Protein AF-0000000077139525 (afdb_homodimer)

InterPro domains:
  IPR000878 Tetrapyrrole methylase [PF00590] (3-203)
  IPR008189 rRNA small subunit methyltransferase I [PIRSF005917] (2-225)
  IPR008189 rRNA small subunit methyltransferase I [PTHR46111] (3-226)
  IPR014776 Tetrapyrrole methylase, subdomain 2 [G3DSA:3.30.950.10] (112-227)
  IPR014777 Tetrapyrrole methylase, subdomain 1 [G3DSA:3.40.1010.10] (1-111)
  IPR035996 Tetrapyrrole methylase superfamily [SSF53790] (2-219)

Sequence (456 aa):
MNRLYLVSNSIGNDLDLPPRTKQLLEDADWILGEEQRTTSTLLKKLGISKPFDLLNEHTTKSEMDEIGMKLAMTKRTCLISDSGSPGLEDPGKWLVPLAWDMGVEVRSAPGPTALISALTSSGFATSPFLFLGFLPREEKERERTLKQYIGLGITIAFYETPYRAKHCLETLAKLLPHDRRIFLSLGISFAHETSFRGSAKEVQKKFPQGMKLPPVFVIEEKKERHKRMNRLYLVSNSIGNDLDLPPRTKQLLEDADWILGEEQRTTSTLLKKLGISKPFDLLNEHTTKSEMDEIGMKLAMTKRTCLISDSGSPGLEDPGKWLVPLAWDMGVEVRSAPGPTALISALTSSGFATSPFLFLGFLPREEKERERTLKQYIGLGITIAFYETPYRAKHCLETLAKLLPHDRRIFLSLGISFAHETSFRGSAKEVQKKFPQGMKLPPVFVIEEKKERHKR

pLDDT: mean 94.89, std 8.0, range [27.72, 98.88]

Structure (mmCIF, N/CA/C/O backbone):
data_AF-0000000077139525-model_v1
#
loop_
_entity.id
_entity.type
_entity.pdbx_description
1 polymer 'Putative uroporphyrin-III C/tetrapyrrole (Corrin/Porphyrin) methyltransferase'
#
loop_
_atom_site.group_PDB
_atom_site.id
_atom_site.type_symbol
_atom_site.label_atom_id
_atom_site.label_alt_id
_atom_site.label_comp_id
_atom_site.label_asym_id
_atom_site.label_entity_id
_atom_site.label_seq_id
_atom_site.pdbx_PDB_ins_code
_atom_site.Cartn_x
_atom_site.Cartn_y
_atom_site.Cartn_z
_atom_site.occupancy
_atom_site.B_iso_or_equiv
_atom_site.auth_seq_id
_atom_site.auth_comp_id
_atom_site.auth_asym_id
_atom_site.auth_atom_id
_atom_site.pdbx_PDB_model_num
ATOM 1 N N . MET A 1 1 ? -7.668 -26.016 -6.645 1 87.75 1 MET A N 1
ATOM 2 C CA . MET A 1 1 ? -6.371 -25.359 -6.691 1 87.75 1 MET A CA 1
ATOM 3 C C . MET A 1 1 ? -5.969 -24.844 -5.312 1 87.75 1 MET A C 1
ATOM 5 O O . MET A 1 1 ? -6.809 -24.344 -4.566 1 87.75 1 MET A O 1
ATOM 9 N N . ASN A 1 2 ? -4.762 -25.219 -4.973 1 96.62 2 ASN A N 1
ATOM 10 C CA . ASN A 1 2 ? -4.25 -24.766 -3.68 1 96.62 2 ASN A CA 1
ATOM 11 C C . ASN A 1 2 ? -3.912 -23.281 -3.695 1 96.62 2 ASN A C 1
ATOM 13 O O . ASN A 1 2 ? -3.422 -22.766 -4.699 1 96.62 2 ASN A O 1
ATOM 17 N N . ARG A 1 3 ? -4.27 -22.625 -2.564 1 97.62 3 ARG A N 1
ATOM 18 C CA . ARG A 1 3 ? -4.074 -21.172 -2.551 1 97.62 3 ARG A CA 1
ATOM 19 C C . ARG A 1 3 ? -3.426 -20.719 -1.248 1 97.62 3 ARG A C 1
ATOM 21 O O . ARG A 1 3 ? -3.75 -21.234 -0.175 1 97.62 3 ARG A O 1
ATOM 28 N N . LEU A 1 4 ? -2.562 -19.875 -1.409 1 98.12 4 LEU A N 1
ATOM 29 C CA . LEU A 1 4 ? -2 -19.125 -0.294 1 98.12 4 LEU A CA 1
ATOM 30 C C . LEU A 1 4 ? -2.613 -17.734 -0.218 1 98.12 4 LEU A C 1
ATOM 32 O O . LEU A 1 4 ? -2.496 -16.938 -1.161 1 98.12 4 LEU A O 1
ATOM 36 N N . TYR A 1 5 ? -3.242 -17.438 0.911 1 98.06 5 TYR A N 1
ATOM 37 C CA . TYR A 1 5 ? -3.779 -16.094 1.152 1 98.06 5 TYR A CA 1
ATOM 38 C C . TYR A 1 5 ? -2.859 -15.297 2.066 1 98.06 5 TYR A C 1
ATOM 40 O O . TYR A 1 5 ? -2.512 -15.75 3.158 1 98.06 5 TYR A O 1
ATOM 48 N N . LEU A 1 6 ? -2.463 -14.18 1.555 1 98.12 6 LEU A N 1
ATOM 49 C CA . LEU A 1 6 ? -1.793 -13.203 2.406 1 98.12 6 LEU A CA 1
ATOM 50 C C . LEU A 1 6 ? -2.809 -12.344 3.145 1 98.12 6 LEU A C 1
ATOM 52 O O . LEU A 1 6 ? -3.463 -11.492 2.537 1 98.12 6 LEU A O 1
ATOM 56 N N . VAL A 1 7 ? -2.881 -12.508 4.402 1 97.62 7 VAL A N 1
ATOM 57 C CA . VAL A 1 7 ? -3.971 -11.93 5.184 1 97.62 7 VAL A CA 1
ATOM 58 C C . VAL A 1 7 ? -3.445 -10.773 6.031 1 97.62 7 VAL A C 1
ATOM 60 O O . VAL A 1 7 ? -2.445 -10.914 6.738 1 97.62 7 VAL A O 1
ATOM 63 N N . SER A 1 8 ? -4.164 -9.688 6 1 97.06 8 SER A N 1
ATOM 64 C CA . SER A 1 8 ? -3.686 -8.453 6.617 1 97.06 8 SER A CA 1
ATOM 65 C C . SER A 1 8 ? -4.125 -8.359 8.078 1 97.06 8 SER A C 1
ATOM 67 O O . SER A 1 8 ? -5.168 -8.898 8.453 1 97.06 8 SER A O 1
ATOM 69 N N . ASN A 1 9 ? -3.283 -7.734 8.828 1 96.81 9 ASN A N 1
ATOM 70 C CA . ASN A 1 9 ? -3.588 -7.301 10.188 1 96.81 9 ASN A CA 1
ATOM 71 C C . ASN A 1 9 ? -3.646 -5.781 10.289 1 96.81 9 ASN A C 1
ATOM 73 O O . ASN A 1 9 ? -3.334 -5.074 9.336 1 96.81 9 ASN A O 1
ATOM 77 N N . SER A 1 10 ? -4.113 -5.277 11.43 1 97.12 10 SER A N 1
ATOM 78 C CA . SER A 1 10 ? -4.074 -3.838 11.672 1 97.12 10 SER A CA 1
ATOM 79 C C . SER A 1 10 ? -2.654 -3.367 11.969 1 97.12 10 SER A C 1
ATOM 81 O O . SER A 1 10 ? -1.751 -4.184 12.164 1 97.12 10 SER A O 1
ATOM 83 N N . ILE A 1 11 ? -2.357 -2.086 12 1 96.5 11 ILE A N 1
ATOM 84 C CA . ILE A 1 11 ? -1.005 -1.604 12.258 1 96.5 11 ILE A CA 1
ATOM 85 C C . ILE A 1 11 ? -0.982 -0.79 13.547 1 96.5 11 ILE A C 1
ATOM 87 O O . ILE A 1 11 ? 0.089 -0.468 14.062 1 96.5 11 ILE A O 1
ATOM 91 N N . GLY A 1 12 ? -2.119 -0.398 14.094 1 94.75 12 GLY A N 1
ATOM 92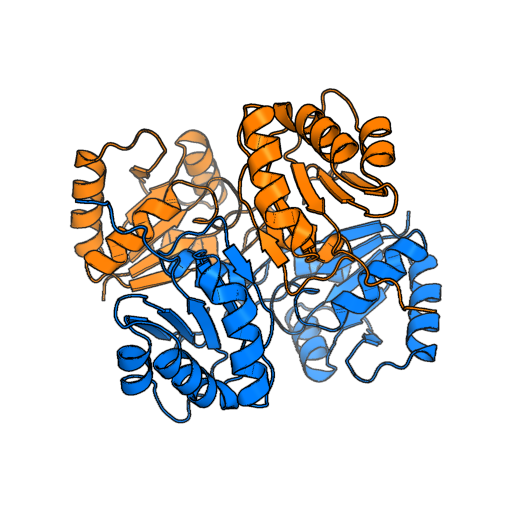 C CA . GLY A 1 12 ? -2.119 0.384 15.32 1 94.75 12 GLY A CA 1
ATOM 93 C C . GLY A 1 12 ? -3.5 0.537 15.93 1 94.75 12 GLY A C 1
ATOM 94 O O . GLY A 1 12 ? -3.629 0.8 17.125 1 94.75 12 GLY A O 1
ATOM 95 N N . ASN A 1 13 ? -4.453 0.509 15.141 1 97.25 13 ASN A N 1
ATOM 96 C CA . ASN A 1 13 ? -5.859 0.604 15.523 1 97.25 13 ASN A CA 1
ATOM 97 C C . ASN A 1 13 ? -6.637 -0.645 15.117 1 97.25 13 ASN A C 1
ATOM 99 O O . ASN A 1 13 ? -6.727 -0.968 13.93 1 97.25 13 ASN A O 1
ATOM 103 N N . ASP A 1 14 ? -7.219 -1.271 16 1 96.25 14 ASP A N 1
ATOM 104 C CA . ASP A 1 14 ? -7.918 -2.527 15.766 1 96.25 14 ASP A CA 1
ATOM 105 C C . ASP A 1 14 ? -9.047 -2.342 14.75 1 96.25 14 ASP A C 1
ATOM 107 O O . ASP A 1 14 ? -9.398 -3.273 14.023 1 96.25 14 ASP A O 1
ATOM 111 N N . LEU A 1 15 ? -9.539 -1.215 14.688 1 97.38 15 LEU A N 1
ATOM 112 C CA . LEU A 1 15 ? -10.664 -0.946 13.797 1 97.38 15 LEU A CA 1
ATOM 113 C C . LEU A 1 15 ? -10.188 -0.861 12.344 1 97.38 15 LEU A C 1
ATOM 115 O O . LEU A 1 15 ? -11.008 -0.752 11.43 1 97.38 15 LEU A O 1
ATOM 119 N N . ASP A 1 16 ? -8.891 -0.964 12.18 1 97.94 16 ASP A N 1
ATOM 120 C CA . ASP A 1 16 ? -8.352 -0.997 10.82 1 97.94 16 ASP A CA 1
ATOM 121 C C . ASP A 1 16 ? -8.25 -2.43 10.305 1 97.94 16 ASP A C 1
ATOM 123 O O . ASP A 1 16 ? -7.879 -2.656 9.156 1 97.94 16 ASP A O 1
ATOM 127 N N . LEU A 1 17 ? -8.555 -3.402 11.102 1 97.62 17 LEU A N 1
ATOM 128 C CA . LEU A 1 17 ? -8.562 -4.805 10.703 1 97.62 17 LEU A CA 1
ATOM 129 C C . LEU A 1 17 ? -9.773 -5.113 9.828 1 97.62 17 LEU A C 1
ATOM 131 O O . LEU A 1 17 ? -10.914 -5.043 10.289 1 97.62 17 LEU A O 1
ATOM 135 N N . PRO A 1 18 ? -9.523 -5.477 8.555 1 97.06 18 PRO A N 1
ATOM 136 C CA . PRO A 1 18 ? -10.672 -5.789 7.703 1 97.06 18 PRO A CA 1
ATOM 137 C C . PRO A 1 18 ? -11.438 -7.027 8.172 1 97.06 18 PRO A C 1
ATOM 139 O O . PRO A 1 18 ? -10.82 -8.008 8.602 1 97.06 18 PRO A O 1
ATOM 142 N N . PRO A 1 19 ? -12.734 -7.023 8.047 1 97.75 19 PRO A N 1
ATOM 143 C CA . PRO A 1 19 ? -13.555 -8.18 8.438 1 97.75 19 PRO A CA 1
ATOM 144 C C . PRO A 1 19 ? -13.172 -9.453 7.68 1 97.75 19 PRO A C 1
ATOM 146 O O . PRO A 1 19 ? -13.297 -10.555 8.219 1 97.75 19 PRO A O 1
ATOM 149 N N . ARG A 1 20 ? -12.688 -9.336 6.539 1 97.94 20 ARG A N 1
ATOM 150 C CA . ARG A 1 20 ? -12.336 -10.484 5.715 1 97.94 20 ARG A CA 1
ATOM 151 C C . ARG A 1 20 ? -11.219 -11.297 6.355 1 97.94 20 ARG A C 1
ATOM 153 O O . ARG A 1 20 ? -11.078 -12.492 6.082 1 97.94 20 ARG A O 1
ATOM 160 N N . THR A 1 21 ? -10.383 -10.609 7.152 1 98 21 THR A N 1
ATOM 161 C CA . THR A 1 21 ? -9.312 -11.305 7.855 1 98 21 THR A CA 1
ATOM 162 C C . THR A 1 21 ? -9.867 -12.445 8.695 1 98 21 THR A C 1
ATOM 164 O O . THR A 1 21 ? -9.398 -13.586 8.594 1 98 21 THR A O 1
ATOM 167 N N . LYS A 1 22 ? -10.852 -12.133 9.492 1 97.94 22 LYS A N 1
ATOM 168 C CA . LYS A 1 22 ? -11.461 -13.156 10.32 1 97.94 22 LYS A CA 1
ATOM 169 C C . LYS A 1 22 ? -12.031 -14.289 9.469 1 97.94 22 LYS A C 1
ATOM 171 O O . LYS A 1 22 ? -11.82 -15.469 9.773 1 97.94 22 LYS A O 1
ATOM 176 N N . GLN A 1 23 ? -12.727 -13.945 8.469 1 98.12 23 GLN A N 1
ATOM 177 C CA . GLN A 1 23 ? -13.352 -14.93 7.594 1 98.12 23 GLN A CA 1
ATOM 178 C C . GLN A 1 23 ? -12.312 -15.875 6.996 1 98.12 23 GLN A C 1
ATOM 180 O O . GLN A 1 23 ? -12.492 -17.094 7.02 1 98.12 23 GLN A O 1
ATOM 185 N N . LEU A 1 24 ? -11.266 -15.328 6.453 1 98.25 24 LEU A N 1
ATOM 186 C CA . LEU A 1 24 ? -10.234 -16.125 5.809 1 98.25 24 LEU A CA 1
ATOM 187 C C . LEU A 1 24 ? -9.555 -17.047 6.816 1 98.25 24 LEU A C 1
ATOM 189 O O . LEU A 1 24 ? -9.297 -18.219 6.523 1 98.25 24 LEU A O 1
ATOM 193 N N . LEU A 1 25 ? -9.258 -16.516 7.969 1 98.5 25 LEU A N 1
ATOM 194 C CA . LEU A 1 25 ? -8.578 -17.312 8.992 1 98.5 25 LEU A CA 1
ATOM 195 C C . LEU A 1 25 ? -9.484 -18.438 9.492 1 98.5 25 LEU A C 1
ATOM 197 O O . LEU A 1 25 ? -9.008 -19.547 9.734 1 98.5 25 LEU A O 1
ATOM 201 N N . GLU A 1 26 ? -10.734 -18.141 9.625 1 98.19 26 GLU A N 1
ATOM 202 C CA . GLU A 1 26 ? -11.695 -19.172 10.031 1 98.19 26 GLU A CA 1
ATOM 203 C C . GLU A 1 26 ? -11.781 -20.281 9 1 98.19 26 GLU A C 1
ATOM 205 O O . GLU A 1 26 ? -11.891 -21.469 9.352 1 98.19 26 GLU A O 1
ATOM 210 N N . ASP A 1 27 ? -11.695 -19.938 7.781 1 97.75 27 ASP A N 1
ATOM 211 C CA . ASP A 1 27 ? -11.883 -20.891 6.688 1 97.75 27 ASP A CA 1
ATOM 212 C C . ASP A 1 27 ? -10.57 -21.578 6.34 1 97.75 27 ASP A C 1
ATOM 214 O O . ASP A 1 27 ? -10.555 -22.547 5.566 1 97.75 27 ASP A O 1
ATOM 218 N N . ALA A 1 28 ? -9.484 -21.172 6.898 1 98.44 28 ALA A N 1
ATOM 219 C CA . ALA A 1 28 ? -8.164 -21.672 6.527 1 98.44 28 ALA A CA 1
ATOM 220 C C . ALA A 1 28 ? -7.988 -23.125 6.957 1 98.44 28 ALA A C 1
ATOM 222 O O . ALA A 1 28 ? -8.422 -23.516 8.047 1 98.44 28 ALA A O 1
ATOM 223 N N . ASP A 1 29 ? -7.348 -23.875 6.066 1 98.62 29 ASP A N 1
ATOM 224 C CA . ASP A 1 29 ? -6.926 -25.219 6.43 1 98.62 29 ASP A CA 1
ATOM 225 C C . ASP A 1 29 ? -5.605 -25.203 7.203 1 98.62 29 ASP A C 1
ATOM 227 O O . ASP A 1 29 ? -5.32 -26.109 7.984 1 98.62 29 ASP A O 1
ATOM 231 N N . TRP A 1 30 ? -4.852 -24.234 6.957 1 98.62 30 TRP A N 1
ATOM 232 C CA . TRP A 1 30 ? -3.545 -24.062 7.574 1 98.62 30 TRP A CA 1
ATOM 233 C C . TRP A 1 30 ? -3.232 -22.578 7.758 1 98.62 30 TRP A C 1
ATOM 235 O O . TRP A 1 30 ? -3.391 -21.781 6.828 1 98.62 30 TRP A O 1
ATOM 245 N N . ILE A 1 31 ? -2.865 -22.203 8.984 1 98.5 31 ILE A N 1
ATOM 246 C CA . ILE A 1 31 ? -2.516 -20.828 9.297 1 98.5 31 ILE A CA 1
ATOM 247 C C . ILE A 1 31 ? -1.024 -20.734 9.617 1 98.5 31 ILE A C 1
ATOM 249 O O . ILE A 1 31 ? -0.492 -21.547 10.375 1 98.5 31 ILE A O 1
ATOM 253 N N . LEU A 1 32 ? -0.367 -19.797 8.977 1 97.94 32 LEU A N 1
ATOM 254 C CA . LEU A 1 32 ? 1.02 -19.453 9.258 1 97.94 32 LEU A CA 1
ATOM 255 C C . LEU A 1 32 ? 1.111 -18.062 9.867 1 97.94 32 LEU A C 1
ATOM 257 O O . LEU A 1 32 ? 0.51 -17.109 9.352 1 97.94 32 LEU A O 1
ATOM 261 N N . GLY A 1 33 ? 1.811 -17.938 11.008 1 96.75 33 GLY A N 1
ATOM 262 C CA . GLY A 1 33 ? 2.082 -16.656 11.641 1 96.75 33 GLY A CA 1
ATOM 263 C C . GLY A 1 33 ? 3.562 -16.359 11.789 1 96.75 33 GLY A C 1
ATOM 264 O O . GLY A 1 33 ? 4.402 -17.219 11.484 1 96.75 33 GLY A O 1
ATOM 265 N N . GLU A 1 34 ? 3.889 -15.156 12.164 1 94.5 34 GLU A N 1
ATOM 266 C CA . GLU A 1 34 ? 5.285 -14.742 12.297 1 94.5 34 GLU A CA 1
ATOM 267 C C . GLU A 1 34 ? 5.773 -14.906 13.734 1 94.5 34 GLU A C 1
ATOM 269 O O . GLU A 1 34 ? 6.883 -15.383 13.961 1 94.5 34 GLU A O 1
ATOM 274 N N . GLU A 1 35 ? 4.977 -14.445 14.68 1 95.06 35 GLU A N 1
ATOM 275 C CA . GLU A 1 35 ? 5.324 -14.469 16.094 1 95.06 35 GLU A CA 1
ATOM 276 C C . GLU A 1 35 ? 4.246 -15.18 16.922 1 95.06 35 GLU A C 1
ATOM 278 O O . GLU A 1 35 ? 3.053 -14.945 16.703 1 95.06 35 GLU A O 1
ATOM 283 N N . GLN A 1 36 ? 4.664 -15.977 17.875 1 96.19 36 GLN A N 1
ATOM 284 C CA . GLN A 1 36 ? 3.752 -16.797 18.656 1 96.19 36 GLN A CA 1
ATOM 285 C C . GLN A 1 36 ? 2.744 -15.953 19.422 1 96.19 36 GLN A C 1
ATOM 287 O O . GLN A 1 36 ? 1.533 -16.125 19.266 1 96.19 36 GLN A O 1
ATOM 292 N N . ARG A 1 37 ? 3.244 -15.094 20.203 1 96.56 37 ARG A N 1
ATOM 293 C CA . ARG A 1 37 ? 2.379 -14.312 21.078 1 96.56 37 ARG A CA 1
ATOM 294 C C . ARG A 1 37 ? 1.438 -13.43 20.281 1 96.56 37 ARG A C 1
ATOM 296 O O . ARG A 1 37 ? 0.235 -13.383 20.547 1 96.56 37 ARG A O 1
ATOM 303 N N . THR A 1 38 ? 1.938 -12.742 19.328 1 95.38 38 THR A N 1
ATOM 304 C CA . THR A 1 38 ? 1.153 -11.82 18.516 1 95.38 38 THR A CA 1
ATOM 305 C C . THR A 1 38 ? 0.065 -12.562 17.75 1 95.38 38 THR A C 1
ATOM 307 O O . THR A 1 38 ? -1.094 -12.141 17.734 1 95.38 38 THR A O 1
ATOM 310 N N . THR A 1 39 ? 0.416 -13.664 17.156 1 97 39 THR A N 1
ATOM 311 C CA . THR A 1 39 ? -0.539 -14.43 16.359 1 97 39 THR A CA 1
ATOM 312 C C . THR A 1 39 ? -1.612 -15.047 17.25 1 97 39 THR A C 1
ATOM 314 O O . THR A 1 39 ? -2.803 -14.969 16.953 1 97 39 THR A O 1
ATOM 317 N N . SER A 1 40 ? -1.168 -15.578 18.359 1 97.75 40 SER A N 1
ATOM 318 C CA . SER A 1 40 ? -2.119 -16.203 19.281 1 97.75 40 SER A CA 1
ATOM 319 C C . SER A 1 40 ? -3.109 -15.172 19.828 1 97.75 40 SER A C 1
ATOM 321 O O . SER A 1 40 ? -4.309 -15.445 19.906 1 97.75 40 SER A O 1
ATOM 323 N N . THR A 1 41 ? -2.59 -14.047 20.188 1 96.94 41 THR A N 1
ATOM 324 C CA . THR A 1 41 ? -3.428 -12.977 20.734 1 96.94 41 THR A CA 1
ATOM 325 C C . THR A 1 41 ? -4.461 -12.531 19.703 1 96.94 41 THR A C 1
ATOM 327 O O . THR A 1 41 ? -5.629 -12.328 20.031 1 96.94 41 THR A O 1
ATOM 330 N N . LEU A 1 42 ? -4.023 -12.375 18.469 1 97 42 LEU A N 1
ATOM 331 C CA . LEU A 1 42 ? -4.938 -11.977 17.406 1 97 42 LEU A CA 1
ATOM 332 C C . LEU A 1 42 ? -6.031 -13.023 17.203 1 97 42 LEU A C 1
ATOM 334 O O . LEU A 1 42 ? -7.211 -12.68 17.109 1 97 42 LEU A O 1
ATOM 338 N N . LEU A 1 43 ? -5.629 -14.305 17.078 1 98 43 LEU A N 1
ATOM 339 C CA . LEU A 1 43 ? -6.602 -15.375 16.875 1 98 43 LEU A CA 1
ATOM 340 C C . LEU A 1 43 ? -7.621 -15.422 18 1 98 43 LEU A C 1
ATOM 342 O O . LEU A 1 43 ? -8.82 -15.562 17.766 1 98 43 LEU A O 1
ATOM 346 N N . LYS A 1 44 ? -7.152 -15.258 19.172 1 97.62 44 LYS A N 1
ATOM 347 C CA . LYS A 1 44 ? -8.047 -15.227 20.328 1 97.62 44 LYS A CA 1
ATOM 348 C C . LYS A 1 44 ? -9.031 -14.062 20.234 1 97.62 44 LYS A C 1
ATOM 350 O O . LYS A 1 44 ? -10.227 -14.242 20.469 1 97.62 44 LYS A O 1
ATOM 355 N N . LYS A 1 45 ? -8.492 -12.945 19.969 1 96.62 45 LYS A N 1
ATOM 356 C CA . LYS A 1 45 ? -9.328 -11.758 19.828 1 96.62 45 LYS A CA 1
ATOM 357 C C . LYS A 1 45 ? -10.422 -11.969 18.781 1 96.62 45 LYS A C 1
ATOM 359 O O . LYS A 1 45 ? -11.523 -11.438 18.906 1 96.62 45 LYS A O 1
ATOM 364 N N . LEU A 1 46 ? -10.102 -12.742 17.766 1 97.31 46 LEU A N 1
ATOM 365 C CA . LEU A 1 46 ? -11.023 -12.984 16.672 1 97.31 46 LEU A CA 1
ATOM 366 C C . LEU A 1 46 ? -11.938 -14.172 16.969 1 97.31 46 LEU A C 1
ATOM 368 O O . LEU A 1 46 ? -12.789 -14.531 16.156 1 97.31 46 LEU A O 1
ATOM 372 N N . GLY A 1 47 ? -11.695 -14.828 18.062 1 97.69 47 GLY A N 1
ATOM 373 C CA . GLY A 1 47 ? -12.484 -15.992 18.438 1 97.69 47 GLY A CA 1
ATOM 374 C C . GLY A 1 47 ? -12.125 -17.234 17.656 1 97.69 47 GLY A C 1
ATOM 375 O O . GLY A 1 47 ? -12.977 -18.094 17.422 1 97.69 47 GLY A O 1
ATOM 376 N N . ILE A 1 48 ? -10.945 -17.328 17.219 1 97.81 48 ILE A N 1
ATOM 377 C CA . ILE A 1 48 ? -10.484 -18.453 16.406 1 97.81 48 ILE A CA 1
ATOM 378 C C . ILE A 1 48 ? -9.57 -19.344 17.25 1 97.81 48 ILE A C 1
ATOM 380 O O . ILE A 1 48 ? -8.578 -18.875 17.812 1 97.81 48 ILE A O 1
ATOM 384 N N . SER A 1 49 ? -9.82 -20.656 17.328 1 95.38 49 SER A N 1
ATOM 385 C CA . SER A 1 49 ? -9.055 -21.594 18.156 1 95.38 49 SER A CA 1
ATOM 386 C C . SER A 1 49 ? -8.25 -22.547 17.281 1 95.38 49 SER A C 1
ATOM 388 O O . SER A 1 49 ? -7.645 -23.5 17.781 1 95.38 49 SER A O 1
ATOM 390 N N . LYS A 1 50 ? -7.914 -22.312 16.219 1 96.5 50 LYS A N 1
ATOM 391 C CA . LYS A 1 50 ? -7.148 -23.156 15.305 1 96.5 50 LYS A CA 1
ATOM 392 C C . LYS A 1 50 ? -5.652 -23.062 15.594 1 96.5 50 LYS A C 1
ATOM 394 O O . LYS A 1 50 ? -5.145 -22 15.945 1 96.5 50 LYS A O 1
ATOM 399 N N . PRO A 1 51 ? -5.031 -24.234 15.461 1 97.44 51 PRO A N 1
ATOM 400 C CA . PRO A 1 51 ? -3.574 -24.156 15.57 1 97.44 51 PRO A CA 1
ATOM 401 C C . PRO A 1 51 ? -2.924 -23.438 14.398 1 97.44 51 PRO A C 1
ATOM 403 O O . PRO A 1 51 ? -3.561 -23.234 13.367 1 97.44 51 PRO A O 1
ATOM 406 N N . PHE A 1 52 ? -1.731 -22.984 14.625 1 98 52 PHE A N 1
ATOM 407 C CA . PHE A 1 52 ? -0.958 -22.344 13.57 1 98 52 PHE A CA 1
ATOM 408 C C . PHE A 1 52 ? 0.524 -22.672 13.711 1 98 52 PHE A C 1
ATOM 410 O O . PHE A 1 52 ? 0.983 -23.047 14.797 1 98 52 PHE A O 1
ATOM 417 N N . ASP A 1 53 ? 1.244 -22.594 12.594 1 97.56 53 ASP A N 1
ATOM 418 C CA . ASP A 1 53 ? 2.695 -22.75 12.578 1 97.56 53 ASP A CA 1
ATOM 419 C C . ASP A 1 53 ? 3.391 -21.406 12.352 1 97.56 53 ASP A C 1
ATOM 421 O O . ASP A 1 53 ? 2.742 -20.422 12 1 97.56 53 ASP A O 1
ATOM 425 N N . LEU A 1 54 ? 4.664 -21.453 12.688 1 95.81 54 LEU A N 1
ATOM 426 C CA . LEU A 1 54 ? 5.398 -20.188 12.594 1 95.81 54 LEU A CA 1
ATOM 427 C C . LEU A 1 54 ? 6.301 -20.188 11.359 1 95.81 54 LEU A C 1
ATOM 429 O O . LEU A 1 54 ? 6.895 -21.203 11.016 1 95.81 54 LEU A O 1
ATOM 433 N N . LEU A 1 55 ? 6.355 -19.094 10.688 1 94.12 55 LEU A N 1
ATOM 434 C CA . LEU A 1 55 ? 7.32 -18.734 9.656 1 94.12 55 LEU A CA 1
ATOM 435 C C . LEU A 1 55 ? 7.969 -17.391 9.961 1 94.12 55 LEU A C 1
ATOM 437 O O . LEU A 1 55 ? 7.316 -16.344 9.883 1 94.12 55 LEU A O 1
ATOM 441 N N . ASN A 1 56 ? 9.242 -17.375 10.344 1 92 56 ASN A N 1
ATOM 442 C CA . ASN A 1 56 ? 9.922 -16.156 10.75 1 92 56 ASN A CA 1
ATOM 443 C C . ASN A 1 56 ? 11.383 -16.156 10.336 1 92 56 ASN A C 1
ATOM 445 O O . ASN A 1 56 ? 11.797 -16.969 9.5 1 92 56 ASN A O 1
ATOM 449 N N . GLU A 1 57 ? 12.109 -15.156 10.781 1 87.06 57 GLU A N 1
ATOM 450 C CA . GLU A 1 57 ? 13.492 -14.945 10.359 1 87.06 57 GLU A CA 1
ATOM 451 C C . GLU A 1 57 ? 14.383 -16.109 10.758 1 87.06 57 GLU A C 1
ATOM 453 O O . GLU A 1 57 ? 15.461 -16.297 10.195 1 87.06 57 GLU A O 1
ATOM 458 N N . HIS A 1 58 ? 13.938 -16.969 11.648 1 90.5 58 HIS A N 1
ATOM 459 C CA . HIS A 1 58 ? 14.727 -18.094 12.125 1 90.5 58 HIS A CA 1
ATOM 460 C C . HIS A 1 58 ? 14.375 -19.375 11.375 1 90.5 58 HIS A C 1
ATOM 462 O O . HIS A 1 58 ? 15.016 -20.406 11.578 1 90.5 58 HIS A O 1
ATOM 468 N N . THR A 1 59 ? 13.43 -19.297 10.531 1 91.56 59 THR A N 1
ATOM 469 C CA . THR A 1 59 ? 13.047 -20.453 9.742 1 91.56 59 THR A CA 1
ATOM 470 C C . THR A 1 59 ? 14.188 -20.891 8.828 1 91.56 59 THR A C 1
ATOM 472 O O . THR A 1 59 ? 14.68 -20.109 8.023 1 91.56 59 THR A O 1
ATOM 475 N N . THR A 1 60 ? 14.617 -22.156 8.922 1 92.44 60 THR A N 1
ATOM 476 C CA . THR A 1 60 ? 15.75 -22.672 8.172 1 92.44 60 THR A CA 1
ATOM 477 C C . THR A 1 60 ? 15.328 -23.047 6.75 1 92.44 60 THR A C 1
ATOM 479 O O . THR A 1 60 ? 14.133 -23.125 6.453 1 92.44 60 THR A O 1
ATOM 482 N N . LYS A 1 61 ? 16.344 -23.266 5.992 1 91.5 61 LYS A N 1
ATOM 483 C CA . LYS A 1 61 ? 16.078 -23.688 4.621 1 91.5 61 LYS A CA 1
ATOM 484 C C . LYS A 1 61 ? 15.305 -25.016 4.598 1 91.5 61 LYS A C 1
ATOM 486 O O . LYS A 1 61 ? 14.367 -25.172 3.811 1 91.5 61 LYS A O 1
ATOM 491 N N . SER A 1 62 ? 15.727 -25.922 5.426 1 94.62 62 SER A N 1
ATOM 492 C CA . SER A 1 62 ? 15.055 -27.203 5.508 1 94.62 62 SER A CA 1
ATOM 493 C C . SER A 1 62 ? 13.602 -27.047 5.934 1 94.62 62 SER A C 1
ATOM 495 O O . SER A 1 62 ? 12.711 -27.703 5.383 1 94.62 62 SER A O 1
ATOM 497 N N . GLU A 1 63 ? 13.359 -26.203 6.859 1 94.31 63 GLU A N 1
ATOM 498 C CA . GLU A 1 63 ? 11.992 -25.938 7.312 1 94.31 63 GLU A CA 1
ATOM 499 C C . GLU A 1 63 ? 11.164 -25.297 6.207 1 94.31 63 GLU A C 1
ATOM 501 O O . GLU A 1 63 ? 9.977 -25.609 6.062 1 94.31 63 GLU A O 1
ATOM 506 N N . MET A 1 64 ? 11.781 -24.469 5.496 1 94.06 64 MET A N 1
ATOM 507 C CA . MET A 1 64 ? 11.094 -23.812 4.387 1 94.06 64 MET A CA 1
ATOM 508 C C . MET A 1 64 ? 10.664 -24.828 3.334 1 94.06 64 MET A C 1
ATOM 510 O O . MET A 1 64 ? 9.586 -24.719 2.758 1 94.06 64 MET A O 1
ATOM 514 N N . ASP A 1 65 ? 11.547 -25.75 3.09 1 93.62 65 ASP A N 1
ATOM 515 C CA . ASP A 1 65 ? 11.219 -26.812 2.148 1 93.62 65 ASP A CA 1
ATOM 516 C C . ASP A 1 65 ? 10 -27.594 2.619 1 93.62 65 ASP A C 1
ATOM 518 O O . ASP A 1 65 ? 9.125 -27.938 1.818 1 93.62 65 ASP A O 1
ATOM 522 N N . GLU A 1 66 ? 9.992 -27.875 3.834 1 96.06 66 GLU A N 1
ATOM 523 C CA . GLU A 1 66 ? 8.852 -28.578 4.41 1 96.06 66 GLU A CA 1
ATOM 524 C C . GLU A 1 66 ? 7.574 -27.75 4.293 1 96.06 66 GLU A C 1
ATOM 526 O O . GLU A 1 66 ? 6.508 -28.297 3.984 1 96.06 66 GLU A O 1
ATOM 531 N N . ILE A 1 67 ? 7.723 -26.531 4.562 1 96.06 67 ILE A N 1
ATOM 532 C CA . ILE A 1 67 ? 6.59 -25.625 4.449 1 96.06 67 ILE A CA 1
ATOM 533 C C . ILE A 1 6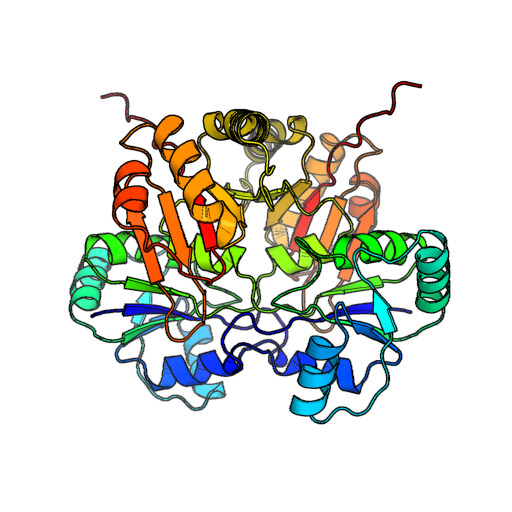7 ? 6.09 -25.594 3.008 1 96.06 67 ILE A C 1
ATOM 535 O O . ILE A 1 67 ? 4.879 -25.625 2.766 1 96.06 67 ILE A O 1
ATOM 539 N N . GLY A 1 68 ? 6.98 -25.562 2.119 1 95.19 68 GLY A N 1
ATOM 540 C CA . GLY A 1 68 ? 6.621 -25.594 0.711 1 95.19 68 GLY A CA 1
ATOM 541 C C . GLY A 1 68 ? 5.836 -26.828 0.321 1 95.19 68 GLY A C 1
ATOM 542 O O . GLY A 1 68 ? 4.832 -26.734 -0.384 1 95.19 68 GLY A O 1
ATOM 543 N N . MET A 1 69 ? 6.293 -27.938 0.762 1 96.06 69 MET A N 1
ATOM 544 C CA . MET A 1 69 ? 5.625 -29.203 0.451 1 96.06 69 MET A CA 1
ATOM 545 C C . MET A 1 69 ? 4.215 -29.219 1.023 1 96.06 69 MET A C 1
ATOM 547 O O . MET A 1 69 ? 3.273 -29.641 0.346 1 96.06 69 MET A O 1
ATOM 551 N N . LYS A 1 70 ? 4.094 -28.797 2.223 1 97.38 70 LYS A N 1
ATOM 552 C CA . LYS A 1 70 ? 2.775 -28.734 2.844 1 97.38 70 LYS A CA 1
ATOM 553 C C . LYS A 1 70 ? 1.865 -27.75 2.115 1 97.38 70 LYS A C 1
ATOM 555 O O . LYS A 1 70 ? 0.67 -28.016 1.955 1 97.38 70 LYS A O 1
ATOM 560 N N . LEU A 1 71 ? 2.422 -26.703 1.76 1 97 71 LEU A N 1
ATOM 561 C CA . LEU A 1 71 ? 1.688 -25.688 1.024 1 97 71 LEU A CA 1
ATOM 562 C C . LEU A 1 71 ? 1.062 -26.266 -0.239 1 97 71 LEU A C 1
ATOM 564 O O . LEU A 1 71 ? -0.091 -25.969 -0.559 1 97 71 LEU A O 1
ATOM 568 N N . ALA A 1 72 ? 1.788 -27.078 -0.889 1 97.12 72 ALA A N 1
ATOM 569 C CA . ALA A 1 72 ? 1.354 -27.672 -2.15 1 97.12 72 ALA A CA 1
ATOM 570 C C . ALA A 1 72 ? 0.237 -28.688 -1.925 1 97.12 72 ALA A C 1
ATOM 572 O O . ALA A 1 72 ? -0.456 -29.078 -2.867 1 97.12 72 ALA A O 1
ATOM 573 N N . MET A 1 73 ? 0.04 -29.062 -0.698 1 97.62 73 MET A N 1
ATOM 574 C CA . MET A 1 73 ? -0.954 -30.078 -0.383 1 97.62 73 MET A CA 1
ATOM 575 C C . MET A 1 73 ? -2.117 -29.484 0.402 1 97.62 73 MET A C 1
ATOM 577 O O . MET A 1 73 ? -3.037 -30.203 0.799 1 97.62 73 MET A O 1
ATOM 581 N N . THR A 1 74 ? -2.062 -28.25 0.649 1 98.12 74 THR A N 1
ATOM 582 C CA . THR A 1 74 ? -3.08 -27.594 1.457 1 98.12 74 THR A CA 1
ATOM 583 C C . THR A 1 74 ? -3.975 -26.719 0.586 1 98.12 74 THR A C 1
ATOM 585 O O . THR A 1 74 ? -3.48 -25.891 -0.192 1 98.12 74 THR A O 1
ATOM 588 N N . LYS A 1 75 ? -5.227 -26.938 0.744 1 97.94 75 LYS A N 1
ATOM 589 C CA . LYS A 1 75 ? -6.172 -26.234 -0.116 1 97.94 75 LYS A CA 1
ATOM 590 C C . LYS A 1 75 ? -6.164 -24.734 0.169 1 97.94 75 LYS A C 1
ATOM 592 O O . LYS A 1 75 ? -6.086 -23.922 -0.754 1 97.94 75 LYS A O 1
ATOM 597 N N . ARG A 1 76 ? -6.305 -24.375 1.419 1 98.25 76 ARG A N 1
ATOM 598 C CA . ARG A 1 76 ? -6.348 -22.969 1.811 1 98.25 76 ARG A CA 1
ATOM 599 C C . ARG A 1 76 ? -5.348 -22.688 2.926 1 98.25 76 ARG A C 1
ATOM 601 O O . ARG A 1 76 ? -5.59 -23.016 4.086 1 98.25 76 ARG A O 1
ATOM 608 N N . THR A 1 77 ? -4.293 -22.094 2.59 1 98.5 77 THR A N 1
ATOM 609 C CA . THR A 1 77 ? -3.311 -21.625 3.562 1 98.5 77 THR A CA 1
ATOM 610 C C . THR A 1 77 ? -3.41 -20.109 3.746 1 98.5 77 THR A C 1
ATOM 612 O O . THR A 1 77 ? -3.557 -19.375 2.771 1 98.5 77 THR A O 1
ATOM 615 N N . CYS A 1 78 ? -3.336 -19.688 5.004 1 98.44 78 CYS A N 1
ATOM 616 C CA . CYS A 1 78 ? -3.316 -18.25 5.305 1 98.44 78 CYS A CA 1
ATOM 617 C C . CYS A 1 78 ? -2.023 -17.859 6.012 1 98.44 78 CYS A C 1
ATOM 619 O O . CYS A 1 78 ? -1.626 -18.5 6.988 1 98.44 78 CYS A O 1
ATOM 621 N N . LEU A 1 79 ? -1.391 -16.906 5.445 1 98 79 LEU A N 1
ATOM 622 C CA . LEU A 1 79 ? -0.26 -16.281 6.113 1 98 79 LEU A CA 1
ATOM 623 C C . LEU A 1 79 ? -0.667 -14.945 6.723 1 98 79 LEU A C 1
ATOM 625 O O . LEU A 1 79 ? -1.12 -14.047 6.012 1 98 79 LEU A O 1
ATOM 629 N N . ILE A 1 80 ? -0.547 -14.773 8.008 1 96.56 80 ILE A N 1
ATOM 630 C CA . ILE A 1 80 ? -0.929 -13.539 8.68 1 96.56 80 ILE A CA 1
ATOM 631 C C . ILE A 1 80 ? 0.31 -12.875 9.273 1 96.56 80 ILE A C 1
ATOM 633 O O . ILE A 1 80 ? 1.157 -13.539 9.875 1 96.56 80 ILE A O 1
ATOM 637 N N . SER A 1 81 ? 0.433 -11.594 9.016 1 91.44 81 SER A N 1
ATOM 638 C CA . SER A 1 81 ? 1.558 -10.82 9.539 1 91.44 81 SER A CA 1
ATOM 639 C C . SER A 1 81 ? 1.268 -10.297 10.938 1 91.44 81 SER A C 1
ATOM 641 O O . SER A 1 81 ? 0.114 -10.281 11.375 1 91.44 81 SER A O 1
ATOM 643 N N . ASP A 1 82 ? 2.324 -9.852 11.586 1 91.62 82 ASP A N 1
ATOM 644 C CA . ASP A 1 82 ? 2.154 -9.258 12.906 1 91.62 82 ASP A CA 1
ATOM 645 C C . ASP A 1 82 ? 1.494 -7.883 12.812 1 91.62 82 ASP A C 1
ATOM 647 O O . ASP A 1 82 ? 0.804 -7.457 13.742 1 91.62 82 ASP A O 1
ATOM 651 N N . SER A 1 83 ? 1.809 -7.254 11.727 1 94 83 SER A N 1
ATOM 652 C CA . SER A 1 83 ? 1.272 -5.91 11.547 1 94 83 SER A CA 1
ATOM 653 C C . SER A 1 83 ? 1.09 -5.578 10.07 1 94 83 SER A C 1
ATOM 655 O O . SER A 1 83 ? 1.997 -5.793 9.266 1 94 83 SER A O 1
ATOM 657 N N . GLY A 1 84 ? -0.14 -5.109 9.789 1 95.81 84 GLY A N 1
ATOM 658 C CA . GLY A 1 84 ? -0.411 -4.648 8.438 1 95.81 84 GLY A CA 1
ATOM 659 C C . GLY A 1 84 ? -0.476 -5.773 7.422 1 95.81 84 GLY A C 1
ATOM 660 O O . GLY A 1 84 ? -0.773 -6.918 7.773 1 95.81 84 GLY A O 1
ATOM 661 N N . SER A 1 85 ? -0.293 -5.414 6.152 1 96.19 85 SER A N 1
ATOM 662 C CA . SER A 1 85 ? -0.302 -6.379 5.055 1 96.19 85 SER A CA 1
ATOM 663 C C . SER A 1 85 ? 1.001 -7.168 5 1 96.19 85 SER A C 1
ATOM 665 O O . SER A 1 85 ? 2.088 -6.59 5.062 1 96.19 85 SER A O 1
ATOM 667 N N . PRO A 1 86 ? 0.911 -8.492 4.801 1 95.19 86 PRO A N 1
ATOM 668 C CA . PRO A 1 86 ? 2.125 -9.305 4.766 1 95.19 86 PRO A CA 1
ATOM 669 C C . PRO A 1 86 ? 2.908 -9.141 3.463 1 95.19 86 PRO A C 1
ATOM 671 O O . PRO A 1 86 ? 2.33 -8.797 2.43 1 95.19 86 PRO A O 1
ATOM 674 N N . GLY A 1 87 ? 4.215 -9.352 3.6 1 93.06 87 GLY A N 1
ATOM 675 C CA . GLY A 1 87 ? 4.965 -9.625 2.383 1 93.06 87 GLY A CA 1
ATOM 676 C C . GLY A 1 87 ? 5.852 -8.469 1.96 1 93.06 87 GLY A C 1
ATOM 677 O O . GLY A 1 87 ? 6.68 -8.609 1.057 1 93.06 87 GLY A O 1
ATOM 678 N N . LEU A 1 88 ? 5.719 -7.258 2.58 1 93.62 88 LEU A N 1
ATOM 679 C CA . LEU A 1 88 ? 6.559 -6.133 2.191 1 93.62 88 LEU A CA 1
ATOM 680 C C . LEU A 1 88 ? 7.949 -6.254 2.811 1 93.62 88 LEU A C 1
ATOM 682 O O . LEU A 1 88 ? 8.945 -6.352 2.092 1 93.62 88 LEU A O 1
ATOM 686 N N . GLU A 1 89 ? 8.008 -6.199 4.133 1 92.44 89 GLU A N 1
ATOM 687 C CA . GLU A 1 89 ? 9.266 -6.266 4.863 1 92.44 89 GLU A CA 1
ATOM 688 C C . GLU A 1 89 ? 9.211 -7.316 5.969 1 92.44 89 GLU A C 1
ATOM 690 O O . GLU A 1 89 ? 9.656 -7.074 7.09 1 92.44 89 GLU A O 1
ATOM 695 N N . ASP A 1 90 ? 8.594 -8.406 5.641 1 88.69 90 ASP A N 1
ATOM 696 C CA . ASP A 1 90 ? 8.461 -9.5 6.598 1 88.69 90 ASP A CA 1
ATOM 697 C C . ASP A 1 90 ? 8.711 -10.852 5.93 1 88.69 90 ASP A C 1
ATOM 699 O O . ASP A 1 90 ? 8.867 -10.922 4.707 1 88.69 90 ASP A O 1
ATOM 703 N N . PRO A 1 91 ? 8.82 -11.875 6.691 1 86.94 91 PRO A N 1
ATOM 704 C CA . PRO A 1 91 ? 9.219 -13.188 6.176 1 86.94 91 PRO A CA 1
ATOM 705 C C . PRO A 1 91 ? 8.234 -13.742 5.152 1 86.94 91 PRO A C 1
ATOM 707 O O . PRO A 1 91 ? 8.555 -14.695 4.43 1 86.94 91 PRO A O 1
ATOM 710 N N . GLY A 1 92 ? 7.043 -13.172 5.121 1 87.25 92 GLY A N 1
ATOM 711 C CA . GLY A 1 92 ? 6.094 -13.594 4.098 1 87.25 92 GLY A CA 1
ATOM 712 C C . GLY A 1 92 ? 6.645 -13.461 2.688 1 87.25 92 GLY A C 1
ATOM 713 O O . GLY A 1 92 ? 6.242 -14.211 1.791 1 87.25 92 GLY A O 1
ATOM 714 N N . LYS A 1 93 ? 7.598 -12.57 2.527 1 90 93 LYS A N 1
ATOM 715 C CA . LYS A 1 93 ? 8.156 -12.328 1.2 1 90 93 LYS A CA 1
ATOM 716 C C . LYS A 1 93 ? 8.977 -13.523 0.724 1 90 93 LYS A C 1
ATOM 718 O O . LYS A 1 93 ? 9.227 -13.672 -0.473 1 90 93 LYS A O 1
ATOM 723 N N . TRP A 1 94 ? 9.328 -14.414 1.61 1 92.25 94 TRP A N 1
ATOM 724 C CA . TRP A 1 94 ? 10.094 -15.602 1.236 1 92.25 94 TRP A CA 1
ATOM 725 C C . TRP A 1 94 ? 9.164 -16.75 0.845 1 92.25 94 TRP A C 1
ATOM 727 O O . TRP A 1 94 ? 9.555 -17.641 0.088 1 92.25 94 TRP A O 1
ATOM 737 N N . LEU A 1 95 ? 7.969 -16.719 1.35 1 95.56 95 LEU A N 1
ATOM 738 C CA . LEU A 1 95 ? 7.027 -17.812 1.124 1 95.56 95 LEU A CA 1
ATOM 739 C C . LEU A 1 95 ? 6.371 -17.688 -0.247 1 95.56 95 LEU A C 1
ATOM 741 O O . LEU A 1 95 ? 6.055 -18.688 -0.883 1 95.56 95 LEU A O 1
ATOM 745 N N . VAL A 1 96 ? 6.164 -16.531 -0.739 1 97.12 96 VAL A N 1
ATOM 746 C CA . VAL A 1 96 ? 5.348 -16.266 -1.92 1 97.12 96 VAL A CA 1
ATOM 747 C C . VAL A 1 96 ? 6.027 -16.844 -3.158 1 97.12 96 VAL A C 1
ATOM 749 O O . VAL A 1 96 ? 5.402 -17.578 -3.928 1 97.12 96 VAL A O 1
ATOM 752 N N . PRO A 1 97 ? 7.34 -16.578 -3.342 1 95.62 97 PRO A N 1
ATOM 753 C CA . PRO A 1 97 ? 7.984 -17.203 -4.492 1 95.62 97 PRO A CA 1
ATOM 754 C C . PRO A 1 97 ? 7.945 -18.734 -4.426 1 95.62 97 PRO A C 1
ATOM 756 O O . PRO A 1 97 ? 7.781 -19.391 -5.449 1 95.62 97 PRO A O 1
ATOM 759 N N . LEU A 1 98 ? 8.133 -19.25 -3.24 1 95.5 98 LEU A N 1
ATOM 760 C CA . LEU A 1 98 ? 8.07 -20.688 -3.049 1 95.5 98 LEU A CA 1
ATOM 761 C C . LEU A 1 98 ? 6.695 -21.234 -3.426 1 95.5 98 LEU A C 1
ATOM 763 O O . LEU A 1 98 ? 6.586 -22.281 -4.062 1 95.5 98 LEU A O 1
ATOM 767 N N . ALA A 1 99 ? 5.637 -20.547 -3.02 1 96.88 99 ALA A N 1
ATOM 768 C CA . ALA A 1 99 ? 4.277 -20.938 -3.375 1 96.88 99 ALA A CA 1
ATOM 769 C C . ALA A 1 99 ? 4.113 -21.047 -4.887 1 96.88 99 ALA A C 1
ATOM 771 O O . ALA A 1 99 ? 3.625 -22.062 -5.391 1 96.88 99 ALA A O 1
ATOM 772 N N . TRP A 1 100 ? 4.539 -20.047 -5.594 1 96.19 100 TRP A N 1
ATOM 773 C CA . TRP A 1 100 ? 4.438 -20.062 -7.051 1 96.19 100 TRP A CA 1
ATOM 774 C C . TRP A 1 100 ? 5.219 -21.234 -7.641 1 96.19 100 TRP A C 1
ATOM 776 O O . TRP A 1 100 ? 4.75 -21.906 -8.562 1 96.19 100 TRP A O 1
ATOM 786 N N . ASP A 1 101 ? 6.418 -21.469 -7.105 1 94.56 101 ASP A N 1
ATOM 787 C CA . ASP A 1 101 ? 7.25 -22.578 -7.574 1 94.56 101 ASP A CA 1
ATOM 788 C C . ASP A 1 101 ? 6.543 -23.922 -7.391 1 94.56 101 ASP A C 1
ATOM 790 O O . ASP A 1 101 ? 6.762 -24.859 -8.164 1 94.56 101 ASP A O 1
ATOM 794 N N . MET A 1 102 ? 5.727 -23.969 -6.406 1 95.56 102 MET A N 1
ATOM 795 C CA . MET A 1 102 ? 5.031 -25.219 -6.074 1 95.56 102 MET A CA 1
ATOM 796 C C . MET A 1 102 ? 3.684 -25.281 -6.781 1 95.56 102 MET A C 1
ATOM 798 O O . MET A 1 102 ? 2.91 -26.219 -6.559 1 95.56 102 MET A O 1
ATOM 802 N N . GLY A 1 103 ? 3.396 -24.281 -7.57 1 95.19 103 GLY A N 1
ATOM 803 C CA . GLY A 1 103 ? 2.145 -24.266 -8.312 1 95.19 103 GLY A CA 1
ATOM 804 C C . GLY A 1 103 ? 0.962 -23.812 -7.469 1 95.19 103 GLY A C 1
ATOM 805 O O . GLY A 1 103 ? -0.185 -24.141 -7.781 1 95.19 103 GLY A O 1
ATOM 806 N N . VAL A 1 104 ? 1.205 -23.203 -6.383 1 97.44 104 VAL A N 1
ATOM 807 C CA . VAL A 1 104 ? 0.169 -22.703 -5.488 1 97.44 104 VAL A CA 1
ATOM 808 C C . VAL A 1 104 ? -0.141 -21.25 -5.832 1 97.44 104 VAL A C 1
ATOM 810 O O . VAL A 1 104 ? 0.762 -20.406 -5.887 1 97.44 104 VAL A O 1
ATOM 813 N N . GLU A 1 105 ? -1.413 -20.938 -6.059 1 96.88 105 GLU A N 1
ATOM 814 C CA . GLU A 1 105 ? -1.802 -19.562 -6.355 1 96.88 105 GLU A CA 1
ATOM 815 C C . GLU A 1 105 ? -1.723 -18.688 -5.109 1 96.88 105 GLU A C 1
ATOM 817 O O . GLU A 1 105 ? -2.029 -19.141 -4.004 1 96.88 105 GLU A O 1
ATOM 822 N N . VAL A 1 106 ? -1.304 -17.5 -5.359 1 97.75 106 VAL A N 1
ATOM 823 C CA . VAL A 1 106 ? -1.194 -16.547 -4.25 1 97.75 106 VAL A CA 1
ATOM 824 C C . VAL A 1 106 ? -2.205 -15.422 -4.43 1 97.75 106 VAL A C 1
ATOM 826 O O . VAL A 1 106 ? -2.316 -14.844 -5.516 1 97.75 106 VAL A O 1
ATOM 829 N N . ARG A 1 107 ? -2.9 -15.117 -3.373 1 97.19 107 ARG A N 1
ATOM 830 C CA . ARG A 1 107 ? -3.822 -13.984 -3.33 1 97.19 107 ARG A CA 1
ATOM 831 C C . ARG A 1 107 ? -3.629 -13.172 -2.057 1 97.19 107 ARG A C 1
ATOM 833 O O . ARG A 1 107 ? -3.365 -13.727 -0.989 1 97.19 107 ARG A O 1
ATOM 840 N N . SER A 1 108 ? -3.77 -11.93 -2.248 1 97.31 108 SER A N 1
ATOM 841 C CA . SER A 1 108 ? -3.709 -11.055 -1.086 1 97.31 108 SER A CA 1
ATOM 842 C C . SER A 1 108 ? -5.105 -10.625 -0.646 1 97.31 108 SER A C 1
ATOM 844 O O . SER A 1 108 ? -5.961 -10.32 -1.482 1 97.31 108 SER A O 1
ATOM 846 N N . ALA A 1 109 ? -5.383 -10.727 0.592 1 97.38 109 ALA A N 1
ATOM 847 C CA . ALA A 1 109 ? -6.508 -9.992 1.173 1 97.38 109 ALA A CA 1
ATOM 848 C C . ALA A 1 109 ? -6.09 -8.586 1.59 1 97.38 109 ALA A C 1
ATOM 850 O O . ALA A 1 109 ? -5.477 -8.398 2.645 1 97.38 109 ALA A O 1
ATOM 851 N N . PRO A 1 110 ? -6.484 -7.613 0.785 1 97.62 110 PRO A N 1
ATOM 852 C CA . PRO A 1 110 ? -5.949 -6.262 0.95 1 97.62 110 PRO A CA 1
ATOM 853 C C . PRO A 1 110 ? -6.273 -5.66 2.316 1 97.62 110 PRO A C 1
ATOM 855 O O . PRO A 1 110 ? -7.34 -5.922 2.873 1 97.62 110 PRO A O 1
ATOM 858 N N . GLY A 1 111 ? -5.371 -4.824 2.859 1 97.62 111 GLY A N 1
ATOM 859 C CA . GLY A 1 111 ? -5.539 -4.207 4.164 1 97.62 111 GLY A CA 1
ATOM 860 C C . GLY A 1 111 ? -4.559 -3.078 4.422 1 97.62 111 GLY A C 1
ATOM 861 O O . GLY A 1 111 ? -4.031 -2.479 3.482 1 97.62 111 GLY A O 1
ATOM 862 N N . PRO A 1 112 ? -4.367 -2.766 5.668 1 97.94 112 PRO A N 1
ATOM 863 C CA . PRO A 1 112 ? -3.557 -1.604 6.047 1 97.94 112 PRO A CA 1
ATOM 864 C C . PRO A 1 112 ? -2.084 -1.769 5.68 1 97.94 112 PRO A C 1
ATOM 866 O O . PRO A 1 112 ? -1.532 -2.865 5.805 1 97.94 112 PRO A O 1
ATOM 869 N N . THR A 1 113 ? -1.53 -0.723 5.211 1 97.94 113 THR A N 1
ATOM 870 C CA . THR A 1 113 ? -0.099 -0.632 4.945 1 97.94 113 THR A CA 1
ATOM 871 C C . THR A 1 113 ? 0.453 0.713 5.41 1 97.94 113 THR A C 1
ATOM 873 O O . THR A 1 113 ? -0.014 1.766 4.973 1 97.94 113 THR A O 1
ATOM 876 N N . ALA A 1 114 ? 1.479 0.704 6.227 1 98.06 114 ALA A N 1
ATOM 877 C CA . ALA A 1 114 ? 2.045 1.93 6.781 1 98.06 114 ALA A CA 1
ATOM 878 C C . ALA A 1 114 ? 2.658 2.795 5.688 1 98.06 114 ALA A C 1
ATOM 880 O O . ALA A 1 114 ? 2.51 4.02 5.699 1 98.06 114 ALA A O 1
ATOM 881 N N . LEU A 1 115 ? 3.307 2.176 4.762 1 98.44 115 LEU A N 1
ATOM 882 C CA . LEU A 1 115 ? 3.947 2.867 3.65 1 98.44 115 LEU A CA 1
ATOM 883 C C . LEU A 1 115 ? 2.947 3.752 2.912 1 98.44 115 LEU A C 1
ATOM 885 O O . LEU A 1 115 ? 3.186 4.949 2.732 1 98.44 115 LEU A O 1
ATOM 889 N N . ILE A 1 116 ? 1.814 3.16 2.531 1 98.38 116 ILE A N 1
ATOM 890 C CA . ILE A 1 116 ? 0.818 3.879 1.743 1 98.38 116 ILE A CA 1
ATOM 891 C C . ILE A 1 116 ? 0.222 5.012 2.574 1 98.38 116 ILE A C 1
ATOM 893 O O . ILE A 1 116 ? 0.034 6.125 2.074 1 98.38 116 ILE A O 1
ATOM 897 N N . SER A 1 117 ? -0.029 4.75 3.82 1 98.38 117 SER A N 1
ATOM 898 C CA . SER A 1 117 ? -0.595 5.758 4.711 1 98.38 117 SER A CA 1
ATOM 899 C C . SER A 1 117 ? 0.318 6.973 4.824 1 98.38 117 SER A C 1
ATOM 901 O O . SER A 1 117 ? -0.14 8.109 4.711 1 98.38 117 SER A O 1
ATOM 903 N N . ALA A 1 118 ? 1.595 6.738 5.035 1 98.69 118 ALA A N 1
ATOM 904 C CA . ALA A 1 118 ? 2.549 7.836 5.164 1 98.69 118 ALA A CA 1
ATOM 905 C C . ALA A 1 118 ? 2.686 8.602 3.852 1 98.69 118 ALA A C 1
ATOM 907 O O . ALA A 1 118 ? 2.672 9.836 3.84 1 98.69 118 ALA A O 1
ATOM 908 N N . LEU A 1 119 ? 2.768 7.867 2.801 1 98.69 119 LEU A N 1
ATOM 909 C CA . LEU A 1 119 ? 2.949 8.453 1.477 1 98.69 119 LEU A CA 1
ATOM 910 C C . LEU A 1 119 ? 1.794 9.383 1.128 1 98.69 119 LEU A C 1
ATOM 912 O O . LEU A 1 119 ? 2.012 10.539 0.767 1 98.69 119 LEU A O 1
ATOM 916 N N . THR A 1 120 ? 0.585 8.922 1.3 1 98.25 120 THR A N 1
ATOM 917 C CA . THR A 1 120 ? -0.583 9.68 0.87 1 98.25 120 THR A CA 1
ATOM 918 C C . THR A 1 120 ? -0.856 10.844 1.823 1 98.25 120 THR A C 1
ATOM 920 O O . THR A 1 120 ? -1.474 11.836 1.439 1 98.25 120 THR A O 1
ATOM 923 N N . SER A 1 121 ? -0.38 10.734 3.037 1 98.38 121 SER A N 1
ATOM 924 C CA . SER A 1 121 ? -0.583 11.805 4.012 1 98.38 121 SER A CA 1
ATOM 925 C C . SER A 1 121 ? 0.475 12.891 3.873 1 98.38 121 SER A C 1
ATOM 927 O O . SER A 1 121 ? 0.327 13.984 4.422 1 98.38 121 SER A O 1
ATOM 929 N N . SER A 1 122 ? 1.516 12.633 3.166 1 98.5 122 SER A N 1
ATOM 930 C CA . SER A 1 122 ? 2.68 13.516 3.152 1 98.5 122 SER A CA 1
ATOM 931 C C . SER A 1 122 ? 2.41 14.781 2.342 1 98.5 122 SER A C 1
ATOM 933 O O . SER A 1 122 ? 2.996 15.828 2.605 1 98.5 122 SER A O 1
ATOM 935 N N . GLY A 1 123 ? 1.571 14.578 1.271 1 97.56 123 GLY A N 1
ATOM 936 C CA . GLY A 1 123 ? 1.344 15.68 0.346 1 97.56 123 GLY A CA 1
ATOM 937 C C . GLY A 1 123 ? 2.395 15.766 -0.745 1 97.56 123 GLY A C 1
ATOM 938 O O . GLY A 1 123 ? 2.414 16.719 -1.518 1 97.56 123 GLY A O 1
ATOM 939 N N . PHE A 1 124 ? 3.34 14.859 -0.781 1 98 124 PHE A N 1
ATOM 940 C CA . PHE A 1 124 ? 4.332 14.773 -1.848 1 98 124 PHE A CA 1
ATOM 941 C C . PHE A 1 124 ? 3.789 13.977 -3.027 1 98 124 PHE A C 1
ATOM 943 O O . PHE A 1 124 ? 2.686 13.43 -2.961 1 98 124 PHE A O 1
ATOM 950 N N . ALA A 1 125 ? 4.535 14.008 -4.137 1 97.5 125 ALA A N 1
ATOM 951 C CA . ALA A 1 125 ? 4.098 13.234 -5.301 1 97.5 125 ALA A CA 1
ATOM 952 C C . ALA A 1 125 ? 3.973 11.75 -4.957 1 97.5 125 ALA A C 1
ATOM 954 O O . ALA A 1 125 ? 4.891 11.164 -4.383 1 97.5 125 ALA A O 1
ATOM 955 N N . THR A 1 126 ? 2.832 11.18 -5.293 1 97.94 126 THR A N 1
ATOM 956 C CA . THR A 1 126 ? 2.59 9.789 -4.945 1 97.94 126 THR A CA 1
ATOM 957 C C . THR A 1 126 ? 2.949 8.867 -6.109 1 97.94 126 THR A C 1
ATOM 959 O O . THR A 1 126 ? 2.932 7.645 -5.973 1 97.94 126 THR A O 1
ATOM 962 N N . SER A 1 127 ? 3.238 9.461 -7.25 1 97.12 127 SER A N 1
ATOM 963 C CA . SER A 1 127 ? 3.781 8.719 -8.391 1 97.12 127 SER A CA 1
ATOM 964 C C . SER A 1 127 ? 4.652 9.617 -9.266 1 97.12 127 SER A C 1
ATOM 966 O O . SER A 1 127 ? 4.332 10.789 -9.477 1 97.12 127 SER A O 1
ATOM 968 N N . PRO A 1 128 ? 5.789 9.18 -9.773 1 97.69 128 PRO A N 1
ATOM 969 C CA . PRO A 1 128 ? 6.383 7.93 -9.289 1 97.69 128 PRO A CA 1
ATOM 970 C C . PRO A 1 128 ? 6.898 8.039 -7.855 1 97.69 128 PRO A C 1
ATOM 972 O O . PRO A 1 128 ? 7.23 9.133 -7.398 1 97.69 128 PRO A O 1
ATOM 975 N N . PHE A 1 129 ? 6.902 6.938 -7.141 1 98.56 129 PHE A N 1
ATOM 976 C CA . PHE A 1 129 ? 7.613 6.906 -5.871 1 98.56 129 PHE A CA 1
ATOM 977 C C . PHE A 1 129 ? 8.422 5.621 -5.734 1 98.56 129 PHE A C 1
ATOM 979 O O . PHE A 1 129 ? 8.125 4.621 -6.395 1 98.56 129 PHE A O 1
ATOM 986 N N . LEU A 1 130 ? 9.508 5.719 -4.902 1 98.75 130 LEU A N 1
ATOM 987 C CA . LEU A 1 130 ? 10.414 4.613 -4.621 1 98.75 130 LEU A CA 1
ATOM 988 C C . LEU A 1 130 ? 10.336 4.199 -3.156 1 98.75 130 LEU A C 1
ATOM 990 O O . LEU A 1 130 ? 10.398 5.047 -2.262 1 98.75 130 LEU A O 1
ATOM 994 N N . PHE A 1 131 ? 10.102 2.975 -2.922 1 98.88 131 PHE A N 1
ATOM 995 C CA . PHE A 1 131 ? 10.156 2.43 -1.571 1 98.88 131 PHE A CA 1
ATOM 996 C C . PHE A 1 131 ? 11.453 1.648 -1.355 1 98.88 131 PHE A C 1
ATOM 998 O O . PHE A 1 131 ? 11.766 0.74 -2.125 1 98.88 131 PHE A O 1
ATOM 1005 N N . LEU A 1 132 ? 12.117 1.865 -0.284 1 98.56 132 LEU A N 1
ATOM 1006 C CA . LEU A 1 132 ? 13.445 1.299 -0.092 1 98.56 132 LEU A CA 1
ATOM 1007 C C . LEU A 1 132 ? 13.43 0.232 0.997 1 98.56 132 LEU A C 1
ATOM 1009 O O . LEU A 1 132 ? 14.453 -0.411 1.256 1 98.56 132 LEU A O 1
ATOM 1013 N N . GLY A 1 133 ? 12.266 -0.043 1.609 1 98 133 GLY A N 1
ATOM 1014 C CA . GLY A 1 133 ? 12.25 -0.912 2.775 1 98 133 GLY A CA 1
ATOM 1015 C C . GLY A 1 133 ? 12.945 -0.307 3.979 1 98 133 GLY A C 1
ATOM 1016 O O . GLY A 1 133 ? 12.688 0.845 4.336 1 98 133 GLY A O 1
ATOM 1017 N N . PHE A 1 134 ? 13.703 -1.111 4.699 1 97.62 134 PHE A N 1
ATOM 1018 C CA . PHE A 1 134 ? 14.523 -0.619 5.797 1 97.62 134 PHE A CA 1
ATOM 1019 C C . PHE A 1 134 ? 15.922 -0.25 5.301 1 97.62 134 PHE A C 1
ATOM 1021 O O . PHE A 1 134 ? 16.5 -0.958 4.473 1 97.62 134 PHE A O 1
ATOM 1028 N N . LEU A 1 135 ? 16.438 0.817 5.785 1 97.69 135 LEU A N 1
ATOM 1029 C CA . LEU A 1 135 ? 17.781 1.231 5.398 1 97.69 135 LEU A CA 1
ATOM 1030 C C . LEU A 1 135 ? 18.844 0.489 6.211 1 97.69 135 LEU A C 1
ATOM 1032 O O . LEU A 1 135 ? 18.547 -0.026 7.293 1 97.69 135 LEU A O 1
ATOM 1036 N N . PRO A 1 136 ? 20.062 0.44 5.648 1 97.06 136 PRO A N 1
ATOM 1037 C CA . PRO A 1 136 ? 21.156 -0.19 6.395 1 97.06 136 PRO A CA 1
ATOM 1038 C C . PRO A 1 136 ? 21.406 0.481 7.742 1 97.06 136 PRO A C 1
ATOM 1040 O O . PRO A 1 136 ? 21.266 1.7 7.867 1 97.06 136 PRO A O 1
ATOM 1043 N N . ARG A 1 137 ? 21.875 -0.304 8.664 1 95.69 137 ARG A N 1
ATOM 1044 C CA . ARG A 1 137 ? 22.141 0.184 10.016 1 95.69 137 ARG A CA 1
ATOM 1045 C C . ARG A 1 137 ? 23.375 1.082 10.031 1 95.69 137 ARG A C 1
ATOM 1047 O O . ARG A 1 137 ? 23.391 2.111 10.711 1 95.69 137 ARG A O 1
ATOM 1054 N N . GLU A 1 138 ? 24.328 0.631 9.273 1 96.12 138 GLU A N 1
ATOM 1055 C CA . GLU A 1 138 ? 25.578 1.371 9.234 1 96.12 138 GLU A CA 1
ATOM 1056 C C . GLU A 1 138 ? 25.438 2.678 8.461 1 96.12 138 GLU A C 1
ATOM 1058 O O . GLU A 1 138 ? 24.906 2.686 7.344 1 96.12 138 GLU A O 1
ATOM 1063 N N . GLU A 1 139 ? 25.969 3.709 9.047 1 96 139 GLU A N 1
ATOM 1064 C CA . GLU A 1 139 ? 25.75 5.051 8.523 1 96 139 GLU A CA 1
ATOM 1065 C C . GLU A 1 139 ? 26.266 5.168 7.09 1 96 139 GLU A C 1
ATOM 1067 O O . GLU A 1 139 ? 25.547 5.641 6.203 1 96 139 GLU A O 1
ATOM 1072 N N . LYS A 1 140 ? 27.484 4.703 6.863 1 96.94 140 LYS A N 1
ATOM 1073 C CA . LYS A 1 140 ? 28.078 4.832 5.539 1 96.94 140 LYS A CA 1
ATOM 1074 C C . LYS A 1 140 ? 27.25 4.09 4.492 1 96.94 140 LYS A C 1
ATOM 1076 O O . LYS A 1 140 ? 27.047 4.594 3.387 1 96.94 140 LYS A O 1
ATOM 1081 N N . GLU A 1 141 ? 26.797 2.965 4.867 1 97.56 141 GLU A N 1
ATOM 10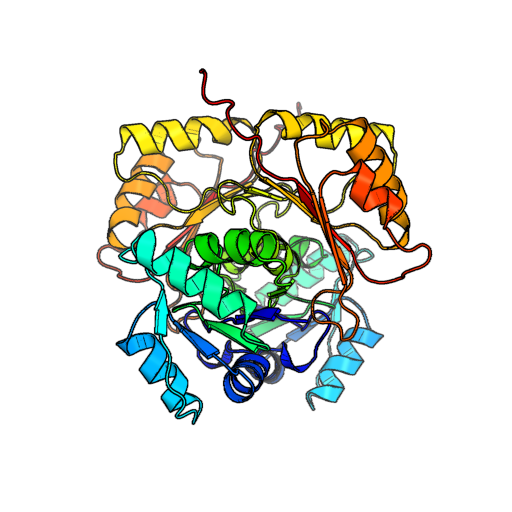82 C CA . GLU A 1 141 ? 25.984 2.168 3.961 1 97.56 141 GLU A CA 1
ATOM 1083 C C . GLU A 1 141 ? 24.609 2.807 3.748 1 97.56 141 GLU A C 1
ATOM 1085 O O . GLU A 1 141 ? 24.078 2.771 2.643 1 97.56 141 GLU A O 1
ATOM 1090 N N . ARG A 1 142 ? 24.047 3.289 4.797 1 97.56 142 ARG A N 1
ATOM 1091 C CA . ARG A 1 142 ? 22.781 4.008 4.711 1 97.56 142 ARG A CA 1
ATOM 1092 C C . ARG A 1 142 ? 22.891 5.199 3.764 1 97.56 142 ARG A C 1
ATOM 1094 O O . ARG A 1 142 ? 22.031 5.391 2.9 1 97.56 142 ARG A O 1
ATOM 1101 N N . GLU A 1 143 ? 23.953 5.965 3.898 1 97.69 143 GLU A N 1
ATOM 1102 C CA . GLU A 1 143 ? 24.203 7.105 3.02 1 97.69 143 GLU A CA 1
ATOM 1103 C C . GLU A 1 143 ? 24.359 6.66 1.567 1 97.69 143 GLU A C 1
ATOM 1105 O O . GLU A 1 143 ? 23.781 7.273 0.662 1 97.69 143 GLU A O 1
ATOM 1110 N N . ARG A 1 144 ? 25.141 5.641 1.405 1 97.12 144 ARG A N 1
ATOM 1111 C CA . ARG A 1 144 ? 25.359 5.121 0.061 1 97.12 144 ARG A CA 1
ATOM 1112 C C . ARG A 1 144 ? 24.047 4.688 -0.586 1 97.12 144 ARG A C 1
ATOM 1114 O O . ARG A 1 144 ? 23.797 4.996 -1.751 1 97.12 144 ARG A O 1
ATOM 1121 N N . THR A 1 145 ? 23.234 3.994 0.179 1 97 145 THR A N 1
ATOM 1122 C CA . THR A 1 145 ? 21.938 3.529 -0.317 1 97 145 THR A CA 1
ATOM 1123 C C . THR A 1 145 ? 21.062 4.707 -0.728 1 97 145 THR A C 1
ATOM 1125 O O . THR A 1 145 ? 20.484 4.703 -1.813 1 97 145 THR A O 1
ATOM 1128 N N . LEU A 1 146 ? 21 5.672 0.056 1 97.75 146 LEU A N 1
ATOM 1129 C CA . LEU A 1 146 ? 20.172 6.844 -0.221 1 97.75 146 LEU A CA 1
ATOM 1130 C C . LEU A 1 146 ? 20.703 7.609 -1.429 1 97.75 146 LEU A C 1
ATOM 1132 O O . LEU A 1 146 ? 19.938 8.023 -2.293 1 97.75 146 LEU A O 1
ATOM 1136 N N . LYS A 1 147 ? 21.984 7.801 -1.542 1 97.06 147 LYS A N 1
ATOM 1137 C CA . LYS A 1 147 ? 22.594 8.555 -2.623 1 97.06 147 LYS A CA 1
ATOM 1138 C C . LYS A 1 147 ? 22.344 7.895 -3.975 1 97.06 147 LYS A C 1
ATOM 1140 O O . LYS A 1 147 ? 22.297 8.57 -5.004 1 97.06 147 LYS A O 1
ATOM 1145 N N . GLN A 1 148 ? 22.203 6.621 -3.898 1 95.44 148 GLN A N 1
ATOM 1146 C CA . GLN A 1 148 ? 21.922 5.879 -5.125 1 95.44 148 GLN A CA 1
ATOM 1147 C C . GLN A 1 148 ? 20.641 6.363 -5.777 1 95.44 148 GLN A C 1
ATOM 1149 O O . GLN A 1 148 ? 20.5 6.332 -7 1 95.44 148 GLN A O 1
ATOM 1154 N N . TYR A 1 149 ? 19.672 6.871 -4.953 1 95.56 149 TYR A N 1
ATOM 1155 C CA . TYR A 1 149 ? 18.328 7.055 -5.496 1 95.56 149 TYR A CA 1
ATOM 1156 C C . TYR A 1 149 ? 17.875 8.508 -5.359 1 95.56 149 TYR A C 1
ATOM 1158 O O . TYR A 1 149 ? 16.938 8.938 -6.039 1 95.56 149 TYR A O 1
ATOM 1166 N N . ILE A 1 150 ? 18.469 9.273 -4.508 1 94.88 150 ILE A N 1
ATOM 1167 C CA . ILE A 1 150 ? 18.016 10.625 -4.207 1 94.88 150 ILE A CA 1
ATOM 1168 C C . ILE A 1 150 ? 18.109 11.492 -5.461 1 94.88 150 ILE A C 1
ATOM 1170 O O . ILE A 1 150 ? 17.297 12.398 -5.66 1 94.88 150 ILE A O 1
ATOM 1174 N N . GLY A 1 151 ? 19 11.25 -6.355 1 93.12 151 GLY A N 1
ATOM 1175 C CA . GLY A 1 151 ? 19.234 12.023 -7.562 1 93.12 151 GLY A CA 1
ATOM 1176 C C . GLY A 1 151 ? 18.172 11.812 -8.625 1 93.12 151 GLY A C 1
ATOM 1177 O O . GLY A 1 151 ? 18.078 12.594 -9.57 1 93.12 151 GLY A O 1
ATOM 1178 N N . LEU A 1 152 ? 17.344 10.758 -8.453 1 93.81 152 LEU A N 1
ATOM 1179 C CA . LEU A 1 152 ? 16.281 10.484 -9.414 1 93.81 152 LEU A CA 1
ATOM 1180 C C . LEU A 1 152 ? 15.227 11.578 -9.383 1 93.81 152 LEU A C 1
ATOM 1182 O O . LEU A 1 152 ? 14.43 11.703 -10.32 1 93.81 152 LEU A O 1
ATOM 1186 N N . GLY A 1 153 ? 15.109 12.289 -8.242 1 95.06 153 GLY A N 1
ATOM 1187 C CA . GLY A 1 153 ? 14.195 13.414 -8.141 1 95.06 153 GLY A CA 1
ATOM 1188 C C . GLY A 1 153 ? 12.75 12.984 -7.938 1 95.06 153 GLY A C 1
ATOM 1189 O O . GLY A 1 153 ? 11.828 13.75 -8.227 1 95.06 153 GLY A O 1
ATOM 1190 N N . ILE A 1 154 ? 12.523 11.742 -7.543 1 97.62 154 ILE A N 1
ATOM 1191 C CA . ILE A 1 154 ? 11.18 11.242 -7.285 1 97.62 154 ILE A CA 1
ATOM 1192 C C . ILE A 1 154 ? 10.969 11.086 -5.777 1 97.62 154 ILE A C 1
ATOM 1194 O O . ILE A 1 154 ? 11.922 11.18 -5 1 97.62 154 ILE A O 1
ATOM 1198 N N . THR A 1 155 ? 9.734 10.953 -5.375 1 98.69 155 THR A N 1
ATOM 1199 C CA . THR A 1 155 ? 9.438 10.727 -3.967 1 98.69 155 THR A CA 1
ATOM 1200 C C . THR A 1 155 ? 10.047 9.414 -3.49 1 98.69 155 THR A C 1
ATOM 1202 O O . THR A 1 155 ? 10.008 8.406 -4.203 1 98.69 155 THR A O 1
ATOM 1205 N N . ILE A 1 156 ? 10.68 9.398 -2.322 1 98.81 156 ILE A N 1
ATO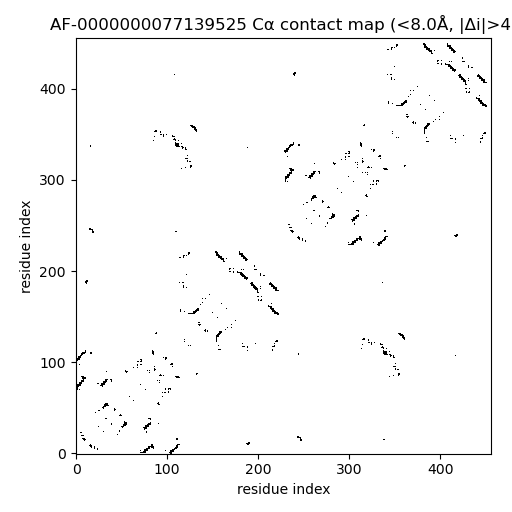M 1206 C CA . ILE A 1 156 ? 11.266 8.203 -1.732 1 98.81 156 ILE A CA 1
ATOM 1207 C C . ILE A 1 156 ? 10.648 7.938 -0.364 1 98.81 156 ILE A C 1
ATOM 1209 O O . ILE A 1 156 ? 10.469 8.867 0.432 1 98.81 156 ILE A O 1
ATOM 1213 N N . ALA A 1 157 ? 10.258 6.734 -0.096 1 98.81 157 ALA A N 1
ATOM 1214 C CA . ALA A 1 157 ? 9.734 6.34 1.208 1 98.81 157 ALA A CA 1
ATOM 1215 C C . ALA A 1 157 ? 10.484 5.133 1.758 1 98.81 157 ALA A C 1
ATOM 1217 O O . ALA A 1 157 ? 11 4.312 0.994 1 98.81 157 ALA A O 1
ATOM 1218 N N . PHE A 1 158 ? 10.578 4.988 3.064 1 98.69 158 PHE A N 1
ATOM 1219 C CA . PHE A 1 158 ? 11.203 3.83 3.682 1 98.69 158 PHE A CA 1
ATOM 1220 C C . PHE A 1 158 ? 10.766 3.688 5.137 1 98.69 158 PHE A C 1
ATOM 1222 O O . PHE A 1 158 ? 10.219 4.625 5.719 1 98.69 158 PHE A O 1
ATOM 1229 N N . TYR A 1 159 ? 10.891 2.525 5.633 1 98 159 TYR A N 1
ATOM 1230 C CA . TYR A 1 159 ? 10.648 2.221 7.039 1 98 159 TYR A CA 1
ATOM 1231 C C . TYR A 1 159 ? 11.914 2.402 7.867 1 98 159 TYR A C 1
ATOM 1233 O O . TYR A 1 159 ? 13.023 2.383 7.328 1 98 159 TYR A O 1
ATOM 1241 N N . GLU A 1 160 ? 11.727 2.6 9.094 1 96.88 160 GLU A N 1
ATOM 1242 C CA . GLU A 1 160 ? 12.812 2.551 10.07 1 96.88 160 GLU A CA 1
ATOM 1243 C C . GLU A 1 160 ? 12.312 2.084 11.43 1 96.88 160 GLU A C 1
ATOM 1245 O O . GLU A 1 160 ? 11.102 1.96 11.648 1 96.88 160 GLU A O 1
ATOM 1250 N N . THR A 1 161 ? 13.203 1.735 12.344 1 94.81 161 THR A N 1
ATOM 1251 C CA . THR A 1 161 ? 12.852 1.406 13.727 1 94.81 161 THR A CA 1
ATOM 1252 C C . THR A 1 161 ? 12.922 2.646 14.609 1 94.81 161 THR A C 1
ATOM 1254 O O . THR A 1 161 ? 13.633 3.602 14.297 1 94.81 161 THR A O 1
ATOM 1257 N N . PRO A 1 162 ? 12.148 2.592 15.68 1 94.5 162 PRO A N 1
ATOM 1258 C CA . PRO A 1 162 ? 12.164 3.752 16.578 1 94.5 162 PRO A CA 1
ATOM 1259 C C . PRO A 1 162 ? 13.57 4.105 17.047 1 94.5 162 PRO A C 1
ATOM 1261 O O . PRO A 1 162 ? 13.914 5.289 17.141 1 94.5 162 PRO A O 1
ATOM 1264 N N . TYR A 1 163 ? 14.406 3.146 17.203 1 92.25 163 TYR A N 1
ATOM 1265 C CA . TYR A 1 163 ? 15.734 3.352 17.766 1 92.25 163 TYR A CA 1
ATOM 1266 C C . TYR A 1 163 ? 16.688 3.953 16.75 1 92.25 163 TYR A C 1
ATOM 1268 O O . TYR A 1 163 ? 17.672 4.586 17.109 1 92.25 163 TYR A O 1
ATOM 1276 N N . ARG A 1 164 ? 16.344 3.795 15.5 1 94.44 164 ARG A N 1
ATOM 1277 C CA . ARG A 1 164 ? 17.266 4.234 14.453 1 94.44 164 ARG A CA 1
ATOM 1278 C C . ARG A 1 164 ? 16.766 5.516 13.797 1 94.44 164 ARG A C 1
ATOM 1280 O O . ARG A 1 164 ? 17.453 6.086 12.938 1 94.44 164 ARG A O 1
ATOM 1287 N N . ALA A 1 165 ? 15.648 6 14.195 1 95.38 165 ALA A N 1
ATOM 1288 C CA . ALA A 1 165 ? 15.008 7.145 13.547 1 95.38 165 ALA A CA 1
ATOM 1289 C C . ALA A 1 165 ? 15.891 8.391 13.641 1 95.38 165 ALA A C 1
ATOM 1291 O O . ALA A 1 165 ? 16.016 9.133 12.664 1 95.38 165 ALA A O 1
ATOM 1292 N N . LYS A 1 166 ? 16.438 8.57 14.82 1 93.62 166 LYS A N 1
ATOM 1293 C CA . LYS A 1 166 ? 17.281 9.75 15.031 1 93.62 166 LYS A CA 1
ATOM 1294 C C . LYS A 1 166 ? 18.484 9.742 14.102 1 93.62 166 LYS A C 1
ATOM 1296 O O . LYS A 1 166 ? 18.828 10.766 13.5 1 93.62 166 LYS A O 1
ATOM 1301 N N . HIS A 1 167 ? 19.125 8.586 13.992 1 94.31 167 HIS A N 1
ATOM 1302 C CA . HIS A 1 167 ? 20.297 8.445 13.125 1 94.31 167 HIS A CA 1
ATOM 1303 C C . HIS A 1 167 ? 19.922 8.672 11.664 1 94.31 167 HIS A C 1
ATOM 1305 O O . HIS A 1 167 ? 20.688 9.273 10.906 1 94.31 167 HIS A O 1
ATOM 1311 N N . CYS A 1 168 ? 18.812 8.195 11.328 1 96.19 168 CYS A N 1
ATOM 1312 C CA . CYS A 1 168 ? 18.328 8.391 9.969 1 96.19 168 CYS A CA 1
ATOM 1313 C C . CYS A 1 168 ? 18.094 9.867 9.68 1 96.19 168 CYS A C 1
ATOM 1315 O O . CYS A 1 168 ? 18.453 10.359 8.609 1 96.19 168 CYS A O 1
ATOM 1317 N N . LEU A 1 169 ? 17.5 10.555 10.633 1 96.88 169 LEU A N 1
ATOM 1318 C CA . LEU A 1 169 ? 17.25 11.984 10.484 1 96.88 169 LEU A CA 1
ATOM 1319 C C . LEU A 1 169 ? 18.562 12.75 10.312 1 96.88 169 LEU A C 1
ATOM 1321 O O . LEU A 1 169 ? 18.641 13.68 9.508 1 96.88 169 LEU A O 1
ATOM 1325 N N . GLU A 1 170 ? 19.531 12.367 11.031 1 96.38 170 GLU A N 1
ATOM 1326 C CA . GLU A 1 170 ? 20.844 12.984 10.898 1 96.38 170 GLU A CA 1
ATOM 1327 C C . GLU A 1 170 ? 21.406 12.789 9.5 1 96.38 170 GLU A C 1
ATOM 1329 O O . GLU A 1 170 ? 21.938 13.734 8.906 1 96.38 170 GLU A O 1
ATOM 1334 N N . THR A 1 171 ? 21.281 11.578 9.047 1 97.81 171 THR A N 1
ATOM 1335 C CA . THR A 1 171 ? 21.75 11.273 7.703 1 97.81 171 THR A CA 1
ATOM 1336 C C . THR A 1 171 ? 21.016 12.117 6.668 1 97.81 171 THR A C 1
ATOM 1338 O O . THR A 1 171 ? 21.625 12.695 5.773 1 97.81 171 THR A O 1
ATOM 1341 N N . LEU A 1 172 ? 19.688 12.211 6.801 1 98.06 172 LEU A N 1
ATOM 1342 C CA . LEU A 1 172 ? 18.891 12.977 5.863 1 98.06 172 LEU A CA 1
ATOM 1343 C C . LEU A 1 172 ? 19.234 14.461 5.93 1 98.06 172 LEU A C 1
ATOM 1345 O O . LEU A 1 172 ? 19.297 15.133 4.898 1 98.06 172 LEU A O 1
ATOM 1349 N N . ALA A 1 173 ? 19.453 14.992 7.105 1 97.19 173 ALA A N 1
ATOM 1350 C CA . ALA A 1 173 ? 19.812 16.406 7.289 1 97.19 173 ALA A CA 1
ATOM 1351 C C . ALA A 1 173 ? 21.125 16.734 6.598 1 97.19 173 ALA A C 1
ATOM 1353 O O . ALA A 1 1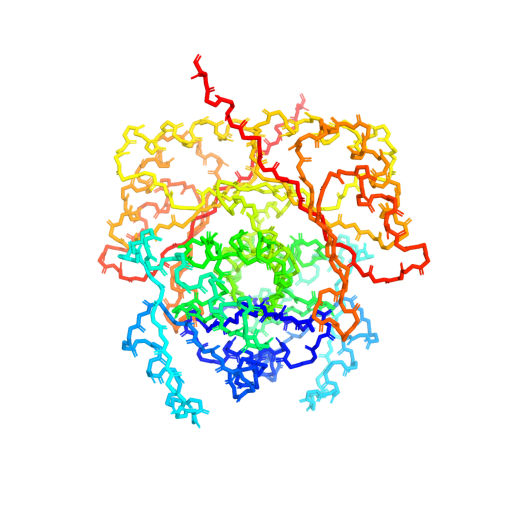73 ? 21.312 17.844 6.102 1 97.19 173 ALA A O 1
ATOM 1354 N N . LYS A 1 174 ? 21.984 15.758 6.578 1 96.38 174 LYS A N 1
ATOM 1355 C CA . LYS A 1 174 ? 23.281 15.906 5.934 1 96.38 174 LYS A CA 1
ATOM 1356 C C . LYS A 1 174 ? 23.156 15.844 4.414 1 96.38 174 LYS A C 1
ATOM 1358 O O . LYS A 1 174 ? 23.812 16.594 3.697 1 96.38 174 LYS A O 1
ATOM 1363 N N . LEU A 1 175 ? 22.297 15.031 3.891 1 97 175 LEU A N 1
ATOM 1364 C CA . LEU A 1 175 ? 22.266 14.68 2.475 1 97 175 LEU A CA 1
ATOM 1365 C C . LEU A 1 175 ? 21.328 15.602 1.701 1 97 175 LEU A C 1
ATOM 1367 O O . LEU A 1 175 ? 21.578 15.898 0.529 1 97 175 LEU A O 1
ATOM 1371 N N . LEU A 1 176 ? 20.234 16.016 2.309 1 97 176 LEU A N 1
ATOM 1372 C CA . LEU A 1 176 ? 19.172 16.688 1.556 1 97 176 LEU A CA 1
ATOM 1373 C C . LEU A 1 176 ? 19.359 18.203 1.603 1 97 176 LEU A C 1
ATOM 1375 O O . LEU A 1 176 ? 19.719 18.75 2.645 1 97 176 LEU A O 1
ATOM 1379 N N . PRO A 1 177 ? 19.172 18.859 0.415 1 94.44 177 PRO A N 1
ATOM 1380 C CA . PRO A 1 177 ? 19.141 20.312 0.479 1 94.44 177 PRO A CA 1
ATOM 1381 C C . PRO A 1 177 ? 17.984 20.844 1.325 1 94.44 177 PRO A C 1
ATOM 1383 O O . PRO A 1 177 ? 17 20.141 1.541 1 94.44 177 PRO A O 1
ATOM 1386 N N . HIS A 1 178 ? 18.078 22.062 1.727 1 91.81 178 HIS A N 1
ATOM 1387 C CA . HIS A 1 178 ? 17.125 22.672 2.666 1 91.81 178 HIS A CA 1
ATOM 1388 C C . HIS A 1 178 ? 15.742 22.781 2.053 1 91.81 178 HIS A C 1
ATOM 1390 O O . HIS A 1 178 ? 14.742 22.781 2.773 1 91.81 178 HIS A O 1
ATOM 1396 N N . ASP A 1 179 ? 15.664 22.812 0.843 1 93.12 179 ASP A N 1
ATOM 1397 C CA . ASP A 1 179 ? 14.375 23.062 0.202 1 93.12 179 ASP A CA 1
ATOM 1398 C C . ASP A 1 179 ? 13.672 21.75 -0.145 1 93.12 179 ASP A C 1
ATOM 1400 O O . ASP A 1 179 ? 12.555 21.766 -0.67 1 93.12 179 ASP A O 1
ATOM 1404 N N . ARG A 1 180 ? 14.32 20.641 0.046 1 96.94 180 ARG A N 1
ATOM 1405 C CA . ARG A 1 180 ? 13.656 19.344 -0.138 1 96.94 180 ARG A CA 1
ATOM 1406 C C . ARG A 1 180 ? 13.086 18.828 1.179 1 96.94 180 ARG A C 1
ATOM 1408 O O . ARG A 1 180 ? 13.844 18.469 2.088 1 96.94 180 ARG A O 1
ATOM 1415 N N . ARG A 1 181 ? 11.805 18.781 1.269 1 97.94 181 ARG A N 1
ATOM 1416 C CA . ARG A 1 181 ? 11.125 18.484 2.521 1 97.94 181 ARG A CA 1
ATOM 1417 C C . ARG A 1 181 ? 11.055 16.969 2.75 1 97.94 181 ARG A C 1
ATOM 1419 O O . ARG A 1 181 ? 11.234 16.188 1.816 1 97.94 181 ARG A O 1
ATOM 1426 N N . ILE A 1 182 ? 10.883 16.625 3.986 1 98.69 182 ILE A N 1
ATOM 1427 C CA . ILE A 1 182 ? 10.578 15.242 4.348 1 98.69 182 ILE A CA 1
ATOM 1428 C C . ILE A 1 182 ? 9.305 15.195 5.184 1 98.69 182 ILE A C 1
ATOM 1430 O O . ILE A 1 182 ? 8.859 16.219 5.711 1 98.69 182 ILE A O 1
ATOM 1434 N N . PHE A 1 183 ? 8.656 14.133 5.191 1 98.75 183 PHE A N 1
ATOM 1435 C CA . PHE A 1 183 ? 7.527 13.789 6.051 1 98.75 183 PHE A CA 1
ATOM 1436 C C . PHE A 1 183 ? 7.855 12.57 6.914 1 98.75 183 PHE A C 1
ATOM 1438 O O . PHE A 1 183 ? 8.336 11.555 6.406 1 98.75 183 PHE A O 1
ATOM 1445 N N . LEU A 1 184 ? 7.75 12.688 8.188 1 98.31 184 LEU A N 1
ATOM 1446 C CA . LEU A 1 184 ? 7.945 11.609 9.148 1 98.31 184 LEU A CA 1
ATOM 1447 C C . LEU A 1 184 ? 6.664 11.336 9.922 1 98.31 184 LEU A C 1
ATOM 1449 O O . LEU A 1 184 ? 6.141 12.227 10.602 1 98.31 184 LEU A O 1
ATOM 1453 N N . SER A 1 185 ? 6.148 10.172 9.766 1 97.94 185 SER A N 1
ATOM 1454 C CA . SER A 1 185 ? 4.996 9.742 10.555 1 97.94 185 SER A CA 1
ATOM 1455 C C . SER A 1 185 ? 5.398 8.727 11.617 1 97.94 185 SER A C 1
ATOM 1457 O O . SER A 1 185 ? 6.094 7.758 11.32 1 97.94 185 SER A O 1
ATOM 1459 N N . LEU A 1 186 ? 4.98 8.977 12.883 1 97.19 186 LEU A N 1
ATOM 1460 C CA . LEU A 1 186 ? 5.234 8.078 14.008 1 97.19 186 LEU A CA 1
ATOM 1461 C C . LEU A 1 186 ? 3.939 7.438 14.492 1 97.19 186 LEU A C 1
ATOM 1463 O O . LEU A 1 186 ? 2.986 8.141 14.836 1 97.19 186 LEU A O 1
ATOM 1467 N N . GLY A 1 187 ? 3.957 6.121 14.516 1 97.25 187 GLY A N 1
ATOM 1468 C CA . GLY A 1 187 ? 2.822 5.41 15.086 1 97.25 187 GLY A CA 1
ATOM 1469 C C . GLY A 1 187 ? 1.543 5.598 14.289 1 97.25 187 GLY A C 1
ATOM 1470 O O . GLY A 1 187 ? 0.502 5.945 14.852 1 97.25 187 GLY A O 1
ATOM 1471 N N . ILE A 1 188 ? 1.606 5.367 13.039 1 97.81 188 ILE A N 1
ATOM 1472 C CA . ILE A 1 188 ? 0.443 5.516 12.172 1 97.81 188 ILE A CA 1
ATOM 1473 C C . ILE A 1 188 ? -0.714 4.68 12.711 1 97.81 188 ILE A C 1
ATOM 1475 O O . ILE A 1 188 ? -0.542 3.502 13.031 1 97.81 188 ILE A O 1
ATOM 1479 N N . SER A 1 189 ? -1.876 5.293 12.852 1 97.19 189 SER A N 1
ATOM 1480 C CA . SER A 1 189 ? -3.15 4.707 13.25 1 97.19 189 SER A CA 1
ATOM 1481 C C . SER A 1 189 ? -3.203 4.484 14.758 1 97.19 189 SER A C 1
ATOM 1483 O O . SER A 1 189 ? -4.246 4.113 15.305 1 97.19 189 SER A O 1
ATOM 1485 N N . PHE A 1 190 ? -2.098 4.738 15.453 1 95.56 190 PHE A N 1
ATOM 1486 C CA . PHE A 1 190 ? -2.125 4.754 16.906 1 95.56 190 PHE A CA 1
ATOM 1487 C C . PHE A 1 190 ? -2.855 5.988 17.422 1 95.56 190 PHE A C 1
ATOM 1489 O O . PHE A 1 190 ? -3.012 6.973 16.703 1 95.56 190 PHE A O 1
ATOM 1496 N N . ALA A 1 191 ? -3.264 5.918 18.672 1 92.44 191 ALA A N 1
ATOM 1497 C CA . ALA A 1 191 ? -3.922 7.055 19.312 1 92.44 191 ALA A CA 1
ATOM 1498 C C . ALA A 1 191 ? -2.996 8.266 19.359 1 92.44 191 ALA A C 1
ATOM 1500 O O . ALA A 1 191 ? -3.436 9.398 19.141 1 92.44 191 ALA A O 1
ATOM 1501 N N . HIS A 1 192 ? -1.696 8.055 19.547 1 92.75 192 HIS A N 1
ATOM 1502 C CA . HIS A 1 192 ? -0.732 9.141 19.703 1 92.75 192 HIS A CA 1
ATOM 1503 C C . HIS A 1 192 ? 0.088 9.32 18.422 1 92.75 192 HIS A C 1
ATOM 1505 O O . HIS A 1 192 ? 1.271 9.664 18.484 1 92.75 192 HIS A O 1
ATOM 1511 N N . GLU A 1 193 ? -0.532 8.984 17.344 1 96.56 193 GLU A N 1
ATOM 1512 C CA . GLU A 1 193 ? 0.13 9.234 16.062 1 96.56 193 GLU A CA 1
ATOM 1513 C C . GLU A 1 193 ? 0.634 10.672 15.977 1 96.56 193 GLU A C 1
ATOM 1515 O O . GLU A 1 193 ? -0.056 11.602 16.391 1 96.56 193 GLU A O 1
ATOM 1520 N N . THR A 1 194 ? 1.898 10.836 15.516 1 95.19 194 THR A N 1
ATOM 1521 C CA . THR A 1 194 ? 2.502 12.148 15.352 1 95.19 194 THR A CA 1
ATOM 1522 C C . THR A 1 194 ? 3.238 12.25 14.016 1 95.19 194 THR A C 1
ATOM 1524 O O . THR A 1 194 ? 3.922 11.305 13.609 1 95.19 194 THR A O 1
ATOM 1527 N N . SER A 1 195 ? 3.049 13.344 13.383 1 96.06 195 SER A N 1
ATOM 1528 C CA . SER A 1 195 ? 3.725 13.539 12.102 1 96.06 195 SER A CA 1
ATOM 1529 C C . SER A 1 195 ? 4.543 14.828 12.102 1 96.06 195 SER A C 1
ATOM 1531 O O . SER A 1 195 ? 4.191 15.789 12.789 1 96.06 195 SER A O 1
ATOM 1533 N N . PHE A 1 196 ? 5.586 14.82 11.391 1 96.81 196 PHE A N 1
ATOM 1534 C CA . PHE A 1 196 ? 6.453 15.961 11.156 1 96.81 196 PHE A CA 1
ATOM 1535 C C . PHE A 1 196 ? 6.645 16.203 9.656 1 96.81 196 PHE A C 1
ATOM 1537 O O . PHE A 1 196 ? 6.809 15.242 8.891 1 96.81 196 PHE A O 1
ATOM 1544 N N . ARG A 1 197 ? 6.531 17.438 9.297 1 97.44 197 ARG A N 1
ATOM 1545 C CA . ARG A 1 197 ? 6.688 17.828 7.898 1 97.44 197 ARG A CA 1
ATOM 1546 C C . ARG A 1 197 ? 7.539 19.078 7.77 1 97.44 197 ARG A C 1
ATOM 1548 O O . ARG A 1 197 ? 7.242 20.109 8.391 1 97.44 197 ARG A O 1
ATOM 1555 N N . GLY A 1 198 ? 8.531 19.047 6.98 1 97.12 198 GLY A N 1
ATOM 1556 C CA . GLY A 1 198 ? 9.469 20.156 6.809 1 97.12 198 GLY A CA 1
ATOM 1557 C C . GLY A 1 198 ? 10.828 19.703 6.32 1 97.12 198 GLY A C 1
ATOM 1558 O O . GLY A 1 198 ? 10.984 18.594 5.836 1 97.12 198 GLY A O 1
ATOM 1559 N N . SER A 1 199 ? 11.812 20.641 6.359 1 97.69 199 SER A N 1
ATOM 1560 C CA . SER A 1 199 ? 13.172 20.219 6.031 1 97.69 199 SER A CA 1
ATOM 1561 C C . SER A 1 199 ? 13.68 19.172 7 1 97.69 199 SER A C 1
ATOM 1563 O O . SER A 1 199 ? 13.203 19.078 8.133 1 97.69 199 SER A O 1
ATOM 1565 N N . ALA A 1 200 ? 14.625 18.391 6.504 1 97.75 200 ALA A N 1
ATOM 1566 C CA . ALA A 1 200 ? 15.188 17.344 7.355 1 97.75 200 ALA A CA 1
ATOM 1567 C C . ALA A 1 200 ? 15.734 17.938 8.656 1 97.75 200 ALA A C 1
ATOM 1569 O O . ALA A 1 200 ? 15.555 17.359 9.727 1 97.75 200 ALA A O 1
ATOM 1570 N N . LYS A 1 201 ? 16.344 19.078 8.57 1 97.19 201 LYS A N 1
ATOM 1571 C CA . LYS A 1 201 ? 16.922 19.734 9.742 1 97.19 201 LYS A CA 1
ATOM 1572 C C . LYS A 1 201 ? 15.82 20.172 10.719 1 97.19 201 LYS A C 1
ATOM 1574 O O . LYS A 1 201 ? 15.953 19.984 11.93 1 97.19 201 LYS A O 1
ATOM 1579 N N . GLU A 1 202 ? 14.789 20.734 10.195 1 97.25 202 GLU A N 1
ATOM 1580 C CA . GLU A 1 202 ? 13.664 21.156 11.023 1 97.25 202 GLU A CA 1
ATOM 1581 C C . GLU A 1 202 ? 13.023 19.969 11.734 1 97.25 202 GLU A C 1
ATOM 1583 O O . GLU A 1 202 ? 12.711 20.047 12.922 1 97.25 202 GLU A O 1
ATOM 1588 N N . VAL A 1 203 ? 12.812 18.891 11 1 97.31 203 VAL A N 1
ATOM 1589 C CA . VAL A 1 203 ? 12.18 17.703 11.555 1 97.31 203 VAL A CA 1
ATOM 1590 C C . VAL A 1 203 ? 13.086 17.094 12.625 1 97.31 203 VAL A C 1
ATOM 1592 O O . VAL A 1 203 ? 12.617 16.656 13.672 1 97.31 203 VAL A O 1
ATOM 1595 N N . GLN A 1 204 ? 14.359 17.062 12.359 1 95.44 204 GLN A N 1
ATOM 1596 C CA . GLN A 1 204 ? 15.328 16.547 13.32 1 95.44 204 GLN A CA 1
ATOM 1597 C C . GLN A 1 204 ? 15.242 17.312 14.648 1 95.44 204 GLN A C 1
ATOM 1599 O O . GLN A 1 204 ? 15.266 16.703 15.719 1 95.44 204 GLN A O 1
ATOM 1604 N N . LYS A 1 205 ? 15.125 18.594 14.609 1 94.62 205 LYS A N 1
ATOM 1605 C CA . LYS A 1 205 ? 15.07 19.438 15.805 1 94.62 205 LYS A CA 1
ATOM 1606 C C . LYS A 1 205 ? 13.805 19.172 16.609 1 94.62 205 LYS A C 1
ATOM 1608 O O . LYS A 1 205 ? 13.82 19.234 17.844 1 94.62 205 LYS A O 1
ATOM 1613 N N . LYS A 1 206 ? 12.758 18.906 15.898 1 94.19 206 LYS A N 1
ATOM 1614 C CA . LYS A 1 206 ? 11.461 18.734 16.547 1 94.19 206 LYS A CA 1
ATOM 1615 C C . LYS A 1 206 ? 11.242 17.297 16.984 1 94.19 206 LYS A C 1
ATOM 1617 O O . LYS A 1 206 ? 10.297 17 17.703 1 94.19 206 LYS A O 1
ATOM 1622 N N . PHE A 1 207 ? 12.055 16.406 16.516 1 92.62 207 PHE A N 1
ATOM 1623 C CA . PHE A 1 207 ? 11.875 14.977 16.766 1 92.62 207 PHE A CA 1
ATOM 1624 C C . PHE A 1 207 ? 11.977 14.672 18.25 1 92.62 207 PHE A C 1
ATOM 1626 O O . PHE A 1 207 ? 12.961 15.031 18.906 1 92.62 207 PHE A O 1
ATOM 1633 N N . PRO A 1 208 ? 10.891 14.102 18.766 1 85.81 208 PRO A N 1
ATOM 1634 C CA . PRO A 1 208 ? 10.945 13.766 20.188 1 85.81 208 PRO A CA 1
ATOM 1635 C C . PRO A 1 208 ? 11.875 12.586 20.484 1 85.81 208 PRO A C 1
ATOM 1637 O O . PRO A 1 208 ? 11.852 11.586 19.766 1 85.81 208 PRO A O 1
ATOM 1640 N N . GLN A 1 209 ? 12.703 12.773 21.469 1 79 209 GLN A N 1
ATOM 1641 C CA . GLN A 1 209 ? 13.609 11.703 21.859 1 79 209 GLN A CA 1
ATOM 1642 C C . GLN A 1 209 ? 12.891 10.664 22.719 1 79 209 GLN A C 1
ATOM 1644 O O . GLN A 1 209 ? 12.016 11.016 23.516 1 79 209 GLN A O 1
ATOM 1649 N N . GLY A 1 210 ? 13.156 9.43 22.453 1 77.56 210 GLY A N 1
ATOM 1650 C CA . GLY A 1 210 ? 12.68 8.367 23.312 1 77.56 210 GLY A CA 1
ATOM 1651 C C . GLY A 1 210 ? 11.352 7.781 22.875 1 77.56 210 GLY A C 1
ATOM 1652 O O . GLY A 1 210 ? 10.836 6.855 23.5 1 77.56 210 GLY A O 1
ATOM 1653 N N . MET A 1 211 ? 10.797 8.336 21.828 1 79.69 211 MET A N 1
ATOM 1654 C CA . MET A 1 211 ? 9.531 7.762 21.375 1 79.69 211 MET A CA 1
ATOM 1655 C C . MET A 1 211 ? 9.75 6.395 20.734 1 79.69 211 MET A C 1
ATOM 1657 O O . MET A 1 211 ? 10.656 6.223 19.922 1 79.69 211 MET A O 1
ATOM 1661 N N . LYS A 1 212 ? 8.922 5.453 21.109 1 90.56 212 LYS A N 1
ATOM 1662 C CA . LYS A 1 212 ? 9.078 4.07 20.672 1 90.56 212 LYS A CA 1
ATOM 1663 C C . LYS A 1 212 ? 8.062 3.725 19.594 1 90.56 212 LYS A C 1
ATOM 1665 O O . LYS A 1 212 ? 7.809 2.549 19.312 1 90.56 212 LYS A O 1
ATOM 1670 N N . LEU A 1 213 ? 7.535 4.715 18.938 1 94.12 213 LEU A N 1
ATOM 1671 C CA . LEU A 1 213 ? 6.551 4.492 17.891 1 94.12 213 LEU A CA 1
ATOM 1672 C C . LEU A 1 213 ? 7.234 4.191 16.547 1 94.12 213 LEU A C 1
ATOM 1674 O O . LEU A 1 213 ? 8.266 4.789 16.234 1 94.12 213 LEU A O 1
ATOM 1678 N N . PRO A 1 214 ? 6.664 3.26 15.797 1 96 214 PRO A N 1
ATOM 1679 C CA . PRO A 1 214 ? 7.281 2.936 14.508 1 96 214 PRO A CA 1
ATOM 1680 C C . PRO A 1 214 ? 7.281 4.117 13.539 1 96 214 PRO A C 1
ATOM 1682 O O . PRO A 1 214 ? 6.23 4.707 13.281 1 96 214 PRO A O 1
ATOM 1685 N N . PRO A 1 215 ? 8.43 4.434 12.984 1 97.38 215 PRO A N 1
ATOM 1686 C CA . PRO A 1 215 ? 8.523 5.566 12.062 1 97.38 215 PRO A CA 1
ATOM 1687 C C . PRO A 1 215 ? 8.398 5.148 10.602 1 97.38 215 PRO A C 1
ATOM 1689 O O . PRO A 1 215 ? 8.859 4.066 10.219 1 97.38 215 PRO A O 1
ATOM 1692 N N . VAL A 1 216 ? 7.758 5.941 9.781 1 98.56 216 VAL A N 1
ATOM 1693 C CA . VAL A 1 216 ? 7.797 5.875 8.328 1 98.56 216 VAL A CA 1
ATOM 1694 C C . VAL A 1 216 ? 8.273 7.211 7.762 1 98.56 216 VAL A C 1
ATOM 1696 O O . VAL A 1 216 ? 7.719 8.266 8.094 1 98.56 216 VAL A O 1
ATOM 1699 N N . PHE A 1 217 ? 9.305 7.152 6.879 1 98.81 217 PHE A N 1
ATOM 1700 C CA . PHE A 1 217 ? 9.891 8.344 6.277 1 98.81 217 PHE A CA 1
ATOM 1701 C C . PHE A 1 217 ? 9.445 8.492 4.828 1 98.81 217 PHE A C 1
ATOM 1703 O O . PHE A 1 217 ? 9.383 7.508 4.09 1 98.81 217 PHE A O 1
ATOM 1710 N N . VAL A 1 218 ? 9.133 9.688 4.445 1 98.88 218 VAL A N 1
ATOM 1711 C CA . VAL A 1 218 ? 8.898 10.039 3.049 1 98.88 218 VAL A CA 1
ATOM 1712 C C . VAL A 1 218 ? 9.727 11.266 2.676 1 98.88 218 VAL A C 1
ATOM 1714 O O . VAL A 1 218 ? 9.68 12.289 3.365 1 98.88 218 VAL A O 1
ATOM 1717 N N . ILE A 1 219 ? 10.523 11.172 1.626 1 98.81 219 ILE A N 1
ATOM 1718 C CA . ILE A 1 219 ? 11.32 12.281 1.091 1 98.81 219 ILE A CA 1
ATOM 1719 C C . ILE A 1 219 ? 10.617 12.867 -0.136 1 98.81 219 ILE A C 1
ATOM 1721 O O . ILE A 1 219 ? 10.266 12.133 -1.065 1 98.81 219 ILE A O 1
ATOM 1725 N N . GLU A 1 220 ? 10.461 14.086 -0.16 1 98.5 220 GLU A N 1
ATOM 1726 C CA . GLU A 1 220 ? 9.781 14.805 -1.231 1 98.5 220 GLU A CA 1
ATOM 1727 C C . GLU A 1 220 ? 10.523 14.656 -2.555 1 98.5 220 GLU A C 1
ATOM 1729 O O . GLU A 1 220 ? 11.758 14.594 -2.576 1 98.5 220 GLU A O 1
ATOM 1734 N N . GLU A 1 221 ? 9.719 14.617 -3.645 1 97.5 221 GLU A N 1
ATOM 1735 C CA . GLU A 1 221 ? 10.328 14.664 -4.969 1 97.5 221 GLU A CA 1
ATOM 1736 C C . GLU A 1 221 ? 11.086 15.977 -5.18 1 97.5 221 GLU A C 1
ATOM 1738 O O . GLU A 1 221 ? 10.781 16.984 -4.535 1 97.5 221 GLU A O 1
ATOM 1743 N N . LYS A 1 222 ? 12.133 15.883 -6.047 1 92.06 222 LYS A N 1
ATOM 1744 C CA . LYS A 1 222 ? 12.844 17.109 -6.391 1 92.06 222 LYS A CA 1
ATOM 1745 C C . LYS A 1 222 ? 11.992 18 -7.289 1 92.06 222 LYS A C 1
ATOM 1747 O O . LYS A 1 222 ? 11.492 17.562 -8.328 1 92.06 222 LYS A O 1
ATOM 1752 N N . LYS A 1 223 ? 11.695 19.188 -6.809 1 79.38 223 LYS A N 1
ATOM 1753 C CA . LYS A 1 223 ? 10.898 20.125 -7.586 1 79.38 223 LYS A CA 1
ATOM 1754 C C . LYS A 1 223 ? 11.734 20.797 -8.68 1 79.38 223 LYS A C 1
ATOM 1756 O O . LYS A 1 223 ? 12.914 21.078 -8.477 1 79.38 223 LYS A O 1
ATOM 1761 N N . GLU A 1 224 ? 11.43 20.422 -9.977 1 68.31 224 GLU A N 1
ATOM 1762 C CA . GLU A 1 224 ? 12.141 21.078 -11.078 1 68.31 224 GLU A CA 1
ATOM 1763 C C . GLU A 1 224 ? 12.086 22.594 -10.938 1 68.31 224 GLU A C 1
ATOM 1765 O O . GLU A 1 224 ? 11.094 23.156 -10.461 1 68.31 224 GLU A O 1
ATOM 1770 N N . ARG A 1 225 ? 13.227 23.297 -10.727 1 55.78 225 ARG A N 1
ATOM 1771 C CA . ARG A 1 225 ? 13.273 24.75 -10.812 1 55.78 225 ARG A CA 1
ATOM 1772 C C . ARG A 1 225 ? 12.734 25.234 -12.148 1 55.78 225 ARG A C 1
ATOM 1774 O O . ARG A 1 225 ? 12.992 24.609 -13.188 1 55.78 225 ARG A O 1
ATOM 1781 N N . HIS A 1 226 ? 11.484 25.609 -12.195 1 44.25 226 HIS A N 1
ATOM 1782 C CA . HIS A 1 226 ? 11.141 26.312 -13.43 1 44.25 226 HIS A CA 1
ATOM 1783 C C . HIS A 1 226 ? 12.273 27.25 -13.852 1 44.25 226 HIS A C 1
ATOM 1785 O O . HIS A 1 226 ? 12.766 28.047 -13.047 1 44.25 226 HIS A O 1
ATOM 1791 N N . LYS A 1 227 ? 13.141 26.828 -14.859 1 43.81 227 LYS A N 1
ATOM 1792 C CA . LYS A 1 227 ? 13.953 27.891 -15.438 1 43.81 227 LYS A CA 1
ATOM 1793 C C . LYS A 1 227 ? 13.133 29.172 -15.609 1 43.81 227 LYS A C 1
ATOM 1795 O O . LYS A 1 227 ? 12.078 29.156 -16.25 1 43.81 227 LYS A O 1
ATOM 1800 N N . ARG A 1 228 ? 13.312 30.031 -14.609 1 27.72 228 ARG A N 1
ATOM 1801 C CA . ARG A 1 228 ? 12.938 31.391 -14.953 1 27.72 228 ARG A CA 1
ATOM 1802 C C . ARG A 1 228 ? 13.641 31.844 -16.234 1 27.72 228 ARG A C 1
ATOM 1804 O O . ARG A 1 228 ? 14.82 31.578 -16.422 1 27.72 228 ARG A O 1
ATOM 1811 N N . MET B 1 1 ? -7.465 21.156 16.781 1 87.75 1 MET B N 1
ATOM 1812 C CA . MET B 1 1 ? -6.746 21.141 15.516 1 87.75 1 MET B CA 1
ATOM 1813 C C . MET B 1 1 ? -7.586 20.5 14.414 1 87.75 1 MET B C 1
ATOM 1815 O O . MET B 1 1 ? -8.273 19.5 14.656 1 87.75 1 MET B O 1
ATOM 1819 N N . ASN B 1 2 ? -7.652 21.234 13.336 1 96.62 2 ASN B N 1
ATOM 1820 C CA . ASN B 1 2 ? -8.406 20.719 12.203 1 96.62 2 ASN B CA 1
ATOM 1821 C C . ASN B 1 2 ? -7.672 19.562 11.508 1 96.62 2 ASN B C 1
ATOM 1823 O O . ASN B 1 2 ? -6.445 19.594 11.398 1 96.62 2 ASN B O 1
ATOM 1827 N N . ARG B 1 3 ? -8.484 18.547 11.141 1 97.62 3 ARG B N 1
ATOM 1828 C CA . ARG B 1 3 ? -7.828 17.375 10.57 1 97.62 3 ARG B CA 1
ATOM 1829 C C . ARG B 1 3 ? -8.547 16.891 9.312 1 97.62 3 ARG B C 1
ATOM 1831 O O . ARG B 1 3 ? -9.781 16.922 9.25 1 97.62 3 ARG B O 1
ATOM 1838 N N . LEU B 1 4 ? -7.789 16.562 8.414 1 98.12 4 LEU B N 1
ATOM 1839 C CA . LEU B 1 4 ? -8.25 15.844 7.238 1 98.12 4 LEU B CA 1
ATOM 1840 C C . LEU B 1 4 ? -7.922 14.359 7.348 1 98.12 4 LEU B C 1
ATOM 1842 O O . LEU B 1 4 ? -6.754 13.984 7.453 1 98.12 4 LEU B O 1
ATOM 1846 N N . TYR B 1 5 ? -8.961 13.531 7.305 1 98.06 5 TYR B N 1
ATOM 1847 C CA . TYR B 1 5 ? -8.781 12.086 7.297 1 98.06 5 TYR B CA 1
ATOM 1848 C C . TYR B 1 5 ? -8.938 11.531 5.887 1 98.06 5 TYR B C 1
ATOM 1850 O O . TYR B 1 5 ? -9.953 11.773 5.227 1 98.06 5 TYR B O 1
ATOM 1858 N N . LEU B 1 6 ? -7.91 10.859 5.473 1 98.12 6 LEU B N 1
ATOM 1859 C CA . LEU B 1 6 ? -8.023 10.062 4.258 1 98.12 6 LEU B CA 1
ATOM 1860 C C . LEU B 1 6 ? -8.609 8.688 4.562 1 98.12 6 LEU B C 1
ATOM 1862 O O . LEU B 1 6 ? -7.934 7.84 5.16 1 98.12 6 LEU B O 1
ATOM 1866 N N . VAL B 1 7 ? -9.766 8.461 4.113 1 97.56 7 VAL B N 1
ATOM 1867 C CA . VAL B 1 7 ? -10.531 7.293 4.543 1 97.56 7 VAL B CA 1
ATOM 1868 C C . VAL B 1 7 ? -10.609 6.277 3.408 1 97.56 7 VAL B C 1
ATOM 1870 O O . VAL B 1 7 ? -10.953 6.625 2.275 1 97.56 7 VAL B O 1
ATOM 1873 N N . SER B 1 8 ? -10.359 5.035 3.742 1 97 8 SER B N 1
ATOM 1874 C CA . SER B 1 8 ? -10.219 3.996 2.727 1 97 8 SER B CA 1
ATOM 1875 C C . SER B 1 8 ? -11.562 3.332 2.432 1 97 8 SER B C 1
ATOM 1877 O O . SER B 1 8 ? -12.43 3.254 3.305 1 97 8 SER B O 1
ATOM 1879 N N . ASN B 1 9 ? -11.68 2.938 1.21 1 96.81 9 ASN B N 1
ATOM 1880 C CA . ASN B 1 9 ? -12.758 2.064 0.749 1 96.81 9 ASN B CA 1
ATOM 1881 C C . ASN B 1 9 ? -12.227 0.692 0.341 1 96.81 9 ASN B C 1
ATOM 1883 O O . ASN B 1 9 ? -11.016 0.473 0.311 1 96.81 9 ASN B O 1
ATOM 1887 N N . SER B 1 10 ? -13.133 -0.254 0.091 1 97.06 10 SER B N 1
ATOM 1888 C CA . SER B 1 10 ? -12.727 -1.55 -0.444 1 97.06 10 SER B CA 1
ATOM 1889 C C . SER B 1 10 ? -12.344 -1.444 -1.917 1 97.06 10 SER B C 1
ATOM 1891 O O . SER B 1 10 ? -12.578 -0.414 -2.553 1 97.06 10 SER B O 1
ATOM 1893 N N . ILE B 1 11 ? -11.734 -2.426 -2.52 1 96.44 11 ILE B N 1
ATOM 1894 C CA . ILE B 1 11 ? -11.344 -2.35 -3.92 1 96.44 11 ILE B CA 1
ATOM 1895 C C . ILE B 1 11 ? -12.109 -3.393 -4.73 1 96.44 11 ILE B C 1
ATOM 1897 O O . ILE B 1 11 ? -12.125 -3.342 -5.965 1 96.44 11 ILE B O 1
ATOM 1901 N N . GLY B 1 12 ? -12.727 -4.391 -4.117 1 94.69 12 GLY B N 1
ATOM 1902 C CA . GLY B 1 12 ? -13.453 -5.398 -4.875 1 94.69 12 GLY B CA 1
ATOM 1903 C C . GLY B 1 12 ? -14.336 -6.27 -4.008 1 94.69 12 GLY B C 1
ATOM 1904 O O . GLY B 1 12 ? -15.289 -6.883 -4.504 1 94.69 12 GLY B O 1
ATOM 1905 N N . ASN B 1 13 ? -13.977 -6.422 -2.836 1 97.25 13 ASN B N 1
ATOM 1906 C CA . ASN B 1 13 ? -14.703 -7.195 -1.834 1 97.25 13 ASN B CA 1
ATOM 1907 C C . ASN B 1 13 ? -15.125 -6.328 -0.651 1 97.25 13 ASN B C 1
ATOM 1909 O O . ASN B 1 13 ? -14.273 -5.762 0.04 1 97.25 13 ASN B O 1
ATOM 1913 N N . ASP B 1 14 ? -16.328 -6.27 -0.382 1 96.25 14 ASP B N 1
ATOM 1914 C CA . ASP B 1 14 ? -16.859 -5.406 0.665 1 96.25 14 ASP B CA 1
ATOM 1915 C C . ASP B 1 14 ? -16.266 -5.758 2.025 1 96.25 14 ASP B C 1
ATOM 1917 O O . ASP B 1 14 ? -16.141 -4.895 2.898 1 96.25 14 ASP B O 1
ATOM 1921 N N . LEU B 1 15 ? -15.891 -6.922 2.176 1 97.38 15 LEU B N 1
ATOM 1922 C CA . LEU B 1 15 ? -15.359 -7.375 3.459 1 97.38 15 LEU B CA 1
ATOM 1923 C C . LEU B 1 15 ? -13.938 -6.855 3.674 1 97.38 15 LEU B C 1
ATOM 1925 O O . LEU B 1 15 ? -13.359 -7.039 4.75 1 97.38 15 LEU B O 1
ATOM 1929 N N . ASP B 1 16 ? -13.438 -6.18 2.66 1 97.94 16 ASP B N 1
ATOM 1930 C CA . ASP B 1 16 ? -12.125 -5.559 2.811 1 97.94 16 ASP B CA 1
ATOM 1931 C C . ASP B 1 16 ? -12.25 -4.133 3.346 1 97.94 16 ASP B C 1
ATOM 1933 O O . ASP B 1 16 ? -11.242 -3.473 3.611 1 97.94 16 ASP B O 1
ATOM 1937 N N . LEU B 1 17 ? -13.422 -3.631 3.516 1 97.62 17 LEU B N 1
ATOM 1938 C CA . LEU B 1 17 ? -13.68 -2.312 4.082 1 97.62 17 LEU B CA 1
ATOM 1939 C C . LEU B 1 17 ? -13.43 -2.312 5.59 1 97.62 17 LEU B C 1
ATOM 1941 O O . LEU B 1 17 ? -14.148 -2.979 6.34 1 97.62 17 LEU B O 1
ATOM 1945 N N . PRO B 1 18 ? -12.422 -1.543 6.039 1 97.06 18 PRO B N 1
ATOM 1946 C CA . PRO B 1 18 ? -12.18 -1.52 7.484 1 97.06 18 PRO B CA 1
ATOM 1947 C C . PRO B 1 18 ? -13.336 -0.891 8.266 1 97.06 18 PRO B C 1
ATOM 1949 O O . PRO B 1 18 ? -13.922 0.099 7.816 1 97.06 18 PRO B O 1
ATOM 1952 N N . PRO B 1 19 ? -13.633 -1.397 9.43 1 97.75 19 PRO B N 1
ATOM 1953 C CA . PRO B 1 19 ? -14.695 -0.844 10.266 1 97.75 19 PRO B CA 1
ATOM 1954 C C . PRO B 1 19 ? -14.469 0.623 10.625 1 97.75 19 PRO B C 1
ATOM 1956 O O . PRO B 1 19 ? -15.422 1.379 10.797 1 97.75 19 PRO B O 1
ATOM 1959 N N . ARG B 1 20 ? -13.289 1.039 10.695 1 97.94 20 ARG B N 1
ATOM 1960 C CA . ARG B 1 20 ? -12.953 2.408 11.07 1 97.94 20 ARG B CA 1
ATOM 1961 C C . ARG B 1 20 ? -13.5 3.406 10.055 1 97.94 20 ARG B C 1
ATOM 1963 O O . ARG B 1 20 ? -13.719 4.574 10.375 1 97.94 20 ARG B O 1
ATOM 1970 N N . THR B 1 21 ? -13.633 2.936 8.797 1 98 21 THR B N 1
ATOM 1971 C CA . THR B 1 21 ? -14.188 3.791 7.75 1 98 21 THR B CA 1
ATOM 1972 C C . THR B 1 21 ? -15.562 4.32 8.164 1 98 21 THR B C 1
ATOM 1974 O O . THR B 1 21 ? -15.805 5.531 8.117 1 98 21 THR B O 1
ATOM 1977 N N . LYS B 1 22 ? -16.406 3.43 8.555 1 97.94 22 LYS B N 1
ATOM 1978 C CA . LYS B 1 22 ? -17.75 3.836 8.992 1 97.94 22 LYS B CA 1
ATOM 1979 C C . LYS B 1 22 ? -17.672 4.809 10.164 1 97.94 22 LYS B C 1
ATOM 1981 O O . LYS B 1 22 ? -18.359 5.832 10.172 1 97.94 22 LYS B O 1
ATOM 1986 N N . GLN B 1 23 ? -16.875 4.492 11.102 1 98.12 23 GLN B N 1
ATOM 1987 C CA . GLN B 1 23 ? -16.75 5.324 12.297 1 98.12 23 GLN B CA 1
ATOM 1988 C C . GLN B 1 23 ? -16.312 6.742 11.93 1 98.12 23 GLN B C 1
ATOM 1990 O O . GLN B 1 23 ? -16.891 7.715 12.406 1 98.12 23 GLN B O 1
ATOM 1995 N N . LEU B 1 24 ? -15.297 6.852 11.125 1 98.25 24 LEU B N 1
ATOM 1996 C CA . LEU B 1 24 ? -14.758 8.156 10.742 1 98.25 24 LEU B CA 1
ATOM 1997 C C . LEU B 1 24 ? -15.797 8.961 9.969 1 98.25 24 LEU B C 1
ATOM 1999 O O . LEU B 1 24 ? -15.953 10.156 10.195 1 98.25 24 LEU B O 1
ATOM 2003 N N . LEU B 1 25 ? -16.453 8.305 9.062 1 98.5 25 LEU B N 1
ATOM 2004 C CA . LEU B 1 25 ? -17.453 8.992 8.25 1 98.5 25 LEU B CA 1
ATOM 2005 C C . LEU B 1 25 ? -18.625 9.453 9.109 1 98.5 25 LEU B C 1
ATOM 2007 O O . LEU B 1 25 ? -19.172 10.547 8.898 1 98.5 25 LEU B O 1
ATOM 2011 N N . GLU B 1 26 ? -19.016 8.648 10.039 1 98.19 26 GLU B N 1
ATOM 2012 C CA . GLU B 1 26 ? -20.078 9.023 10.953 1 98.19 26 GLU B CA 1
ATOM 2013 C C . GLU B 1 26 ? -19.688 10.234 11.789 1 98.19 26 GLU B C 1
ATOM 2015 O O . GLU B 1 26 ? -20.516 11.109 12.055 1 98.19 26 GLU B O 1
ATOM 2020 N N . ASP B 1 27 ? -18.484 10.297 12.164 1 97.75 27 ASP B N 1
ATOM 2021 C CA . ASP B 1 27 ? -18 11.344 13.062 1 97.75 27 ASP B CA 1
ATOM 2022 C C . ASP B 1 27 ? -17.594 12.594 12.289 1 97.75 27 ASP B C 1
ATOM 2024 O O . ASP B 1 27 ? -17.328 13.641 12.883 1 97.75 27 ASP B O 1
ATOM 2028 N N . ALA B 1 28 ? -17.562 12.539 11 1 98.44 28 ALA B N 1
ATOM 2029 C CA . ALA B 1 28 ? -17.047 13.625 10.172 1 98.44 28 ALA B CA 1
ATOM 2030 C C . ALA B 1 28 ? -17.969 14.836 10.234 1 98.44 28 ALA B C 1
ATOM 2032 O O . ALA B 1 28 ? -19.188 14.695 10.227 1 98.44 28 ALA B O 1
ATOM 2033 N N . ASP B 1 29 ? -17.328 16 10.281 1 98.62 29 ASP B N 1
ATOM 2034 C CA . ASP B 1 29 ? -18.062 17.25 10.125 1 98.62 29 ASP B CA 1
ATOM 2035 C C . ASP B 1 29 ? -18.297 17.562 8.648 1 98.62 29 ASP B C 1
ATOM 2037 O O . ASP B 1 29 ? -19.266 18.266 8.305 1 98.62 29 ASP B O 1
ATOM 2041 N N . TRP B 1 30 ? -17.453 17.109 7.852 1 98.62 30 TRP B N 1
ATOM 2042 C CA . TRP B 1 30 ? -17.5 17.328 6.41 1 98.62 30 TRP B CA 1
ATOM 2043 C C . TRP B 1 30 ? -16.938 16.125 5.66 1 98.62 30 TRP B C 1
ATOM 2045 O O . TRP B 1 30 ? -15.867 15.625 5.996 1 98.62 30 TRP B O 1
ATOM 2055 N N . ILE B 1 31 ? -17.719 15.625 4.695 1 98.44 31 ILE B N 1
ATOM 2056 C CA . ILE B 1 31 ? -17.312 14.492 3.885 1 98.44 31 ILE B CA 1
ATOM 2057 C C . ILE B 1 31 ? -17.078 14.945 2.445 1 98.44 31 ILE B C 1
ATOM 2059 O O . ILE B 1 31 ? -17.906 15.664 1.874 1 98.44 31 ILE B O 1
ATOM 2063 N N . LEU B 1 32 ? -15.93 14.586 1.917 1 97.94 32 LEU B N 1
ATOM 2064 C CA . LEU B 1 32 ? -15.602 14.781 0.511 1 97.94 32 LEU B CA 1
ATOM 2065 C C . LEU B 1 32 ? -15.5 13.445 -0.217 1 97.94 32 LEU B C 1
ATOM 2067 O O . LEU B 1 32 ? -14.859 12.516 0.269 1 97.94 32 LEU B O 1
ATOM 2071 N N . GLY B 1 33 ? -16.203 13.32 -1.363 1 96.69 33 GLY B N 1
ATOM 2072 C CA . GLY B 1 33 ? -16.125 12.148 -2.221 1 96.69 33 GLY B CA 1
ATOM 2073 C C . GLY B 1 33 ? -15.672 12.469 -3.633 1 96.69 33 GLY B C 1
ATOM 2074 O O . GLY B 1 33 ? -15.516 13.641 -3.984 1 96.69 33 GLY B O 1
ATOM 2075 N N . GLU B 1 34 ? -15.398 11.461 -4.414 1 94.31 34 GLU B N 1
ATOM 2076 C CA . GLU B 1 34 ? -14.906 11.648 -5.777 1 94.31 34 GLU B CA 1
ATOM 2077 C C . GLU B 1 34 ? -16.047 11.609 -6.785 1 94.31 34 GLU B C 1
ATOM 2079 O O . GLU B 1 34 ? -16.109 12.422 -7.707 1 94.31 34 GLU B O 1
ATOM 2084 N N . GLU B 1 35 ? -16.922 10.617 -6.652 1 94.94 35 GLU B N 1
ATOM 2085 C CA . GLU B 1 35 ? -18.031 10.406 -7.57 1 94.94 35 GLU B CA 1
ATOM 2086 C C . GLU B 1 35 ? -19.359 10.344 -6.82 1 94.94 35 GLU B C 1
ATOM 2088 O O . GLU B 1 35 ? -19.453 9.695 -5.773 1 94.94 35 GLU B O 1
ATOM 2093 N N . GLN B 1 36 ? -20.391 10.945 -7.379 1 96.12 36 GLN B N 1
ATOM 2094 C CA . GLN B 1 36 ? -21.672 11.07 -6.711 1 96.12 36 GLN B CA 1
ATOM 2095 C C . GLN B 1 36 ? -22.281 9.703 -6.426 1 96.12 36 GLN B C 1
ATOM 2097 O O . GLN B 1 36 ? -22.594 9.383 -5.277 1 96.12 36 GLN B O 1
ATOM 2102 N N . ARG B 1 37 ? -22.438 8.945 -7.426 1 96.44 37 ARG B N 1
ATOM 2103 C CA . ARG B 1 37 ? -23.125 7.668 -7.289 1 96.44 37 ARG B CA 1
ATOM 2104 C C . ARG B 1 37 ? -22.359 6.723 -6.371 1 96.44 37 ARG B C 1
ATOM 2106 O O . ARG B 1 37 ? -22.938 6.109 -5.473 1 96.44 37 ARG B O 1
ATOM 2113 N N . THR B 1 38 ? -21.125 6.598 -6.562 1 95.25 38 THR B N 1
ATOM 2114 C CA . THR B 1 38 ? -20.281 5.691 -5.785 1 95.25 38 THR B CA 1
ATOM 2115 C C . THR B 1 38 ? -20.281 6.094 -4.312 1 95.25 38 THR B C 1
ATOM 2117 O O . THR B 1 38 ? -20.438 5.246 -3.434 1 95.25 38 THR B O 1
ATOM 2120 N N . THR B 1 39 ? -20.109 7.359 -4.051 1 96.88 39 THR B N 1
ATOM 2121 C CA . THR B 1 39 ? -20.047 7.844 -2.676 1 96.88 39 THR B CA 1
ATOM 2122 C C . THR B 1 39 ? -21.391 7.68 -1.987 1 96.88 39 THR B C 1
ATOM 2124 O O . THR B 1 39 ? -21.469 7.195 -0.855 1 96.88 39 THR B O 1
ATOM 2127 N N . SER B 1 40 ? -22.422 8.023 -2.713 1 97.62 40 SER B N 1
ATOM 2128 C CA . SER B 1 40 ? -23.766 7.906 -2.139 1 97.62 40 SER B CA 1
ATOM 2129 C C . SER B 1 40 ? -24.109 6.457 -1.811 1 97.62 40 SER B C 1
ATOM 2131 O O . SER B 1 40 ? -24.672 6.168 -0.751 1 97.62 40 SER B O 1
ATOM 2133 N N . THR B 1 41 ? -23.797 5.598 -2.727 1 96.88 41 THR B N 1
ATOM 2134 C CA . THR B 1 41 ? -24.062 4.18 -2.537 1 96.88 41 THR B CA 1
ATOM 2135 C C . THR B 1 41 ? -23.312 3.645 -1.317 1 96.88 41 THR B C 1
ATOM 2137 O O . THR B 1 41 ? -23.875 2.885 -0.524 1 96.88 41 THR B O 1
ATOM 2140 N N . LEU B 1 42 ? -22.062 4.027 -1.189 1 96.88 42 LEU B N 1
ATOM 2141 C CA . LEU B 1 42 ? -21.266 3.594 -0.044 1 96.88 42 LEU B CA 1
ATOM 2142 C C . LEU B 1 42 ? -21.875 4.094 1.261 1 96.88 42 LEU B C 1
ATOM 2144 O O . LEU B 1 42 ? -22.031 3.33 2.217 1 96.88 42 LEU B O 1
ATOM 2148 N N . LEU B 1 43 ? -22.188 5.406 1.323 1 97.94 43 LEU B N 1
ATOM 2149 C CA . LEU B 1 43 ? -22.75 5.984 2.537 1 97.94 43 LEU B CA 1
ATOM 2150 C C . LEU B 1 43 ? -24.047 5.281 2.914 1 97.94 43 LEU B C 1
ATOM 2152 O O . LEU B 1 43 ? -24.281 4.973 4.086 1 97.94 43 LEU B O 1
ATOM 2156 N N . LYS B 1 44 ? -24.844 5.012 1.949 1 97.56 44 LYS B N 1
ATOM 2157 C CA . LYS B 1 44 ? -26.094 4.297 2.188 1 97.56 44 LYS B CA 1
ATOM 2158 C C . LYS B 1 44 ? -25.828 2.904 2.754 1 97.56 44 LYS B C 1
ATOM 2160 O O . LYS B 1 44 ? -26.469 2.494 3.727 1 97.56 44 LYS B O 1
ATOM 2165 N N . LYS B 1 45 ? -24.953 2.236 2.119 1 96.56 45 LYS B N 1
ATOM 2166 C CA . LYS B 1 45 ? -24.594 0.898 2.572 1 96.56 45 LYS B CA 1
ATOM 2167 C C . LYS B 1 45 ? -24.125 0.917 4.027 1 96.56 45 LYS B C 1
ATOM 2169 O O . LYS B 1 45 ? -24.359 -0.041 4.766 1 96.56 45 LYS B O 1
ATOM 2174 N N . LEU B 1 46 ? -23.5 1.995 4.41 1 97.31 46 LEU B N 1
ATOM 2175 C CA . LEU B 1 46 ? -22.938 2.123 5.758 1 97.31 46 LEU B CA 1
ATOM 2176 C C . LEU B 1 46 ? -23.984 2.688 6.719 1 97.31 46 LEU B C 1
ATOM 2178 O O . LEU B 1 46 ? -23.703 2.867 7.906 1 97.31 46 LEU B O 1
ATOM 2182 N N . GLY B 1 47 ? -25.109 3.061 6.203 1 97.62 47 GLY B N 1
ATOM 2183 C CA . GLY B 1 47 ? -26.172 3.631 7.023 1 97.62 47 GLY B CA 1
ATOM 2184 C C . GLY B 1 47 ? -25.922 5.078 7.402 1 97.62 47 GLY B C 1
ATOM 2185 O O . GLY B 1 47 ? -26.328 5.527 8.469 1 97.62 47 GLY B O 1
ATOM 2186 N N . ILE B 1 48 ? -25.203 5.762 6.613 1 97.75 48 ILE B N 1
ATOM 2187 C CA . ILE B 1 48 ? -24.859 7.152 6.887 1 97.75 48 ILE B CA 1
ATOM 2188 C C . ILE B 1 48 ? -25.656 8.078 5.98 1 97.75 48 ILE B C 1
ATOM 2190 O O . ILE B 1 48 ? -25.641 7.934 4.754 1 97.75 48 ILE B O 1
ATOM 2194 N N . SER B 1 49 ? -26.344 9.086 6.512 1 95.31 49 SER B N 1
ATOM 2195 C CA . SER B 1 49 ? -27.203 9.992 5.75 1 95.31 49 SER B CA 1
ATOM 2196 C C . SER B 1 49 ? -26.609 11.398 5.707 1 95.31 49 SER B C 1
ATOM 2198 O O . SER B 1 49 ? -27.25 12.336 5.23 1 95.31 49 SER B O 1
ATOM 2200 N N . LYS B 1 50 ? -25.5 11.617 5.836 1 96.5 50 LYS B N 1
ATOM 2201 C CA . LYS B 1 50 ? -24.844 12.922 5.816 1 96.5 50 LYS B CA 1
ATOM 2202 C C . LYS B 1 50 ? -24.594 13.391 4.387 1 96.5 50 LYS B C 1
ATOM 2204 O O . LYS B 1 50 ? -24.281 12.586 3.506 1 96.5 50 LYS B O 1
ATOM 2209 N N . PRO B 1 51 ? -24.766 14.711 4.242 1 97.44 51 PRO B N 1
ATOM 2210 C CA . PRO B 1 51 ? -24.391 15.234 2.926 1 97.44 51 PRO B CA 1
ATOM 2211 C C . PRO B 1 51 ? -22.875 15.195 2.689 1 97.44 51 PRO B C 1
ATOM 2213 O O . PRO B 1 51 ? -22.109 15.031 3.637 1 97.44 51 PRO B O 1
ATOM 2216 N N . PHE B 1 52 ? -22.516 15.234 1.439 1 97.94 52 PHE B N 1
ATOM 2217 C CA . PHE B 1 52 ? -21.094 15.297 1.075 1 97.94 52 PHE B CA 1
ATOM 2218 C C . PHE B 1 52 ? -20.891 16.156 -0.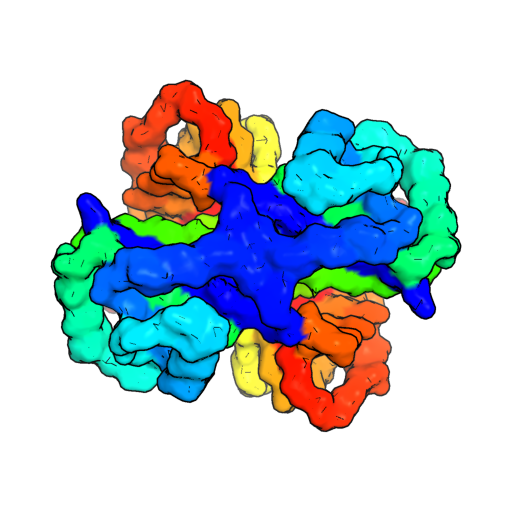165 1 97.94 52 PHE B C 1
ATOM 2220 O O . PHE B 1 52 ? -21.828 16.375 -0.938 1 97.94 52 PHE B O 1
ATOM 2227 N N . ASP B 1 53 ? -19.672 16.688 -0.308 1 97.5 53 ASP B N 1
ATOM 2228 C CA . ASP B 1 53 ? -19.281 17.438 -1.499 1 97.5 53 ASP B CA 1
ATOM 2229 C C . ASP B 1 53 ? -18.312 16.625 -2.357 1 97.5 53 ASP B C 1
ATOM 2231 O O . ASP B 1 53 ? -17.797 15.594 -1.916 1 97.5 53 ASP B O 1
ATOM 2235 N N . LEU B 1 54 ? -18.234 17.094 -3.588 1 95.75 54 LEU B N 1
ATOM 2236 C CA . LEU B 1 54 ? -17.391 16.344 -4.516 1 95.75 54 LEU B CA 1
ATOM 2237 C C . LEU B 1 54 ? -16.062 17.047 -4.742 1 95.75 54 LEU B C 1
ATOM 2239 O O . LEU B 1 54 ? -16.016 18.281 -4.816 1 95.75 54 LEU B O 1
ATOM 2243 N N . LEU B 1 55 ? -15.008 16.312 -4.785 1 93.94 55 LEU B N 1
ATOM 2244 C CA . LEU B 1 55 ? -13.68 16.688 -5.25 1 93.94 55 LEU B CA 1
ATOM 2245 C C . LEU B 1 55 ? -13.172 15.703 -6.301 1 93.94 55 LEU B C 1
ATOM 2247 O O . LEU B 1 55 ? -12.875 14.547 -5.984 1 93.94 55 LEU B O 1
ATOM 2251 N N . ASN B 1 56 ? -13.086 16.125 -7.555 1 91.88 56 ASN B N 1
ATOM 2252 C CA . ASN B 1 56 ? -12.711 15.234 -8.648 1 91.88 56 ASN B CA 1
ATOM 2253 C C . ASN B 1 56 ? -11.906 15.961 -9.719 1 91.88 56 ASN B C 1
ATOM 2255 O O . ASN B 1 56 ? -11.406 17.062 -9.477 1 91.88 56 ASN B O 1
ATOM 2259 N N . GLU B 1 5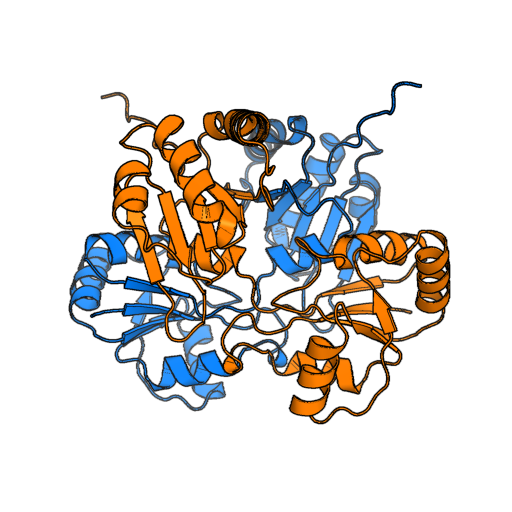7 ? -11.641 15.266 -10.805 1 86.75 57 GLU B N 1
ATOM 2260 C CA . GLU B 1 57 ? -10.766 15.773 -11.859 1 86.75 57 GLU B CA 1
ATOM 2261 C C . GLU B 1 57 ? -11.32 17.047 -12.477 1 86.75 57 GLU B C 1
ATOM 2263 O O . GLU B 1 57 ? -10.586 17.812 -13.109 1 86.75 57 GLU B O 1
ATOM 2268 N N . HIS B 1 58 ? -12.578 17.359 -12.258 1 90.44 58 HIS B N 1
ATOM 2269 C CA . HIS B 1 58 ? -13.219 18.531 -12.836 1 90.44 58 HIS B CA 1
ATOM 2270 C C . HIS B 1 58 ? -13.227 19.703 -11.859 1 90.44 58 HIS B C 1
ATOM 2272 O O . HIS B 1 58 ? -13.641 20.812 -12.203 1 90.44 58 HIS B O 1
ATOM 2278 N N . THR B 1 59 ? -12.758 19.469 -10.695 1 91.5 59 THR B N 1
ATOM 2279 C CA . THR B 1 59 ? -12.703 20.531 -9.703 1 91.5 59 THR B CA 1
ATOM 2280 C C . THR B 1 59 ? -11.75 21.641 -10.156 1 91.5 59 THR B C 1
ATOM 2282 O O . THR B 1 59 ? -10.578 21.391 -10.43 1 91.5 59 THR B O 1
ATOM 2285 N N . THR B 1 60 ? -12.242 22.891 -10.219 1 92.38 60 THR B N 1
ATOM 2286 C CA . THR B 1 60 ? -11.469 24.031 -10.711 1 92.38 60 THR B CA 1
ATOM 2287 C C . THR B 1 60 ? -10.547 24.562 -9.625 1 92.38 60 THR B C 1
ATOM 2289 O O . THR B 1 60 ? -10.688 24.203 -8.445 1 92.38 60 THR B O 1
ATOM 2292 N N . LYS B 1 61 ? -9.68 25.391 -10.094 1 91.44 61 LYS B N 1
ATOM 2293 C CA . LYS B 1 61 ? -8.773 26.016 -9.141 1 91.44 61 LYS B CA 1
ATOM 2294 C C . LYS B 1 61 ? -9.547 26.844 -8.117 1 91.44 61 LYS B C 1
ATOM 2296 O O . LYS B 1 61 ? -9.227 26.812 -6.922 1 91.44 61 LYS B O 1
ATOM 2301 N N . SER B 1 62 ? -10.5 27.578 -8.594 1 94.56 62 SER B N 1
ATOM 2302 C CA . SER B 1 62 ? -11.32 28.406 -7.711 1 94.56 62 SER B CA 1
ATOM 2303 C C . SER B 1 62 ? -12.07 27.547 -6.691 1 94.56 62 SER B C 1
ATOM 2305 O O . SER B 1 62 ? -12.148 27.891 -5.516 1 94.56 62 SER B O 1
ATOM 2307 N N . GLU B 1 63 ? -12.578 26.438 -7.125 1 94.19 63 GLU B N 1
ATOM 2308 C CA . GLU B 1 63 ? -13.273 25.516 -6.23 1 94.19 63 GLU B CA 1
ATOM 2309 C C . GLU B 1 63 ? -12.312 24.922 -5.203 1 94.19 63 GLU B C 1
ATOM 2311 O O . GLU B 1 63 ? -12.68 24.734 -4.043 1 94.19 63 GLU B O 1
ATOM 2316 N N . MET B 1 64 ? -11.164 24.656 -5.648 1 94 64 MET B N 1
ATOM 2317 C CA . MET B 1 64 ? -10.148 24.109 -4.75 1 94 64 MET B CA 1
ATOM 2318 C C . MET B 1 64 ? -9.812 25.109 -3.643 1 94 64 MET B C 1
ATOM 2320 O O . MET B 1 64 ? -9.602 24.719 -2.494 1 94 64 MET B O 1
ATOM 2324 N N . ASP B 1 65 ? -9.719 26.344 -4.035 1 93.62 65 ASP B N 1
ATOM 2325 C CA . ASP B 1 65 ? -9.469 27.375 -3.047 1 93.62 65 ASP B CA 1
ATOM 2326 C C . ASP B 1 65 ? -10.578 27.422 -1.997 1 93.62 65 ASP B C 1
ATOM 2328 O O . ASP B 1 65 ? -10.305 27.562 -0.804 1 93.62 65 ASP B O 1
ATOM 2332 N N . GLU B 1 66 ? -11.727 27.312 -2.459 1 96.06 66 GLU B N 1
ATOM 2333 C CA . GLU B 1 66 ? -12.867 27.297 -1.547 1 96.06 66 GLU B CA 1
ATOM 2334 C C . GLU B 1 66 ? -12.812 26.078 -0.627 1 96.06 66 GLU B C 1
ATOM 2336 O O . GLU B 1 66 ? -13.102 26.188 0.567 1 96.06 66 GLU B O 1
ATOM 2341 N N . ILE B 1 67 ? -12.484 25 -1.204 1 96.06 67 ILE B N 1
ATOM 2342 C CA . ILE B 1 67 ? -12.352 23.766 -0.437 1 96.06 67 ILE B CA 1
ATOM 2343 C C . ILE B 1 67 ? -11.266 23.938 0.625 1 96.06 67 ILE B C 1
ATOM 2345 O O . ILE B 1 67 ? -11.438 23.516 1.771 1 96.06 67 ILE B O 1
ATOM 2349 N N . GLY B 1 68 ? -10.219 24.531 0.24 1 95.12 68 GLY B N 1
ATOM 2350 C CA . GLY B 1 68 ? -9.141 24.781 1.179 1 95.12 68 GLY B CA 1
ATOM 2351 C C . GLY B 1 68 ? -9.57 25.641 2.357 1 95.12 68 GLY B C 1
ATOM 2352 O O . GLY B 1 68 ? -9.242 25.328 3.506 1 95.12 68 GLY B O 1
ATOM 2353 N N . MET B 1 69 ? -10.266 26.672 2.078 1 96.06 69 MET B N 1
ATOM 2354 C CA . MET B 1 69 ? -10.734 27.562 3.129 1 96.06 69 MET B CA 1
ATOM 2355 C C . MET B 1 69 ? -11.672 26.844 4.09 1 96.06 69 MET B C 1
ATOM 2357 O O . MET B 1 69 ? -11.562 27 5.305 1 96.06 69 MET B O 1
ATOM 2361 N N . LYS B 1 70 ? -12.555 26.094 3.545 1 97.31 70 LYS B N 1
ATOM 2362 C CA . LYS B 1 70 ? -13.469 25.328 4.379 1 97.31 70 LYS B CA 1
ATOM 2363 C C . LYS B 1 70 ? -12.719 24.281 5.215 1 97.31 70 LYS B C 1
ATOM 2365 O O . LYS B 1 70 ? -13.062 24.047 6.375 1 97.31 70 LYS B O 1
ATOM 2370 N N . LEU B 1 71 ? -11.805 23.703 4.602 1 96.94 71 LEU B N 1
ATOM 2371 C CA . LEU B 1 71 ? -10.969 22.719 5.277 1 96.94 71 LEU B CA 1
ATOM 2372 C C . LEU B 1 71 ? -10.336 23.297 6.531 1 96.94 71 LEU B C 1
ATOM 2374 O O . LEU B 1 71 ? -10.297 22.656 7.578 1 96.94 71 LEU B O 1
ATOM 2378 N N . ALA B 1 72 ? -9.898 24.5 6.426 1 97.12 72 ALA B N 1
ATOM 2379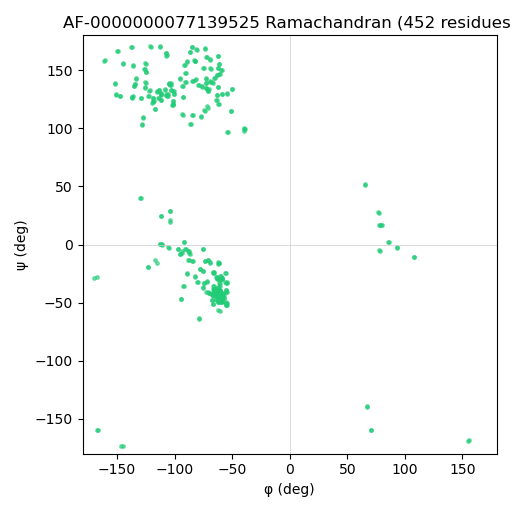 C CA . ALA B 1 72 ? -9.203 25.172 7.516 1 97.12 72 ALA B CA 1
ATOM 2380 C C . ALA B 1 72 ? -10.164 25.516 8.648 1 97.12 72 ALA B C 1
ATOM 2382 O O . ALA B 1 72 ? -9.734 25.828 9.758 1 97.12 72 ALA B O 1
ATOM 2383 N N . MET B 1 73 ? -11.43 25.422 8.383 1 97.56 73 MET B N 1
ATOM 2384 C CA . MET B 1 73 ? -12.43 25.797 9.367 1 97.56 73 MET B CA 1
ATOM 2385 C C . MET B 1 73 ? -13.211 24.594 9.852 1 97.56 73 MET B C 1
ATOM 2387 O O . MET B 1 73 ? -14.133 24.719 10.664 1 97.56 73 MET B O 1
ATOM 2391 N N . THR B 1 74 ? -12.891 23.469 9.352 1 98.12 74 THR B N 1
ATOM 2392 C CA . THR B 1 74 ? -13.625 22.25 9.688 1 98.12 74 THR B CA 1
ATOM 2393 C C . THR B 1 74 ? -12.789 21.359 10.594 1 98.12 74 THR B C 1
ATOM 2395 O O . THR B 1 74 ? -11.633 21.062 10.297 1 98.12 74 THR B O 1
ATOM 2398 N N . LYS B 1 75 ? -13.398 20.984 11.656 1 97.94 75 LYS B N 1
ATOM 2399 C CA . LYS B 1 75 ? -12.664 20.219 12.656 1 97.94 75 LYS B CA 1
ATOM 2400 C C . LYS B 1 75 ? -12.281 18.844 12.117 1 97.94 75 LYS B C 1
ATOM 2402 O O . LYS B 1 75 ? -11.133 18.422 12.242 1 97.94 75 LYS B O 1
ATOM 2407 N N . ARG B 1 76 ? -13.242 18.125 11.586 1 98.25 76 ARG B N 1
ATOM 2408 C CA . ARG B 1 76 ? -13 16.781 11.062 1 98.25 76 ARG B CA 1
ATOM 2409 C C . ARG B 1 76 ? -13.523 16.641 9.641 1 98.25 76 ARG B C 1
ATOM 2411 O O . ARG B 1 76 ? -14.727 16.5 9.422 1 98.25 76 ARG B O 1
ATOM 2418 N N . THR B 1 77 ? -12.664 16.672 8.727 1 98.5 77 THR B N 1
ATOM 2419 C CA . THR B 1 77 ? -12.992 16.422 7.328 1 98.5 77 THR B CA 1
ATOM 2420 C C . THR B 1 77 ? -12.547 15.016 6.922 1 98.5 77 THR B C 1
ATOM 2422 O O . THR B 1 77 ? -11.453 14.578 7.281 1 98.5 77 THR B O 1
ATOM 2425 N N . CYS B 1 78 ? -13.422 14.328 6.176 1 98.44 78 CYS B N 1
ATOM 2426 C CA . CYS B 1 78 ? -13.078 13.016 5.641 1 98.44 78 CYS B CA 1
ATOM 2427 C C . CYS B 1 78 ? -13.109 13.023 4.117 1 98.44 78 CYS B C 1
ATOM 2429 O O . CYS B 1 78 ? -14.086 13.477 3.518 1 98.44 78 CYS B O 1
ATOM 2431 N N . LEU B 1 79 ? -12.031 12.617 3.572 1 98 79 LEU B N 1
ATOM 2432 C CA . LEU B 1 79 ? -11.984 12.359 2.137 1 98 79 LEU B CA 1
ATOM 2433 C C . LEU B 1 79 ? -12.07 10.859 1.851 1 98 79 LEU B C 1
ATOM 2435 O O . LEU B 1 79 ? -11.234 10.086 2.314 1 98 79 LEU B O 1
ATOM 2439 N N . ILE B 1 80 ? -13.055 10.422 1.125 1 96.5 80 ILE B N 1
ATOM 2440 C CA . ILE B 1 80 ? -13.234 9.008 0.813 1 96.5 80 ILE B CA 1
ATOM 2441 C C . ILE B 1 80 ? -13.078 8.789 -0.689 1 96.5 80 ILE B C 1
ATOM 2443 O O . ILE B 1 80 ? -13.602 9.555 -1.494 1 96.5 80 ILE B O 1
ATOM 2447 N N . SER B 1 81 ? -12.281 7.809 -1.041 1 91.38 81 SER B N 1
ATOM 2448 C CA . SER B 1 81 ? -12.062 7.469 -2.443 1 91.38 81 SER B CA 1
ATOM 2449 C C . SER B 1 81 ? -13.133 6.5 -2.949 1 91.38 81 SER B C 1
ATOM 2451 O O . SER B 1 81 ? -13.844 5.887 -2.154 1 91.38 81 SER B O 1
ATOM 2453 N N . ASP B 1 82 ? -13.18 6.375 -4.262 1 91.38 82 ASP B N 1
ATOM 2454 C CA . ASP B 1 82 ? -14.109 5.426 -4.855 1 91.38 82 ASP B CA 1
ATOM 2455 C C . ASP B 1 82 ? -13.656 3.986 -4.621 1 91.38 82 ASP B C 1
ATOM 2457 O O . ASP B 1 82 ? -14.484 3.072 -4.551 1 91.38 82 ASP B O 1
ATOM 2461 N N . SER B 1 83 ? -12.367 3.869 -4.574 1 93.88 83 SER B N 1
ATOM 2462 C CA . SER B 1 83 ? -11.82 2.527 -4.402 1 93.88 83 SER B CA 1
ATOM 2463 C C . SER B 1 83 ? -10.477 2.564 -3.676 1 93.88 83 SER B C 1
ATOM 2465 O O . SER B 1 83 ? -9.594 3.354 -4.027 1 93.88 83 SER B O 1
ATOM 2467 N N . GLY B 1 84 ? -10.422 1.724 -2.629 1 95.81 84 GLY B N 1
ATOM 2468 C CA . GLY B 1 84 ? -9.164 1.575 -1.922 1 95.81 84 GLY B CA 1
ATOM 2469 C C . GLY B 1 84 ? -8.789 2.801 -1.111 1 95.81 84 GLY B C 1
ATOM 2470 O O . GLY B 1 84 ? -9.656 3.572 -0.703 1 95.81 84 GLY B O 1
ATOM 2471 N N . SER B 1 85 ? -7.496 2.912 -0.793 1 96.25 85 SER B N 1
ATOM 2472 C CA . SER B 1 85 ? -6.965 4.043 -0.039 1 96.25 85 SER B CA 1
ATOM 2473 C C . SER B 1 85 ? -6.848 5.285 -0.917 1 96.25 85 SER B C 1
ATOM 2475 O O . SER B 1 85 ? -6.316 5.219 -2.027 1 96.25 85 SER B O 1
ATOM 2477 N N . PRO B 1 86 ? -7.262 6.449 -0.399 1 95.12 86 PRO B N 1
ATOM 2478 C CA . PRO B 1 86 ? -7.191 7.672 -1.202 1 95.12 86 PRO B CA 1
ATOM 2479 C C . PRO B 1 86 ? -5.77 8.211 -1.341 1 95.12 86 PRO B C 1
ATOM 2481 O O . PRO B 1 86 ? -4.926 7.961 -0.477 1 95.12 86 PRO B O 1
ATOM 2484 N N . GLY B 1 87 ? -5.562 8.891 -2.465 1 93.12 87 GLY B N 1
ATOM 2485 C CA . GLY B 1 87 ? -4.406 9.766 -2.494 1 93.12 87 GLY B CA 1
ATOM 2486 C C . GLY B 1 87 ? -3.289 9.25 -3.381 1 93.12 87 GLY B C 1
ATOM 2487 O O . GLY B 1 87 ? -2.328 9.977 -3.662 1 93.12 87 GLY B O 1
ATOM 2488 N N . LEU B 1 88 ? -3.355 7.977 -3.859 1 93.75 88 LEU B N 1
ATOM 2489 C CA . LEU B 1 88 ? -2.289 7.457 -4.711 1 93.75 88 LEU B CA 1
ATOM 2490 C C . LEU B 1 88 ? -2.434 7.969 -6.137 1 93.75 88 LEU B C 1
ATOM 2492 O O . LEU B 1 88 ? -1.547 8.656 -6.648 1 93.75 88 LEU B O 1
ATOM 2496 N N . GLU B 1 89 ? -3.523 7.598 -6.785 1 92.5 89 GLU B N 1
ATOM 2497 C CA . GLU B 1 89 ? -3.783 7.988 -8.172 1 92.5 89 GLU B CA 1
ATOM 2498 C C . GLU B 1 89 ? -5.184 8.57 -8.328 1 92.5 89 GLU B C 1
ATOM 2500 O O . GLU B 1 89 ? -5.895 8.25 -9.281 1 92.5 89 GLU B O 1
ATOM 2505 N N . ASP B 1 90 ? -5.555 9.344 -7.352 1 88.56 90 ASP B N 1
ATOM 2506 C CA . ASP B 1 90 ? -6.871 9.977 -7.371 1 88.56 90 ASP B CA 1
ATOM 2507 C C . ASP B 1 90 ? -6.785 11.438 -6.918 1 88.56 90 ASP B C 1
ATOM 2509 O O . ASP B 1 90 ? -5.727 11.891 -6.484 1 88.56 90 ASP B O 1
ATOM 2513 N N . PRO B 1 91 ? -7.832 12.164 -7.078 1 86.75 91 PRO B N 1
ATOM 2514 C CA . PRO B 1 91 ? -7.812 13.609 -6.836 1 86.75 91 PRO B CA 1
ATOM 2515 C C . PRO B 1 91 ? -7.477 13.961 -5.387 1 86.75 91 PRO B C 1
ATOM 2517 O O . PRO B 1 91 ? -7.156 15.109 -5.086 1 86.75 91 PRO B O 1
ATOM 2520 N N . GLY B 1 92 ? -7.582 12.969 -4.508 1 87.06 92 GLY B N 1
ATOM 2521 C CA . GLY B 1 92 ? -7.176 13.219 -3.133 1 87.06 92 GLY B CA 1
ATOM 2522 C C . GLY B 1 92 ? -5.75 13.719 -3.012 1 87.06 92 GLY B C 1
ATOM 2523 O O . GLY B 1 92 ? -5.418 14.445 -2.07 1 87.06 92 GLY B O 1
ATOM 2524 N N . LYS B 1 93 ? -4.945 13.391 -4 1 89.69 93 LYS B N 1
ATOM 2525 C CA . LYS B 1 93 ? -3.539 13.781 -3.959 1 89.69 93 LYS B CA 1
ATOM 2526 C C . LYS B 1 93 ? -3.381 15.289 -4.117 1 89.69 93 LYS B C 1
ATOM 2528 O O . LYS B 1 93 ? -2.344 15.852 -3.758 1 89.69 93 LYS B O 1
ATOM 2533 N N . TRP B 1 94 ? -4.398 15.969 -4.566 1 92.19 94 TRP B N 1
ATOM 2534 C CA . TRP B 1 94 ? -4.336 17.422 -4.727 1 92.19 94 TRP B CA 1
ATOM 2535 C C . TRP B 1 94 ? -4.766 18.125 -3.449 1 92.19 94 TRP B C 1
ATOM 2537 O O . TRP B 1 94 ? -4.371 19.266 -3.203 1 92.19 94 TRP B O 1
ATOM 2547 N N . LEU B 1 95 ? -5.555 17.469 -2.65 1 95.5 95 LEU B N 1
ATOM 2548 C CA . LEU B 1 95 ? -6.109 18.078 -1.449 1 95.5 95 LEU B CA 1
ATOM 2549 C C . LEU B 1 95 ? -5.09 18.078 -0.313 1 95.5 95 LEU B C 1
ATOM 2551 O O . LEU B 1 95 ? -5.066 18.984 0.513 1 95.5 95 LEU B O 1
ATOM 2555 N N . VAL B 1 96 ? -4.246 17.109 -0.243 1 97.12 96 VAL B N 1
ATOM 2556 C CA . VAL B 1 96 ? -3.379 16.875 0.904 1 97.12 96 VAL B CA 1
ATOM 2557 C C . VAL B 1 96 ? -2.355 18 1.031 1 97.12 96 VAL B C 1
ATOM 2559 O O . VAL B 1 96 ? -2.201 18.578 2.105 1 97.12 96 VAL B O 1
ATOM 2562 N N . PRO B 1 97 ? -1.681 18.359 -0.082 1 95.69 97 PRO B N 1
ATOM 2563 C CA . PRO B 1 97 ? -0.766 19.5 0.051 1 95.69 97 PRO B CA 1
ATOM 2564 C C . PRO B 1 97 ? -1.479 20.781 0.47 1 95.69 97 PRO B C 1
ATOM 2566 O O . PRO B 1 97 ? -0.932 21.562 1.246 1 95.69 97 PRO B O 1
ATOM 2569 N N . LEU B 1 98 ? -2.643 20.984 -0.068 1 95.5 98 LEU B N 1
ATOM 2570 C CA . LEU B 1 98 ? -3.432 22.156 0.296 1 95.5 98 LEU B CA 1
ATOM 2571 C C . LEU B 1 98 ? -3.76 22.141 1.785 1 95.5 98 LEU B C 1
ATOM 2573 O O . LEU B 1 98 ? -3.693 23.188 2.445 1 95.5 98 LEU B O 1
ATOM 2577 N N . ALA B 1 99 ? -4.148 21 2.316 1 96.94 99 ALA B N 1
ATOM 2578 C CA . ALA B 1 99 ? -4.43 20.859 3.744 1 96.94 99 ALA B CA 1
ATOM 2579 C C . ALA B 1 99 ? -3.236 21.312 4.582 1 96.94 99 ALA B C 1
ATOM 2581 O O . ALA B 1 99 ? -3.381 22.109 5.5 1 96.94 99 ALA B O 1
ATOM 2582 N N . TRP B 1 100 ? -2.084 20.812 4.258 1 96.25 100 TRP B N 1
ATOM 2583 C CA . TRP B 1 100 ? -0.879 21.188 4.996 1 96.25 100 TRP B CA 1
ATOM 2584 C C . TRP B 1 100 ? -0.624 22.688 4.902 1 96.25 100 TRP B C 1
ATOM 2586 O O . TRP B 1 100 ? -0.259 23.328 5.895 1 96.25 100 TRP B O 1
ATOM 2596 N N . ASP B 1 101 ? -0.807 23.25 3.713 1 94.5 101 ASP B N 1
ATOM 2597 C CA . ASP B 1 101 ? -0.611 24.688 3.512 1 94.5 101 ASP B CA 1
ATOM 2598 C C . ASP B 1 101 ? -1.55 25.5 4.402 1 94.5 101 ASP B C 1
ATOM 2600 O O . ASP B 1 101 ? -1.216 26.609 4.812 1 94.5 101 ASP B O 1
ATOM 2604 N N . MET B 1 102 ? -2.666 24.938 4.672 1 95.62 102 MET B N 1
ATOM 2605 C CA . MET B 1 102 ? -3.682 25.625 5.457 1 95.62 102 MET B CA 1
ATOM 2606 C C . MET B 1 102 ? -3.523 25.312 6.945 1 95.62 102 MET B C 1
ATOM 2608 O O . MET B 1 102 ? -4.344 25.734 7.762 1 95.62 102 MET B O 1
ATOM 2612 N N . GLY B 1 103 ? -2.512 24.547 7.266 1 95.25 103 GLY B N 1
ATOM 2613 C CA . GLY B 1 103 ? -2.26 24.203 8.656 1 95.25 103 GLY B CA 1
ATOM 2614 C C . GLY B 1 103 ? -3.156 23.094 9.18 1 95.25 103 GLY B C 1
ATOM 2615 O O . GLY B 1 103 ? -3.379 22.984 10.383 1 95.25 103 GLY B O 1
ATOM 2616 N N . VAL B 1 104 ? -3.76 22.375 8.32 1 97.44 104 VAL B N 1
ATOM 2617 C CA . VAL B 1 104 ? -4.633 21.266 8.672 1 97.44 104 VAL B CA 1
ATOM 2618 C C . VAL B 1 104 ? -3.828 19.953 8.688 1 97.44 104 VAL B C 1
ATOM 2620 O O . VAL B 1 104 ? -3.152 19.625 7.711 1 97.44 104 VAL B O 1
ATOM 2623 N N . GLU B 1 105 ? -3.898 19.219 9.797 1 96.88 105 GLU B N 1
ATOM 2624 C CA . GLU B 1 105 ? -3.191 17.953 9.883 1 96.88 105 GLU B CA 1
ATOM 2625 C C . GLU B 1 105 ? -3.867 16.891 9.023 1 96.88 105 GLU B C 1
ATOM 2627 O O . GLU B 1 105 ? -5.094 16.844 8.922 1 96.88 105 GLU B O 1
ATOM 2632 N N . VAL B 1 106 ? -3.023 16.094 8.445 1 97.75 106 VAL B N 1
ATOM 2633 C CA . VAL B 1 106 ? -3.545 15.023 7.609 1 97.75 106 VAL B CA 1
ATOM 2634 C C . VAL B 1 106 ? -3.23 13.664 8.242 1 97.75 106 VAL B C 1
ATOM 2636 O O . VAL B 1 106 ? -2.098 13.422 8.656 1 97.75 106 VAL B O 1
ATOM 2639 N N . ARG B 1 107 ? -4.23 12.828 8.289 1 97.19 107 ARG B N 1
ATOM 2640 C CA . ARG B 1 107 ? -4.074 11.453 8.75 1 97.19 107 ARG B CA 1
ATOM 2641 C C . ARG B 1 107 ? -4.77 10.477 7.805 1 97.19 107 ARG B C 1
ATOM 2643 O O . ARG B 1 107 ? -5.84 10.781 7.273 1 97.19 107 ARG B O 1
ATOM 2650 N N . SER B 1 108 ? -4.125 9.406 7.66 1 97.31 108 SER B N 1
ATOM 2651 C CA . SER B 1 108 ? -4.734 8.352 6.859 1 97.31 108 SER B CA 1
ATOM 2652 C C . SER B 1 108 ? -5.363 7.277 7.742 1 97.31 108 SER B C 1
ATOM 2654 O O . SER B 1 108 ? -4.785 6.891 8.766 1 97.31 108 SER B O 1
ATOM 2656 N N . ALA B 1 109 ? -6.547 6.898 7.457 1 97.38 109 ALA B N 1
ATOM 2657 C CA . ALA B 1 109 ? -7.082 5.637 7.961 1 97.38 109 ALA B CA 1
ATOM 2658 C C . ALA B 1 109 ? -6.719 4.477 7.039 1 97.38 109 ALA B C 1
ATOM 2660 O O . ALA B 1 109 ? -7.352 4.281 6 1 97.38 109 ALA B O 1
ATOM 2661 N N . PRO B 1 110 ? -5.742 3.688 7.469 1 97.62 110 PRO B N 1
ATOM 2662 C CA . PRO B 1 110 ? -5.148 2.695 6.566 1 97.62 110 PRO B CA 1
ATOM 2663 C C . PRO B 1 110 ? -6.164 1.669 6.07 1 97.62 110 PRO B C 1
ATOM 2665 O O . PRO B 1 110 ? -7.082 1.298 6.809 1 97.62 110 PRO B O 1
ATOM 2668 N N . GLY B 1 111 ? -6 1.178 4.836 1 97.62 111 GLY B N 1
ATOM 2669 C CA . GLY B 1 111 ? -6.906 0.215 4.23 1 97.62 111 GLY B CA 1
ATOM 2670 C C . GLY B 1 111 ? -6.348 -0.422 2.973 1 97.62 111 GLY B C 1
ATOM 2671 O O . GLY B 1 111 ? -5.129 -0.464 2.779 1 97.62 111 GLY B O 1
ATOM 2672 N N . PRO B 1 112 ? -7.223 -0.954 2.164 1 97.94 112 PRO B N 1
ATOM 2673 C CA . PRO B 1 112 ? -6.805 -1.729 0.995 1 97.94 112 PRO B CA 1
ATOM 2674 C C . PRO B 1 112 ? -6.113 -0.872 -0.063 1 97.94 112 PRO B C 1
ATOM 2676 O O . PRO B 1 112 ? -6.508 0.274 -0.292 1 97.94 112 PRO B O 1
ATOM 2679 N N . THR B 1 113 ? -5.109 -1.412 -0.612 1 97.94 113 THR B N 1
ATOM 2680 C CA . THR B 1 113 ? -4.406 -0.82 -1.745 1 97.94 113 THR B CA 1
ATOM 2681 C C . THR B 1 113 ? -4.07 -1.883 -2.787 1 97.94 113 THR B C 1
ATOM 2683 O O . THR B 1 113 ? -3.404 -2.875 -2.479 1 97.94 113 THR B O 1
ATOM 2686 N N . ALA B 1 114 ? -4.453 -1.67 -4.031 1 98.06 114 ALA B N 1
ATOM 2687 C CA . ALA B 1 114 ? -4.234 -2.646 -5.094 1 98.06 114 ALA B CA 1
ATOM 2688 C C . ALA B 1 114 ? -2.742 -2.836 -5.367 1 98.06 114 ALA B C 1
ATOM 2690 O O . ALA B 1 114 ? -2.283 -3.959 -5.582 1 98.06 114 ALA B O 1
ATOM 2691 N N . LEU B 1 115 ? -2.016 -1.779 -5.324 1 98.44 115 LEU B N 1
ATOM 2692 C CA . LEU B 1 115 ? -0.577 -1.802 -5.566 1 98.44 115 LEU B CA 1
ATOM 2693 C C . LEU B 1 115 ? 0.116 -2.787 -4.629 1 98.44 115 LEU B C 1
ATOM 2695 O O . LEU B 1 115 ? 0.842 -3.674 -5.082 1 98.44 115 LEU B O 1
ATOM 2699 N N . ILE B 1 116 ? -0.156 -2.645 -3.336 1 98.38 116 ILE B N 1
ATOM 2700 C CA . ILE B 1 116 ? 0.513 -3.471 -2.338 1 98.38 116 ILE B CA 1
ATOM 2701 C C . ILE B 1 116 ? 0.09 -4.93 -2.506 1 98.38 116 ILE B C 1
ATOM 2703 O O . ILE B 1 116 ? 0.922 -5.836 -2.43 1 98.38 116 ILE B O 1
ATOM 2707 N N . SER B 1 117 ? -1.163 -5.145 -2.766 1 98.38 117 SER B N 1
ATOM 2708 C CA . SER B 1 117 ? -1.68 -6.496 -2.951 1 98.38 117 SER B CA 1
ATOM 2709 C C . SER B 1 117 ? -0.987 -7.199 -4.113 1 98.38 117 SER B C 1
ATOM 2711 O O . SER B 1 117 ? -0.559 -8.352 -3.986 1 98.38 117 SER B O 1
ATOM 2713 N N . ALA B 1 118 ? -0.87 -6.516 -5.238 1 98.69 118 ALA B N 1
ATOM 2714 C CA . ALA B 1 118 ? -0.226 -7.105 -6.41 1 98.69 118 ALA B CA 1
ATOM 2715 C C . ALA B 1 118 ? 1.257 -7.355 -6.152 1 98.69 118 ALA B C 1
ATOM 2717 O O . ALA B 1 118 ? 1.778 -8.43 -6.477 1 98.69 118 ALA B O 1
ATOM 2718 N N . LEU B 1 119 ? 1.869 -6.402 -5.555 1 98.69 119 LEU B N 1
ATOM 2719 C CA . LEU B 1 119 ? 3.301 -6.473 -5.281 1 98.69 119 LEU B CA 1
ATOM 2720 C C . LEU B 1 119 ? 3.629 -7.668 -4.398 1 98.69 119 LEU B C 1
ATOM 2722 O O . LEU B 1 119 ? 4.492 -8.484 -4.742 1 98.69 119 LEU B O 1
ATOM 2726 N N . THR B 1 120 ? 2.918 -7.824 -3.318 1 98.19 120 THR B N 1
ATOM 2727 C CA . THR B 1 120 ? 3.24 -8.859 -2.34 1 98.19 120 THR B CA 1
ATOM 2728 C C . THR B 1 120 ? 2.826 -10.234 -2.85 1 98.19 120 THR B C 1
ATOM 2730 O O . THR B 1 120 ? 3.383 -11.25 -2.43 1 98.19 120 THR B O 1
ATOM 2733 N N . SER B 1 121 ? 1.89 -10.273 -3.764 1 98.38 121 SER B N 1
ATOM 2734 C CA . SER B 1 121 ? 1.438 -11.547 -4.316 1 98.38 121 SER B CA 1
ATOM 2735 C C . SER B 1 121 ? 2.342 -12.008 -5.453 1 98.38 121 SER B C 1
ATOM 2737 O O . SER B 1 121 ? 2.281 -13.164 -5.871 1 98.38 121 SER B O 1
ATOM 2739 N N . SER B 1 122 ? 3.164 -11.156 -5.957 1 98.5 122 SER B N 1
ATOM 2740 C CA . SER B 1 122 ? 3.906 -11.43 -7.184 1 98.5 122 SER B CA 1
ATOM 2741 C C . SER B 1 122 ? 5.039 -12.422 -6.938 1 98.5 122 SER B C 1
ATOM 2743 O O . SER B 1 122 ? 5.434 -13.164 -7.84 1 98.5 122 SER B O 1
ATOM 2745 N N . GLY B 1 123 ? 5.609 -12.312 -5.695 1 97.56 123 GLY B N 1
ATOM 2746 C CA . GLY B 1 123 ? 6.789 -13.109 -5.391 1 97.56 123 GLY B CA 1
ATOM 2747 C C . GLY B 1 123 ? 8.078 -12.445 -5.828 1 97.56 123 GLY B C 1
ATOM 2748 O O . GLY B 1 123 ? 9.148 -13.062 -5.766 1 97.56 123 GLY B O 1
ATOM 2749 N N . PHE B 1 124 ? 8.023 -11.25 -6.367 1 98 124 PHE B N 1
ATOM 2750 C CA . PHE B 1 124 ? 9.203 -10.469 -6.719 1 98 124 PHE B CA 1
ATOM 2751 C C . PHE B 1 124 ? 9.711 -9.688 -5.516 1 98 124 PHE B C 1
ATOM 2753 O O . PHE B 1 124 ? 9.086 -9.695 -4.453 1 98 124 PHE B O 1
ATOM 2760 N N . ALA B 1 125 ? 10.906 -9.102 -5.672 1 97.5 125 ALA B N 1
ATOM 2761 C CA . ALA B 1 125 ? 11.445 -8.305 -4.574 1 97.5 125 ALA B CA 1
ATOM 2762 C C . ALA B 1 125 ? 10.492 -7.164 -4.211 1 97.5 125 ALA B C 1
ATOM 2764 O O . ALA B 1 125 ? 10.039 -6.426 -5.086 1 97.5 125 ALA B O 1
ATOM 2765 N N . THR B 1 126 ? 10.195 -7.055 -2.932 1 97.94 126 THR B N 1
ATOM 2766 C CA . THR B 1 126 ? 9.242 -6.039 -2.498 1 97.94 126 THR B CA 1
ATOM 2767 C C . THR B 1 126 ? 9.961 -4.777 -2.037 1 97.94 126 THR B C 1
ATOM 2769 O O . THR B 1 126 ? 9.328 -3.762 -1.747 1 97.94 126 THR B O 1
ATOM 2772 N N . SER B 1 127 ? 11.273 -4.84 -1.944 1 97.06 127 SER B N 1
ATOM 2773 C CA . SER B 1 127 ? 12.102 -3.666 -1.693 1 97.06 127 SER B CA 1
ATOM 2774 C C . SER B 1 127 ? 13.492 -3.832 -2.295 1 97.06 127 SER B C 1
ATOM 2776 O O . SER B 1 127 ? 14.07 -4.922 -2.252 1 97.06 127 SER B O 1
ATOM 2778 N N . PRO B 1 128 ? 14.094 -2.85 -2.924 1 97.69 128 PRO B N 1
ATOM 2779 C CA . PRO B 1 128 ? 13.336 -1.652 -3.301 1 97.69 128 PRO B CA 1
ATOM 2780 C C . PRO B 1 128 ? 12.32 -1.923 -4.406 1 97.69 128 PRO B C 1
ATOM 2782 O O . PRO B 1 128 ? 12.484 -2.863 -5.188 1 97.69 128 PRO B O 1
ATOM 2785 N N . PHE B 1 129 ? 11.25 -1.151 -4.426 1 98.62 129 PHE B N 1
ATOM 2786 C CA . PHE B 1 129 ? 10.367 -1.175 -5.59 1 98.62 129 PHE B CA 1
ATOM 2787 C C . PHE B 1 129 ? 9.961 0.238 -5.988 1 98.62 129 PHE B C 1
ATOM 2789 O O . PHE B 1 129 ? 10.016 1.16 -5.172 1 98.62 129 PHE B O 1
ATOM 2796 N N . LEU B 1 130 ? 9.641 0.381 -7.309 1 98.75 130 LEU B N 1
ATOM 2797 C CA . LEU B 1 130 ? 9.219 1.641 -7.914 1 98.75 130 LEU B CA 1
ATOM 2798 C C . LEU B 1 130 ? 7.77 1.566 -8.375 1 98.75 130 LEU B C 1
ATOM 2800 O O . LEU B 1 130 ? 7.375 0.61 -9.047 1 98.75 130 LEU B O 1
ATOM 2804 N N . PHE B 1 131 ? 6.984 2.469 -7.949 1 98.88 131 PHE B N 1
ATOM 2805 C CA . PHE B 1 131 ? 5.621 2.596 -8.445 1 98.88 131 PHE B CA 1
ATOM 2806 C C . PHE B 1 131 ? 5.508 3.754 -9.43 1 98.88 131 PHE B C 1
ATOM 2808 O O . PHE B 1 131 ? 5.883 4.887 -9.109 1 98.88 131 PHE B O 1
ATOM 2815 N N . LEU B 1 132 ? 4.887 3.549 -10.531 1 98.56 132 LEU B N 1
ATOM 2816 C CA . LEU B 1 132 ? 4.898 4.543 -11.602 1 98.56 132 LEU B CA 1
ATOM 2817 C C . LEU B 1 132 ? 3.518 5.164 -11.781 1 98.56 132 LEU B C 1
ATOM 2819 O O . LEU B 1 132 ? 3.344 6.078 -12.586 1 98.56 132 LEU B O 1
ATOM 2823 N N . GLY B 1 133 ? 2.521 4.738 -10.977 1 98 133 GLY B N 1
ATOM 2824 C CA . GLY B 1 133 ? 1.159 5.168 -11.242 1 98 133 GLY B CA 1
ATOM 2825 C C . GLY B 1 133 ? 0.602 4.609 -12.539 1 98 133 GLY B C 1
ATOM 2826 O O . GLY B 1 133 ? 0.704 3.41 -12.805 1 98 133 GLY B O 1
ATOM 2827 N N . PHE B 1 134 ? -0.125 5.43 -13.281 1 97.69 134 PHE B N 1
ATOM 2828 C CA . PHE B 1 134 ? -0.598 5.047 -14.609 1 97.69 134 PHE B CA 1
ATOM 2829 C C . PHE B 1 134 ? 0.413 5.441 -15.68 1 97.69 134 PHE B C 1
ATOM 2831 O O . PHE B 1 134 ? 1.005 6.523 -15.609 1 97.69 134 PHE B O 1
ATOM 2838 N N . LEU B 1 135 ? 0.604 4.602 -16.625 1 97.69 135 LEU B N 1
ATOM 2839 C CA . LEU B 1 135 ? 1.524 4.91 -17.719 1 97.69 135 LEU B CA 1
ATOM 2840 C C . LEU B 1 135 ? 0.846 5.773 -18.781 1 97.69 135 LEU B C 1
ATOM 2842 O O . LEU B 1 135 ? -0.384 5.801 -18.859 1 97.69 135 LEU B O 1
ATOM 2846 N N . PRO B 1 136 ? 1.681 6.48 -19.562 1 97 136 PRO B N 1
ATOM 2847 C CA . PRO B 1 136 ? 1.117 7.281 -20.641 1 97 136 PRO B CA 1
ATOM 2848 C C . PRO B 1 136 ? 0.327 6.438 -21.656 1 97 136 PRO B C 1
ATOM 2850 O O . PRO B 1 136 ? 0.682 5.285 -21.906 1 97 136 PRO B O 1
ATOM 2853 N N . ARG B 1 137 ? -0.641 7.062 -22.234 1 95.62 137 ARG B N 1
ATOM 2854 C CA . ARG B 1 137 ? -1.506 6.391 -23.203 1 95.62 137 ARG B CA 1
ATOM 2855 C C . ARG B 1 137 ? -0.765 6.117 -24.5 1 95.62 137 ARG B C 1
ATOM 2857 O O . ARG B 1 137 ? -0.914 5.047 -25.094 1 95.62 137 ARG B O 1
ATOM 2864 N N . GLU B 1 138 ? -0.009 7.109 -24.859 1 96.12 138 GLU B N 1
ATOM 2865 C CA . GLU B 1 138 ? 0.724 7 -26.125 1 96.12 138 GLU B CA 1
ATOM 2866 C C . GLU B 1 138 ? 1.885 6.016 -26 1 96.12 138 GLU B C 1
ATOM 2868 O O . GLU B 1 138 ? 2.674 6.094 -25.062 1 96.12 138 GLU B O 1
ATOM 2873 N N . GLU B 1 139 ? 1.984 5.18 -27 1 95.94 139 GLU B N 1
ATOM 2874 C CA . GLU B 1 139 ? 2.934 4.07 -26.953 1 95.94 139 GLU B CA 1
ATOM 2875 C C . GLU B 1 139 ? 4.363 4.578 -26.781 1 95.94 139 GLU B C 1
ATOM 2877 O O . GLU B 1 139 ? 5.098 4.117 -25.906 1 95.94 139 GLU B O 1
ATOM 2882 N N . LYS B 1 140 ? 4.738 5.547 -27.594 1 96.88 140 LYS B N 1
ATOM 2883 C CA . LYS B 1 140 ? 6.105 6.055 -27.547 1 96.88 140 LYS B CA 1
ATOM 2884 C C . LYS B 1 140 ? 6.434 6.641 -26.172 1 96.88 140 LYS B C 1
ATOM 2886 O O . LYS B 1 140 ? 7.52 6.414 -25.641 1 96.88 140 LYS B O 1
ATOM 2891 N N . GLU B 1 141 ? 5.5 7.324 -25.656 1 97.5 141 GLU B N 1
ATOM 2892 C CA . GLU B 1 141 ? 5.68 7.922 -24.344 1 97.5 141 GLU B CA 1
ATOM 2893 C C . GLU B 1 141 ? 5.707 6.852 -23.25 1 97.5 141 GLU B C 1
ATOM 2895 O O . GLU B 1 141 ? 6.469 6.961 -22.281 1 97.5 141 GLU B O 1
ATOM 2900 N N . ARG B 1 142 ? 4.84 5.906 -23.359 1 97.56 142 ARG B N 1
ATOM 2901 C CA . ARG B 1 142 ? 4.82 4.777 -22.438 1 97.56 142 ARG B CA 1
ATOM 2902 C C . ARG B 1 142 ? 6.16 4.051 -22.438 1 97.56 142 ARG B C 1
ATOM 2904 O O . ARG B 1 142 ? 6.711 3.76 -21.359 1 97.56 142 ARG B O 1
ATOM 2911 N N . GLU B 1 143 ? 6.699 3.797 -23.609 1 97.62 143 GLU B N 1
ATOM 2912 C CA . GLU B 1 143 ? 8 3.154 -23.75 1 97.62 143 GLU B CA 1
ATOM 2913 C C . GLU B 1 143 ? 9.102 4 -23.109 1 97.62 143 GLU B C 1
ATOM 2915 O O . GLU B 1 143 ? 9.961 3.477 -22.391 1 97.62 143 GLU B O 1
ATOM 2920 N N . ARG B 1 144 ? 9.062 5.25 -23.422 1 97.12 144 ARG B N 1
ATOM 2921 C CA . ARG B 1 144 ? 10.062 6.164 -22.875 1 97.12 144 ARG B CA 1
ATOM 2922 C C . ARG B 1 144 ? 10.023 6.172 -21.359 1 97.12 144 ARG B C 1
ATOM 2924 O O . ARG B 1 144 ? 11.07 6.109 -20.703 1 97.12 144 ARG B O 1
ATOM 2931 N N . THR B 1 145 ? 8.828 6.223 -20.812 1 97 145 THR B N 1
ATOM 2932 C CA . THR B 1 145 ? 8.664 6.223 -19.359 1 97 145 THR B CA 1
ATOM 2933 C C . THR B 1 145 ? 9.234 4.945 -18.75 1 97 145 THR B C 1
ATOM 2935 O O . THR B 1 145 ? 9.977 5 -17.766 1 97 145 THR B O 1
ATOM 2938 N N . LEU B 1 146 ? 8.945 3.861 -19.297 1 97.75 146 LEU B N 1
ATOM 2939 C CA . LEU B 1 146 ? 9.414 2.578 -18.797 1 97.75 146 LEU B CA 1
ATOM 2940 C C . LEU B 1 146 ? 10.93 2.471 -18.922 1 97.75 146 LEU B C 1
ATOM 2942 O O . LEU B 1 146 ? 11.609 2.025 -18 1 97.75 146 LEU B O 1
ATOM 2946 N N . LYS B 1 147 ? 11.5 2.871 -20.016 1 97 147 LYS B N 1
ATOM 2947 C CA . LYS B 1 147 ? 12.938 2.773 -20.266 1 97 147 LYS B CA 1
ATOM 2948 C C . LYS B 1 147 ? 13.734 3.611 -19.281 1 97 147 LYS B C 1
ATOM 2950 O O . LYS B 1 147 ? 14.883 3.289 -18.969 1 97 147 LYS B O 1
ATOM 2955 N N . GLN B 1 148 ? 13.094 4.641 -18.844 1 95.44 148 GLN B N 1
ATOM 2956 C CA . GLN B 1 148 ? 13.734 5.5 -17.859 1 95.44 148 GLN B CA 1
ATOM 2957 C C . GLN B 1 148 ? 14.102 4.719 -16.609 1 95.44 148 GLN B C 1
ATOM 2959 O O . GLN B 1 148 ? 15.094 5.031 -15.945 1 95.44 148 GLN B O 1
ATOM 2964 N N . TYR B 1 149 ? 13.32 3.648 -16.281 1 95.62 149 TYR B N 1
ATOM 2965 C CA . TYR B 1 149 ? 13.453 3.078 -14.945 1 95.62 149 TYR B CA 1
ATOM 2966 C C . TYR B 1 149 ? 13.805 1.597 -15.016 1 95.62 149 TYR B C 1
ATOM 2968 O O . TYR B 1 149 ? 14.266 1.015 -14.039 1 95.62 149 TYR B O 1
ATOM 2976 N N . ILE B 1 150 ? 13.578 0.946 -16.094 1 94.81 150 ILE B N 1
ATOM 2977 C CA . ILE B 1 150 ? 13.75 -0.498 -16.219 1 94.81 150 ILE B CA 1
ATOM 2978 C C . ILE B 1 150 ? 15.211 -0.869 -15.969 1 94.81 150 ILE B C 1
ATOM 2980 O O . ILE B 1 150 ? 15.5 -1.939 -15.43 1 94.81 150 ILE B O 1
ATOM 2984 N N . GLY B 1 151 ? 16.141 -0.039 -16.266 1 93.06 151 GLY B N 1
ATOM 2985 C CA . GLY B 1 151 ? 17.578 -0.28 -16.141 1 93.06 151 GLY B CA 1
ATOM 2986 C C . GLY B 1 151 ? 18.062 -0.256 -14.703 1 93.06 151 GLY B C 1
ATOM 2987 O O . GLY B 1 151 ? 19.156 -0.708 -14.398 1 93.06 151 GLY B O 1
ATOM 2988 N N . LEU B 1 152 ? 17.203 0.266 -13.789 1 93.81 152 LEU B N 1
ATOM 2989 C CA . LEU B 1 152 ? 17.578 0.327 -12.375 1 93.81 152 LEU B CA 1
ATOM 2990 C C . LEU B 1 152 ? 17.688 -1.073 -11.781 1 93.81 152 LEU B C 1
ATOM 2992 O O . LEU B 1 152 ? 18.297 -1.255 -10.719 1 93.81 152 LEU B O 1
ATOM 2996 N N . GLY B 1 153 ? 17 -2.053 -12.383 1 95.06 153 GLY B N 1
ATOM 2997 C CA . GLY B 1 153 ? 17.094 -3.438 -11.953 1 95.06 153 GLY B CA 1
ATOM 2998 C C . GLY B 1 153 ? 16.281 -3.727 -10.695 1 95.06 153 GLY B C 1
ATOM 2999 O O . GLY B 1 153 ? 16.562 -4.691 -9.984 1 95.06 153 GLY B O 1
ATOM 3000 N N . ILE B 1 154 ? 15.352 -2.857 -10.344 1 97.62 154 ILE B N 1
ATOM 3001 C CA . ILE B 1 154 ? 14.5 -3.057 -9.18 1 97.62 154 ILE B CA 1
ATOM 3002 C C . ILE B 1 154 ? 13.086 -3.424 -9.633 1 97.62 154 ILE B C 1
ATOM 3004 O O . ILE B 1 154 ? 12.766 -3.322 -10.82 1 97.62 154 ILE B O 1
ATOM 3008 N N . THR B 1 155 ? 12.305 -3.934 -8.719 1 98.69 155 THR B N 1
ATOM 3009 C CA . THR B 1 155 ? 10.914 -4.246 -9.031 1 98.69 155 THR B CA 1
ATOM 3010 C C . THR B 1 155 ? 10.141 -2.982 -9.406 1 98.69 155 THR B C 1
ATOM 3012 O O . THR B 1 155 ? 10.32 -1.933 -8.781 1 98.69 155 THR B O 1
ATOM 3015 N N . ILE B 1 156 ? 9.328 -3.029 -10.453 1 98.81 156 ILE B N 1
ATOM 3016 C CA . ILE B 1 156 ? 8.516 -1.905 -10.898 1 98.81 156 ILE B CA 1
ATOM 3017 C C . ILE B 1 156 ? 7.039 -2.311 -10.898 1 98.81 156 ILE B C 1
ATOM 3019 O O . ILE B 1 156 ? 6.691 -3.402 -11.359 1 98.81 156 ILE B O 1
ATOM 3023 N N . ALA B 1 157 ? 6.195 -1.507 -10.352 1 98.81 157 ALA B N 1
ATOM 3024 C CA . ALA B 1 157 ? 4.75 -1.735 -10.375 1 98.81 157 ALA B CA 1
ATOM 3025 C C . ALA B 1 157 ? 4.012 -0.524 -10.938 1 98.81 157 ALA B C 1
ATOM 3027 O O . ALA B 1 157 ? 4.48 0.61 -10.812 1 98.81 157 ALA B O 1
ATOM 3028 N N . PHE B 1 158 ? 2.861 -0.723 -11.555 1 98.69 158 PHE B N 1
ATOM 3029 C CA . PHE B 1 158 ? 2.045 0.379 -12.055 1 98.69 158 PHE B CA 1
ATOM 3030 C C . PHE B 1 158 ? 0.609 -0.075 -12.289 1 98.69 158 PHE B C 1
ATOM 3032 O O . PHE B 1 158 ? 0.331 -1.274 -12.328 1 98.69 158 PHE B O 1
ATOM 3039 N N . TYR B 1 159 ? -0.268 0.847 -12.305 1 98 159 TYR B N 1
ATOM 3040 C CA . TYR B 1 159 ? -1.67 0.626 -12.641 1 98 159 TYR B CA 1
ATOM 3041 C C . TYR B 1 159 ? -1.905 0.773 -14.141 1 98 159 TYR B C 1
ATOM 3043 O O . TYR B 1 159 ? -1.108 1.402 -14.836 1 98 159 TYR B O 1
ATOM 3051 N N . GLU B 1 160 ? -2.932 0.193 -14.578 1 96.81 160 GLU B N 1
ATOM 3052 C CA . GLU B 1 160 ? -3.445 0.427 -15.922 1 96.81 160 GLU B CA 1
ATOM 3053 C C . GLU B 1 160 ? -4.961 0.253 -15.969 1 96.81 160 GLU B C 1
ATOM 3055 O O . GLU B 1 160 ? -5.57 -0.214 -15.008 1 96.81 160 GLU B O 1
ATOM 3060 N N . THR B 1 161 ? -5.613 0.688 -17.047 1 94.81 161 THR B N 1
ATOM 3061 C CA . THR B 1 161 ? -7.035 0.449 -17.266 1 94.81 161 THR B CA 1
ATOM 3062 C C . THR B 1 161 ? -7.25 -0.841 -18.047 1 94.81 161 THR B C 1
ATOM 3064 O O . THR B 1 161 ? -6.363 -1.285 -18.781 1 94.81 161 THR B O 1
ATOM 3067 N N . PRO B 1 162 ? -8.422 -1.416 -17.844 1 94.5 162 PRO B N 1
ATOM 3068 C CA . PRO B 1 162 ? -8.695 -2.658 -18.578 1 94.5 162 PRO B CA 1
ATOM 3069 C C . PRO B 1 162 ? -8.516 -2.51 -20.078 1 94.5 162 PRO B C 1
ATOM 3071 O O . PRO B 1 162 ? -7.988 -3.412 -20.734 1 94.5 162 PRO B O 1
ATOM 3074 N N . TYR B 1 163 ? -8.789 -1.368 -20.594 1 92.19 163 TYR B N 1
ATOM 3075 C CA . TYR B 1 163 ? -8.781 -1.149 -22.031 1 92.19 163 TYR B CA 1
ATOM 3076 C C . TYR B 1 163 ? -7.355 -0.993 -22.562 1 92.19 163 TYR B C 1
ATOM 3078 O O . TYR B 1 163 ? -7.09 -1.229 -23.734 1 92.19 163 TYR B O 1
ATOM 3086 N N . ARG B 1 164 ? -6.469 -0.656 -21.672 1 94.38 164 ARG B N 1
ATOM 3087 C CA . ARG B 1 164 ? -5.105 -0.37 -22.109 1 94.38 164 ARG B CA 1
ATOM 3088 C C . ARG B 1 164 ? -4.164 -1.511 -21.75 1 94.38 164 ARG B C 1
ATOM 3090 O O . ARG B 1 164 ? -2.982 -1.485 -22.094 1 94.38 164 ARG B O 1
ATOM 3097 N N . ALA B 1 165 ? -4.656 -2.504 -21.094 1 95.31 165 ALA B N 1
ATOM 3098 C CA . ALA B 1 165 ? -3.826 -3.586 -20.578 1 95.31 165 ALA B CA 1
ATOM 3099 C C . ALA B 1 165 ? -3.113 -4.32 -21.703 1 95.31 165 ALA B C 1
ATOM 3101 O O . ALA B 1 165 ? -1.928 -4.645 -21.594 1 95.31 165 ALA B O 1
ATOM 3102 N N . LYS B 1 166 ? -3.875 -4.574 -22.75 1 93.56 166 LYS B N 1
ATOM 3103 C CA . LYS B 1 166 ? -3.303 -5.305 -23.875 1 93.56 166 LYS B CA 1
ATOM 3104 C C . LYS B 1 166 ? -2.139 -4.535 -24.5 1 93.56 166 LYS B C 1
ATOM 3106 O O . LYS B 1 166 ? -1.095 -5.117 -24.797 1 93.56 166 LYS B O 1
ATOM 3111 N N . HIS B 1 167 ? -2.33 -3.24 -24.688 1 94.31 167 HIS B N 1
ATOM 3112 C CA . HIS B 1 167 ? -1.288 -2.393 -25.266 1 94.31 167 HIS B CA 1
ATOM 3113 C C . HIS B 1 167 ? -0.061 -2.344 -24.359 1 94.31 167 HIS B C 1
ATOM 3115 O O . HIS B 1 167 ? 1.073 -2.344 -24.844 1 94.31 167 HIS B O 1
ATOM 3121 N N . CYS B 1 168 ? -0.308 -2.297 -23.125 1 96.19 168 CYS B N 1
ATOM 3122 C CA . CYS B 1 168 ? 0.785 -2.303 -22.156 1 96.19 168 CYS B CA 1
ATOM 3123 C C . CYS B 1 168 ? 1.576 -3.604 -22.234 1 96.19 168 CYS B C 1
ATOM 3125 O O . CYS B 1 168 ? 2.809 -3.59 -22.203 1 96.19 168 CYS B O 1
ATOM 3127 N N . LEU B 1 169 ? 0.87 -4.707 -22.344 1 96.88 169 LEU B N 1
ATOM 3128 C CA . LEU B 1 169 ? 1.516 -6.008 -22.453 1 96.88 169 LEU B CA 1
ATOM 3129 C C . LEU B 1 169 ? 2.381 -6.082 -23.703 1 96.88 169 LEU B C 1
ATOM 3131 O O . LEU B 1 169 ? 3.48 -6.637 -23.672 1 96.88 169 LEU B O 1
ATOM 3135 N N . GLU B 1 170 ? 1.9 -5.535 -24.734 1 96.38 170 GLU B N 1
ATOM 3136 C CA . GLU B 1 170 ? 2.674 -5.488 -25.984 1 96.38 170 GLU B CA 1
ATOM 3137 C C . GLU B 1 170 ? 3.969 -4.703 -25.797 1 96.38 170 GLU B C 1
ATOM 3139 O O . GLU B 1 170 ? 5.031 -5.133 -26.234 1 96.38 170 GLU B O 1
ATOM 3144 N N . THR B 1 171 ? 3.809 -3.582 -25.156 1 97.75 171 THR B N 1
ATOM 3145 C CA . THR B 1 171 ? 4.977 -2.754 -24.875 1 97.75 171 THR B CA 1
ATOM 3146 C C . THR B 1 171 ? 5.984 -3.514 -24.016 1 97.75 171 THR B C 1
ATOM 3148 O O . THR B 1 171 ? 7.184 -3.512 -24.312 1 97.75 171 THR B O 1
ATOM 3151 N N . LEU B 1 172 ? 5.508 -4.176 -22.984 1 98 172 LEU B N 1
ATOM 3152 C CA . LEU B 1 172 ? 6.379 -4.926 -22.078 1 98 172 LEU B CA 1
ATOM 3153 C C . LEU B 1 172 ? 7.055 -6.078 -22.812 1 98 172 LEU B C 1
ATOM 3155 O O . LEU B 1 172 ? 8.234 -6.355 -22.609 1 98 172 LEU B O 1
ATOM 3159 N N . ALA B 1 173 ? 6.336 -6.781 -23.656 1 97.19 173 ALA B N 1
ATOM 3160 C CA . ALA B 1 173 ? 6.875 -7.902 -24.422 1 97.19 173 ALA B CA 1
ATOM 3161 C C . ALA B 1 173 ? 8.016 -7.445 -25.328 1 97.19 173 ALA B C 1
ATOM 3163 O O . ALA B 1 173 ? 8.961 -8.195 -25.578 1 97.19 173 ALA B O 1
ATOM 3164 N N . LYS B 1 174 ? 7.895 -6.246 -25.797 1 96.25 174 LYS B N 1
ATOM 3165 C CA . LYS B 1 174 ? 8.906 -5.656 -26.656 1 96.25 174 LYS B CA 1
ATOM 3166 C C . LYS B 1 174 ? 10.141 -5.242 -25.859 1 96.25 174 LYS B C 1
ATOM 3168 O O . LYS B 1 174 ? 11.273 -5.418 -26.312 1 96.25 174 LYS B O 1
ATOM 3173 N N . LEU B 1 175 ? 9.977 -4.746 -24.672 1 96.94 175 LEU B N 1
ATOM 3174 C CA . LEU B 1 175 ? 11.031 -4.066 -23.938 1 96.94 175 LEU B CA 1
ATOM 3175 C C . LEU B 1 175 ? 11.789 -5.047 -23.047 1 96.94 175 LEU B C 1
ATOM 3177 O O . LEU B 1 175 ? 12.992 -4.887 -22.812 1 96.94 175 LEU B O 1
ATOM 3181 N N . LEU B 1 176 ? 11.102 -6.027 -22.484 1 96.94 176 LEU B N 1
ATOM 3182 C CA . LEU B 1 176 ? 11.703 -6.848 -21.438 1 96.94 176 LEU B CA 1
ATOM 3183 C C . LEU B 1 176 ? 12.352 -8.094 -22.016 1 96.94 176 LEU B C 1
ATOM 3185 O O . LEU B 1 176 ? 11.797 -8.711 -22.938 1 96.94 176 LEU B O 1
ATOM 3189 N N . PRO B 1 177 ? 13.578 -8.414 -21.516 1 94.31 177 PRO B N 1
ATOM 3190 C CA . PRO B 1 177 ? 14.125 -9.711 -21.922 1 94.31 177 PRO B CA 1
ATOM 3191 C C . PRO B 1 177 ? 13.266 -10.883 -21.453 1 94.31 177 PRO B C 1
ATOM 3193 O O . PRO B 1 177 ? 12.484 -10.742 -20.516 1 94.31 177 PRO B O 1
ATOM 3196 N N . HIS B 1 178 ? 13.461 -12.008 -22.047 1 91.75 178 HIS B N 1
ATOM 3197 C CA . HIS B 1 178 ? 12.617 -13.18 -21.828 1 91.75 178 HIS B CA 1
ATOM 3198 C C . HIS B 1 178 ? 12.75 -13.695 -20.406 1 91.75 178 HIS B C 1
ATOM 3200 O O . HIS B 1 178 ? 11.828 -14.312 -19.859 1 91.75 178 HIS B O 1
ATOM 3206 N N . ASP B 1 179 ? 13.773 -13.43 -19.797 1 93 179 ASP B N 1
ATOM 3207 C CA . ASP B 1 179 ? 14.023 -14.008 -18.484 1 93 179 ASP B CA 1
ATOM 3208 C C . ASP B 1 179 ? 13.547 -13.078 -17.375 1 93 179 ASP B C 1
ATOM 3210 O O . ASP B 1 179 ? 13.641 -13.414 -16.188 1 93 179 ASP B O 1
ATOM 3214 N N . ARG B 1 180 ? 13.133 -11.891 -17.703 1 96.88 180 ARG B N 1
ATOM 3215 C CA . ARG B 1 180 ? 12.547 -10.992 -16.703 1 96.88 180 ARG B CA 1
ATOM 3216 C C . ARG B 1 180 ? 11.031 -11.141 -16.656 1 96.88 180 ARG B C 1
ATOM 3218 O O . ARG B 1 180 ? 10.336 -10.773 -17.609 1 96.88 180 ARG B O 1
ATOM 3225 N N . ARG B 1 181 ? 10.531 -11.664 -15.594 1 97.88 181 ARG B N 1
ATOM 3226 C CA . ARG B 1 181 ? 9.125 -12.023 -15.477 1 97.88 181 ARG B CA 1
ATOM 3227 C C . ARG B 1 181 ? 8.273 -10.812 -15.102 1 97.88 181 ARG B C 1
ATOM 3229 O O . ARG B 1 181 ? 8.805 -9.805 -14.633 1 97.88 181 ARG B O 1
ATOM 3236 N N . ILE B 1 182 ? 7.031 -10.914 -15.414 1 98.69 182 ILE B N 1
ATOM 3237 C CA . ILE B 1 182 ? 6.051 -9.945 -14.93 1 98.69 182 ILE B CA 1
ATOM 3238 C C . ILE B 1 182 ? 4.922 -10.664 -14.203 1 98.69 182 ILE B C 1
ATOM 3240 O O . ILE B 1 182 ? 4.762 -11.883 -14.344 1 98.69 182 ILE B O 1
ATOM 3244 N N . PHE B 1 183 ? 4.273 -10.031 -13.359 1 98.75 183 PHE B N 1
ATOM 3245 C CA . PHE B 1 183 ? 3.047 -10.438 -12.68 1 98.75 183 PHE B CA 1
ATOM 3246 C C . PHE B 1 183 ? 1.904 -9.484 -13.008 1 98.75 183 PHE B C 1
ATOM 3248 O O . PHE B 1 183 ? 2.061 -8.266 -12.914 1 98.75 183 PHE B O 1
ATOM 3255 N N . LEU B 1 184 ? 0.829 -9.961 -13.516 1 98.25 184 LEU B N 1
ATOM 3256 C CA . LEU B 1 184 ? -0.382 -9.211 -13.812 1 98.25 184 LEU B CA 1
ATOM 3257 C C . LEU B 1 184 ? -1.56 -9.719 -12.992 1 98.25 184 LEU B C 1
ATOM 3259 O O . LEU B 1 184 ? -1.928 -10.891 -13.086 1 98.25 184 LEU B O 1
ATOM 3263 N N . SER B 1 185 ? -2.068 -8.883 -12.156 1 97.94 185 SER B N 1
ATOM 3264 C CA . SER B 1 185 ? -3.275 -9.203 -11.406 1 97.94 185 SER B CA 1
ATOM 3265 C C . SER B 1 185 ? -4.484 -8.445 -11.945 1 97.94 185 SER B C 1
ATOM 3267 O O . SER B 1 185 ? -4.426 -7.234 -12.141 1 97.94 185 SER B O 1
ATOM 3269 N N . LEU B 1 186 ? -5.594 -9.18 -12.219 1 97.12 186 LEU B N 1
ATOM 3270 C CA . LEU B 1 186 ? -6.848 -8.594 -12.688 1 97.12 186 LEU B CA 1
ATOM 3271 C C . LEU B 1 186 ? -7.934 -8.719 -11.625 1 97.12 186 LEU B C 1
ATOM 3273 O O . LEU B 1 186 ? -8.227 -9.82 -11.156 1 97.12 186 LEU B O 1
ATOM 3277 N N . GLY B 1 187 ? -8.492 -7.586 -11.289 1 97.25 187 GLY B N 1
ATOM 3278 C CA . GLY B 1 187 ? -9.625 -7.594 -10.375 1 97.25 187 GLY B CA 1
ATOM 3279 C C . GLY B 1 187 ? -9.266 -8.078 -8.984 1 97.25 187 GLY B C 1
ATOM 3280 O O . GLY B 1 187 ? -9.922 -8.961 -8.438 1 97.25 187 GLY B O 1
ATOM 3281 N N . ILE B 1 188 ? -8.266 -7.508 -8.422 1 97.81 188 ILE B N 1
ATOM 3282 C CA . ILE B 1 188 ? -7.824 -7.887 -7.086 1 97.81 188 ILE B CA 1
ATOM 3283 C C . ILE B 1 188 ? -8.992 -7.797 -6.109 1 97.81 188 ILE B C 1
ATOM 3285 O O . ILE B 1 188 ? -9.711 -6.793 -6.082 1 97.81 188 ILE B O 1
ATOM 3289 N N . SER B 1 189 ? -9.211 -8.844 -5.336 1 97.19 189 SER B N 1
ATOM 3290 C CA . SER B 1 189 ? -10.195 -8.984 -4.27 1 97.19 189 SER B CA 1
ATOM 3291 C C . SER B 1 189 ? -11.594 -9.227 -4.828 1 97.19 189 SER B C 1
ATOM 3293 O O . SER B 1 189 ? -12.531 -9.5 -4.074 1 97.19 189 SER B O 1
ATOM 3295 N N . PHE B 1 190 ? -11.742 -9.18 -6.145 1 95.56 190 PHE B N 1
ATOM 3296 C CA . PHE B 1 190 ? -12.992 -9.602 -6.77 1 95.56 190 PHE B CA 1
ATOM 3297 C C . PHE B 1 190 ? -13.133 -11.117 -6.715 1 95.56 190 PHE B C 1
ATOM 3299 O O . PHE B 1 190 ? -12.148 -11.836 -6.535 1 95.56 190 PHE B O 1
ATOM 3306 N N . ALA B 1 191 ? -14.359 -11.562 -6.891 1 92.38 191 ALA B N 1
ATOM 3307 C CA . ALA B 1 191 ? -14.625 -13 -6.922 1 92.38 191 ALA B CA 1
ATOM 3308 C C . ALA B 1 191 ? -13.875 -13.672 -8.062 1 92.38 191 ALA B C 1
ATOM 3310 O O . ALA B 1 191 ? -13.359 -14.781 -7.906 1 92.38 191 ALA B O 1
ATOM 3311 N N . HIS B 1 192 ? -13.734 -13 -9.203 1 92.62 192 HIS B N 1
ATOM 3312 C CA . HIS B 1 192 ? -13.109 -13.578 -10.391 1 92.62 192 HIS B CA 1
ATOM 3313 C C . HIS B 1 192 ? -11.695 -13.039 -10.578 1 92.62 192 HIS B C 1
ATOM 3315 O O . HIS B 1 192 ? -11.242 -12.852 -11.711 1 92.62 192 HIS B O 1
ATOM 3321 N N . GLU B 1 193 ? -11.102 -12.703 -9.469 1 96.5 193 GLU B N 1
ATOM 3322 C CA . GLU B 1 193 ? -9.703 -12.297 -9.547 1 96.5 193 GLU B CA 1
ATOM 3323 C C . GLU B 1 193 ? -8.867 -13.305 -10.336 1 96.5 193 GLU B C 1
ATOM 3325 O O . GLU B 1 193 ? -9.047 -14.516 -10.18 1 96.5 193 GLU B O 1
ATOM 3330 N N . THR B 1 194 ? -8.023 -12.789 -11.258 1 95.12 194 THR B N 1
ATOM 3331 C CA . THR B 1 194 ? -7.148 -13.633 -12.062 1 95.12 194 THR B CA 1
ATOM 3332 C C . THR B 1 194 ? -5.742 -13.047 -12.133 1 95.12 194 THR B C 1
ATOM 3334 O O . THR B 1 194 ? -5.574 -11.828 -12.281 1 95.12 194 THR B O 1
ATOM 3337 N N . SER B 1 195 ? -4.797 -13.898 -11.977 1 96.06 195 SER B N 1
ATOM 3338 C CA . SER B 1 195 ? -3.414 -13.438 -12.047 1 96.06 195 SER B CA 1
ATOM 3339 C C . SER B 1 195 ? -2.623 -14.219 -13.086 1 96.06 195 SER B C 1
ATOM 3341 O O . SER B 1 195 ? -2.914 -15.391 -13.352 1 96.06 195 SER B O 1
ATOM 3343 N N . PHE B 1 196 ? -1.703 -13.578 -13.664 1 96.81 196 PHE B N 1
ATOM 3344 C CA . PHE B 1 196 ? -0.75 -14.148 -14.609 1 96.81 196 PHE B CA 1
ATOM 3345 C C . PHE B 1 196 ? 0.682 -13.867 -14.18 1 96.81 196 PHE B C 1
ATOM 3347 O O . PHE B 1 196 ? 0.987 -12.758 -13.719 1 96.81 196 PHE B O 1
ATOM 3354 N N . ARG B 1 197 ? 1.489 -14.891 -14.266 1 97.44 197 ARG B N 1
ATOM 3355 C CA . ARG B 1 197 ? 2.893 -14.781 -13.883 1 97.44 197 ARG B CA 1
ATOM 3356 C C . ARG B 1 197 ? 3.793 -15.477 -14.891 1 97.44 197 ARG B C 1
ATOM 3358 O O . ARG B 1 197 ? 3.596 -16.656 -15.195 1 97.44 197 ARG B O 1
ATOM 3365 N N . GLY B 1 198 ? 4.758 -14.828 -15.391 1 97.06 198 GLY B N 1
ATOM 3366 C CA . GLY B 1 198 ? 5.656 -15.344 -16.406 1 97.06 198 GLY B CA 1
ATOM 3367 C C . GLY B 1 198 ? 6.312 -14.258 -17.234 1 97.06 198 GLY B C 1
ATOM 3368 O O . GLY B 1 198 ? 6.305 -13.086 -16.844 1 97.06 198 GLY B O 1
ATOM 3369 N N . SER B 1 199 ? 6.969 -14.656 -18.344 1 97.62 199 SER B N 1
ATOM 3370 C CA . SER B 1 199 ? 7.5 -13.641 -19.25 1 97.62 199 SER B CA 1
ATOM 3371 C C . SER B 1 199 ? 6.383 -12.773 -19.812 1 97.62 199 SER B C 1
ATOM 3373 O O . SER B 1 199 ? 5.23 -13.203 -19.891 1 97.62 199 SER B O 1
ATOM 3375 N N . ALA B 1 200 ? 6.773 -11.578 -20.188 1 97.69 200 ALA B N 1
ATOM 3376 C CA . ALA B 1 200 ? 5.785 -10.672 -20.766 1 97.69 200 ALA B CA 1
ATOM 3377 C C . ALA B 1 200 ? 5.086 -11.305 -21.969 1 97.69 200 ALA B C 1
ATOM 3379 O O . ALA B 1 200 ? 3.873 -11.172 -22.125 1 97.69 200 ALA B O 1
ATOM 3380 N N . LYS B 1 201 ? 5.824 -12.016 -22.766 1 97.12 201 LYS B N 1
ATOM 3381 C CA . LYS B 1 201 ? 5.273 -12.672 -23.953 1 97.12 201 LYS B CA 1
ATOM 3382 C C . LYS B 1 201 ? 4.285 -13.766 -23.562 1 97.12 201 LYS B C 1
ATOM 3384 O O . LYS B 1 201 ? 3.213 -13.883 -24.156 1 97.12 201 LYS B O 1
ATOM 3389 N N . GLU B 1 202 ? 4.637 -14.539 -22.594 1 97.19 202 GLU B N 1
ATOM 3390 C CA . GLU B 1 202 ? 3.76 -15.602 -22.125 1 97.19 202 GLU B CA 1
ATOM 3391 C C . GLU B 1 202 ? 2.459 -15.039 -21.562 1 97.19 202 GLU B C 1
ATOM 3393 O O . GLU B 1 202 ? 1.377 -15.555 -21.844 1 97.19 202 GLU B O 1
ATOM 3398 N N . VAL B 1 203 ? 2.584 -13.992 -20.766 1 97.31 203 VAL B N 1
ATOM 3399 C CA . VAL B 1 203 ? 1.413 -13.375 -20.156 1 97.31 203 VAL B CA 1
ATOM 3400 C C . VAL B 1 203 ? 0.528 -12.758 -21.234 1 97.31 203 VAL B C 1
ATOM 3402 O O . VAL B 1 203 ? -0.7 -12.852 -21.172 1 97.31 203 VAL B O 1
ATOM 3405 N N . GLN B 1 204 ? 1.131 -12.133 -22.203 1 95.38 204 GLN B N 1
ATOM 3406 C CA . GLN B 1 204 ? 0.391 -11.547 -23.312 1 95.38 204 GLN B CA 1
ATOM 3407 C C . GLN B 1 204 ? -0.449 -12.594 -24.031 1 95.38 204 GLN B C 1
ATOM 3409 O O . GLN B 1 204 ? -1.61 -12.352 -24.359 1 95.38 204 GLN B O 1
ATOM 3414 N N . LYS B 1 205 ? 0.083 -13.742 -24.266 1 94.56 205 LYS B N 1
ATOM 3415 C CA . LYS B 1 205 ? -0.593 -14.82 -24.984 1 94.56 205 LYS B CA 1
ATOM 3416 C C . LYS B 1 205 ? -1.785 -15.344 -24.188 1 94.56 205 LYS B C 1
ATOM 3418 O O . LYS B 1 205 ? -2.803 -15.734 -24.766 1 94.56 205 LYS B O 1
ATOM 3423 N N . LYS B 1 206 ? -1.609 -15.352 -22.906 1 94.25 206 LYS B N 1
ATOM 3424 C CA . LYS B 1 206 ? -2.633 -15.93 -22.047 1 94.25 206 LYS B CA 1
ATOM 3425 C C . LYS B 1 206 ? -3.68 -14.891 -21.656 1 94.25 206 LYS B C 1
ATOM 3427 O O . LYS B 1 206 ? -4.719 -15.227 -21.078 1 94.25 206 LYS B O 1
ATOM 3432 N N . PHE B 1 207 ? -3.4 -13.641 -21.891 1 92.75 207 PHE B N 1
ATOM 3433 C CA . PHE B 1 207 ? -4.266 -12.547 -21.469 1 92.75 207 PHE B CA 1
ATOM 3434 C C . PHE B 1 207 ? -5.633 -12.648 -22.125 1 92.75 207 PHE B C 1
ATOM 3436 O O . PHE B 1 207 ? -5.73 -12.719 -23.359 1 92.75 207 PHE B O 1
ATOM 3443 N N . PRO B 1 208 ? -6.656 -12.75 -21.266 1 85.62 208 PRO B N 1
ATOM 3444 C CA . PRO B 1 208 ? -7.996 -12.82 -21.859 1 85.62 208 PRO B CA 1
ATOM 3445 C C . PRO B 1 208 ? -8.445 -11.5 -22.469 1 85.62 208 PRO B C 1
ATOM 3447 O O . PRO B 1 208 ? -8.258 -10.438 -21.859 1 85.62 208 PRO B O 1
ATOM 3450 N N . GLN B 1 209 ? -8.953 -11.578 -23.672 1 79 209 GLN B N 1
ATOM 3451 C CA . GLN B 1 209 ? -9.461 -10.375 -24.328 1 79 209 GLN B CA 1
ATOM 3452 C C . GLN B 1 209 ? -10.844 -10.008 -23.797 1 79 209 GLN B C 1
ATOM 3454 O O . GLN B 1 209 ? -11.656 -10.883 -23.5 1 79 209 GLN B O 1
ATOM 3459 N N . GLY B 1 210 ? -11.031 -8.758 -23.578 1 77.56 210 GLY B N 1
ATOM 3460 C CA . GLY B 1 210 ? -12.359 -8.258 -23.266 1 77.56 210 GLY B CA 1
ATOM 3461 C C . GLY B 1 210 ? -12.633 -8.18 -21.766 1 77.56 210 GLY B C 1
ATOM 3462 O O . GLY B 1 210 ? -13.711 -7.766 -21.344 1 77.56 210 GLY B O 1
ATOM 3463 N N . MET B 1 211 ? -11.688 -8.609 -20.984 1 79.75 211 MET B N 1
ATOM 3464 C CA . MET B 1 211 ? -11.914 -8.523 -19.547 1 79.75 211 MET B CA 1
ATOM 3465 C C . MET B 1 211 ? -11.891 -7.07 -19.078 1 79.75 211 MET B C 1
ATOM 3467 O O . MET B 1 211 ? -10.992 -6.309 -19.453 1 79.75 211 MET B O 1
ATOM 3471 N N . LYS B 1 212 ? -12.852 -6.715 -18.281 1 90.56 212 LYS B N 1
ATOM 3472 C CA . LYS B 1 212 ? -13.016 -5.336 -17.828 1 90.56 212 LYS B CA 1
ATOM 3473 C C . LYS B 1 212 ? -12.547 -5.164 -16.391 1 90.56 212 LYS B C 1
ATOM 3475 O O . LYS B 1 212 ? -12.875 -4.168 -15.742 1 90.56 212 LYS B O 1
ATOM 3480 N N . LEU B 1 213 ? -11.75 -6.066 -15.922 1 94.06 213 LEU B N 1
ATOM 3481 C CA . LEU B 1 213 ? -11.25 -6 -14.547 1 94.06 213 LEU B CA 1
ATOM 3482 C C . LEU B 1 213 ? -10.031 -5.094 -14.461 1 94.06 213 LEU B C 1
ATOM 3484 O O . LEU B 1 213 ? -9.188 -5.09 -15.359 1 94.06 213 LEU B O 1
ATOM 3488 N N . PRO B 1 214 ? -9.945 -4.312 -13.383 1 95.94 214 PRO B N 1
ATOM 3489 C CA . PRO B 1 214 ? -8.789 -3.424 -13.25 1 95.94 214 PRO B CA 1
ATOM 3490 C C . PRO B 1 214 ? -7.469 -4.184 -13.148 1 95.94 214 PRO B C 1
ATOM 3492 O O . PRO B 1 214 ? -7.324 -5.062 -12.297 1 95.94 214 PRO B O 1
ATOM 3495 N N . PRO B 1 215 ? -6.512 -3.824 -13.969 1 97.38 215 PRO B N 1
ATOM 3496 C CA . PRO B 1 215 ? -5.219 -4.512 -13.953 1 97.38 215 PRO B CA 1
ATOM 3497 C C . PRO B 1 215 ? -4.184 -3.807 -13.086 1 97.38 215 PRO B C 1
ATOM 3499 O O . PRO B 1 215 ? -4.168 -2.574 -13.016 1 97.38 215 PRO B O 1
ATOM 3502 N N . VAL B 1 216 ? -3.357 -4.547 -12.391 1 98.56 216 VAL B N 1
ATOM 3503 C CA . VAL B 1 216 ? -2.129 -4.078 -11.758 1 98.56 216 VAL B CA 1
ATOM 3504 C C . VAL B 1 216 ? -0.941 -4.887 -12.273 1 98.56 216 VAL B C 1
ATOM 3506 O O . VAL B 1 216 ? -0.956 -6.117 -12.242 1 98.56 216 VAL B O 1
ATOM 3509 N N . PHE B 1 217 ? 0.107 -4.16 -12.75 1 98.81 217 PHE B N 1
ATOM 3510 C CA . PHE B 1 217 ? 1.298 -4.789 -13.305 1 98.81 217 PHE B CA 1
ATOM 3511 C C . PHE B 1 217 ? 2.463 -4.707 -12.328 1 98.81 217 PHE B C 1
ATOM 3513 O O . PHE B 1 217 ? 2.66 -3.68 -11.672 1 98.81 217 PHE B O 1
ATOM 3520 N N . VAL B 1 218 ? 3.201 -5.773 -12.219 1 98.88 218 VAL B N 1
ATOM 3521 C CA . VAL B 1 218 ? 4.469 -5.797 -11.5 1 98.88 218 VAL B CA 1
ATOM 3522 C C . VAL B 1 218 ? 5.555 -6.41 -12.375 1 98.88 218 VAL B C 1
ATOM 3524 O O . VAL B 1 218 ? 5.379 -7.504 -12.922 1 98.88 218 VAL B O 1
ATOM 3527 N N . ILE B 1 219 ? 6.66 -5.699 -12.562 1 98.81 219 ILE B N 1
ATOM 3528 C CA . ILE B 1 219 ? 7.82 -6.18 -13.305 1 98.81 219 ILE B CA 1
ATOM 3529 C C . ILE B 1 219 ? 8.898 -6.648 -12.328 1 98.81 219 ILE B C 1
ATOM 3531 O O . ILE B 1 219 ? 9.281 -5.91 -11.414 1 98.81 219 ILE B O 1
ATOM 3535 N N . GLU B 1 220 ? 9.375 -7.766 -12.516 1 98.5 220 GLU B N 1
ATOM 3536 C CA . GLU B 1 220 ? 10.383 -8.383 -11.656 1 98.5 220 GLU B CA 1
ATOM 3537 C C . GLU B 1 220 ? 11.68 -7.582 -11.672 1 98.5 220 GLU B C 1
ATOM 3539 O O . GLU B 1 220 ? 12.055 -7.008 -12.695 1 98.5 220 GLU B O 1
ATOM 3544 N N . GLU B 1 221 ? 12.352 -7.586 -10.484 1 97.56 221 GLU B N 1
ATOM 3545 C CA . GLU B 1 221 ? 13.688 -7.008 -10.438 1 97.56 221 GLU B CA 1
ATOM 3546 C C . GLU B 1 221 ? 14.648 -7.77 -11.344 1 97.56 221 GLU B C 1
ATOM 3548 O O . GLU B 1 221 ? 14.438 -8.945 -11.641 1 97.56 221 GLU B O 1
ATOM 3553 N N . LYS B 1 222 ? 15.68 -7.016 -11.836 1 92.19 222 LYS B N 1
ATOM 3554 C CA . LYS B 1 222 ? 16.719 -7.691 -12.617 1 92.19 222 LYS B CA 1
ATOM 3555 C C . LYS B 1 222 ? 17.594 -8.57 -11.734 1 92.19 222 LYS B C 1
ATOM 3557 O O . LYS B 1 222 ? 18.141 -8.102 -10.734 1 92.19 222 LYS B O 1
ATOM 3562 N N . LYS B 1 223 ? 17.578 -9.844 -12 1 79.38 223 LYS B N 1
ATOM 3563 C CA . LYS B 1 223 ? 18.391 -10.773 -11.227 1 79.38 223 LYS B CA 1
ATOM 3564 C C . LYS B 1 223 ? 19.859 -10.711 -11.648 1 79.38 223 LYS B C 1
ATOM 3566 O O . LYS B 1 223 ? 20.156 -10.531 -12.828 1 79.38 223 LYS B O 1
ATOM 3571 N N . GLU B 1 224 ? 20.719 -10.156 -10.719 1 68.56 224 GLU B N 1
ATOM 3572 C CA . GLU B 1 224 ? 22.156 -10.133 -11.023 1 68.56 224 GLU B CA 1
ATOM 3573 C C . GLU B 1 224 ? 22.656 -11.516 -11.43 1 68.56 224 GLU B C 1
ATOM 3575 O O . GLU B 1 224 ? 22.172 -12.531 -10.922 1 68.56 224 GLU B O 1
ATOM 3580 N N . ARG B 1 225 ? 23.109 -11.719 -12.688 1 56.22 225 ARG B N 1
ATOM 3581 C CA . ARG B 1 225 ? 23.797 -12.945 -13.062 1 56.22 225 ARG B CA 1
ATOM 3582 C C . ARG B 1 225 ? 24.984 -13.219 -12.133 1 56.22 225 ARG B C 1
ATOM 3584 O O . ARG B 1 225 ? 25.688 -12.297 -11.734 1 56.22 225 ARG B O 1
ATOM 3591 N N . HIS B 1 226 ? 24.781 -14.039 -11.133 1 44.88 226 HIS B N 1
ATOM 3592 C CA . HIS B 1 226 ? 26.016 -14.461 -10.492 1 44.88 226 HIS B CA 1
ATOM 3593 C C . HIS B 1 226 ? 27.109 -14.703 -11.516 1 44.88 226 HIS B C 1
ATOM 3595 O O . HIS B 1 226 ? 26.906 -15.422 -12.5 1 44.88 226 HIS B O 1
ATOM 3601 N N . LYS B 1 227 ? 28.062 -13.695 -11.719 1 43.88 227 LYS B N 1
ATOM 3602 C CA . LYS B 1 227 ? 29.25 -14.141 -12.445 1 43.88 227 LYS B CA 1
ATOM 3603 C C . LYS B 1 227 ? 29.672 -15.531 -11.992 1 43.88 227 LYS B C 1
ATOM 3605 O O . LYS B 1 227 ? 29.891 -15.773 -10.805 1 43.88 227 LYS B O 1
ATOM 3610 N N . ARG B 1 228 ? 29.25 -16.484 -12.828 1 28.19 228 ARG B N 1
ATOM 3611 C CA . ARG B 1 228 ? 30 -17.734 -12.711 1 28.19 228 ARG B CA 1
ATOM 3612 C C . ARG B 1 228 ? 31.5 -17.484 -12.852 1 28.19 228 ARG B C 1
ATOM 3614 O O . ARG B 1 228 ? 31.922 -16.703 -13.703 1 28.19 228 ARG B O 1
#

Solvent-accessible surface area (backbone atoms only — not comparable to full-atom values): 23334 Å² total; per-residue (Å²): 125,30,30,38,33,34,27,27,22,28,68,54,30,74,44,29,33,24,58,42,37,57,54,50,60,70,68,34,75,38,40,35,25,49,44,69,66,60,42,50,52,50,33,50,75,67,70,48,86,72,77,67,47,77,51,39,92,80,59,44,71,69,54,47,51,53,51,43,56,48,48,56,71,31,56,35,31,31,38,37,35,84,50,10,42,42,17,58,89,45,55,50,44,63,49,36,39,47,34,50,74,57,68,21,46,58,41,42,46,44,22,13,41,68,67,59,32,48,45,39,40,55,35,45,57,53,48,44,28,35,36,51,40,64,70,56,85,50,64,69,56,28,50,51,56,46,61,72,52,60,79,73,35,46,15,37,33,34,43,49,49,39,86,47,44,64,60,49,33,53,51,43,38,70,70,48,59,76,84,43,36,30,28,40,35,28,25,63,57,30,95,78,45,46,72,41,74,35,26,34,56,58,39,51,72,66,53,73,83,86,54,79,41,51,35,36,43,33,38,40,34,55,74,77,72,73,83,123,127,31,29,39,33,34,28,26,23,28,68,52,30,75,45,29,33,24,58,42,38,55,53,50,61,70,68,36,75,39,41,35,24,49,46,68,67,61,44,51,51,50,33,50,75,69,69,45,85,72,78,68,47,76,50,38,93,79,59,45,70,71,54,48,53,51,48,43,56,49,48,57,72,32,55,36,31,32,38,38,35,83,52,10,43,42,16,57,90,45,56,51,44,64,49,35,39,47,34,51,74,55,68,20,46,59,42,42,46,45,23,12,39,70,68,61,30,46,45,38,41,55,35,47,57,55,50,44,26,36,36,52,39,64,68,56,85,50,64,71,56,29,49,51,59,48,62,74,52,61,79,74,37,46,14,37,34,32,43,48,48,37,87,46,42,64,61,50,32,51,52,43,38,70,70,47,58,77,86,44,35,31,28,38,34,28,24,63,55,29,94,79,44,45,72,40,73,36,26,35,57,58,38,49,73,66,53,71,81,86,54,79,43,51,34,37,44,34,36,40,36,54,75,76,72,73,82,122

Nearest PDB structures (foldseek):
  5hw4-assembly2_C-2  TM=9.296E-01  e=4.523E-21  Escherichia coli K-12
  5hw4-assembly1_B  TM=9.255E-01  e=4.811E-21  Escherichia coli K-12
  5hw4-assembly1_A  TM=9.127E-01  e=1.072E-20  Escherichia coli K-12
  3kwp-assembly1_A-2  TM=9.049E-01  e=6.547E-21  Levilactobacillus brevis ATCC 367
  3nei-assembly1_B  TM=6.734E-01  e=5.995E-09  Rhodobacter capsulatus SB 1003

Organism: Leptospira biflexa serovar Patoc (strain Patoc 1 / ATCC 23582 / Paris) (NCBI:txid456481)

Secondary structure (DSSP, 8-state):
--EEEEE---SS-GGGS-HHHHHHHHH-SEEEES-HHHHHHHHHHTT-----EE-STT--HHHHHHHHHHHHH-SEEEEE-SSSSTTSSSTHHHHHHHHHHTT-EEEEE----HHHHHHHHHTS--SSEEEEEEPPSSHHHHHHHHHHHHTT-SEEEEE--GGGHHHHHHHHHHHS-TTSEEEEEESTTSTT-EEEEEEHHHHHHHPPTT--SPEEEEEPPP------/--EEEEE---SS-GGGS-HHHHHHHHH-SEEEES-HHHHHHHHHHTT-----EE-STT--HHHHHHHHHHHHH-SEEEEE-SSSSTTSSSTHHHHHHHHHHTT-EEEEE----HHHHHHHHHTS--SSEEEEEEPPSSHHHHHHHHHHHHTT-SEEEEE--GGGHHHHHHHHHHHS-TTSEEEEEESTTSTT-EEEEEEHHHHHHHPPTT--SPEEEEEPPP------

Radius of gyration: 21.39 Å; Cα contacts (8 Å, |Δi|>4): 1020; chains: 2; bounding box: 57×62×51 Å

Foldseek 3Di:
DFEEEFAWAAAAARVQHDPVNLVLVQVFPAEEEADDVLVVVVCVVSVHDDDYYYQFPPQDPVNLVVVLVVSLVTRRYYYYYSHGTPQDQTRVVVNQVSCVVSVHHYYYDHGDDPQVVQLVVQPADVPPEAEDEEADQDLVRSLVSCVVCLVVQAKYKYWYFPVCVLVVLVSQLVPDDQVWKKKKWFAPPHPPIDMDIHGSVVCSVVDDPPDGTTMMMMIHGHDPPPPD/DFAEEFAWAAAADRVQHDPVNLVLVQVFPAEEEADDVLVVVVCVVSVHDDDYYYDFPPQDPVNLVVVLVVSLVTRRYYYYYSHGTPQDQTRVVVNQVSCVVSVHHYYYDHGDDPQVVQLVVQPADVPPEAEDEEADQDLVRSLVSCVVCLVVQAKYKYWYFPVCVLVVLVSQLVPDDQVWKKKKWFAPPHPPIDMDIHGSVVCSVVDDPPDGTIMMMMIHGHDPPPPD